Protein AF-A0A7J6U3Q9-F1 (afdb_monomer)

Mean predicted aligned error: 19.03 Å

pLDDT: mean 76.68, std 19.66, range [27.44, 98.38]

InterPro domains:
  IPR006166 ERCC4 domain [PF02732] (175-281)
  IPR006166 ERCC4 domain [SM00891] (149-243)
  IPR011335 Restriction endonuclease type II-like [SSF52980] (148-283)
  IPR018247 EF-Hand 1, calcium-binding site [PS00018] (620-632)
  IPR033309 Crossover junction endonuclease Mus81 [PTHR13451] (147-351)

Nearest PDB structures (foldseek):
  4p0q-assembly1_A  TM=4.878E-01  e=5.529E-08  Homo sapiens
  1j24-assembly1_A  TM=7.950E-01  e=1.060E-05  Pyrococcus furiosus DSM 3638
  9f98-assembly1_A  TM=7.630E-01  e=1.156E-05  Homo sapiens
  4p0p-assembly1_A  TM=4.753E-01  e=5.775E-08  Homo sapiens
  4p0r-assembly2_C  TM=4.859E-01  e=8.912E-07  Homo sapiens

Organism: Perkinsus olseni (NCBI:txid32597)

Sequence (646 aa):
QWTSTQRAWAHFFATKLRYRTFGDANDDQAGLVFTLLKKPNPSMPDLGNDSSFKSPFKTDEEARAVIQDLSEEEAAKAGSLVVSLWHLVVNERPWPPYLRGWGHYIAHQLKTGRMLQPKVLEDHWCPDTADEDDFPESTGLRKPPRGVKVTIDSREGLLLDALGHSGNGAEAAQGYEVSRLDVGDVVIEAVGDSSEKLIIERKTVRDLLSSHRDARLRNQLSALLEAVDYQRHRVVVLLEGSVDSTYNTELVYGYMVRLPIRDRLVLLRTESLHETITVLDKIVQSFKKLCAGPTEFTPARVSSQVFKAPKTADRAMINMLMAVKGVSMRTAYHTAKRFPTMQRLVAALGKPGGLVSLERSMRSRMGRVIAQRVAASVMGEDWRPIPGLGEEFAERLREAGVRGVQLDIVFKRVRSLEGLKAMLQETPDKMKLLTGDWGLEEKAAVSAIRLACGEGSAEYRAYLLAEDLAEKVKGITRETACAVIGKCCTREELKAALPGTPSELDAWYQQLGLRRRAFHRLLRYVLTDDPLHPITARIAVEEQLLDRGDTASSNELAKTGMDTKLAVIVSSFYPSIAELQHALGENKSLPAELKMSPSNQAKLFSLCSAVVGGAGRMLDVDGDGVVTLQEVEESANKAYRRVSAV

Radius of gyration: 51.35 Å; Cα contacts (8 Å, |Δi|>4): 580; chains: 1; bounding box: 142×80×107 Å

Foldseek 3Di:
DADPVRVVVVVVVVVVVVPDDDDDDDPVVVVLVVLVVPDQDPPDDQLLPPPVDDQPDPDLVRLLVLLCPDDCVRQVVLDSLSNVSNVCSVVVHRDDSSCSSVSSVVSRCSVVVPRNPVVVVCVRRPDDPDDPPDDPCVVVDPQQFPAKAKEFAPVPVVLCVVQVCPDDDDDRPPRYHYDHDPAAGMKMARHPDNLDIAGEHEAEPVRVVVCVVVVVVVVNLVVQCVSNVNPQASYEYEYEADLDPVDPNVVVVVCVVCCCPPVVHHYDYYHDSVRVVVVVVVVRVVSRVCSNDDVDPPPPPPPCPVPVPPPDQLNVQLVLLVVQPPQDSVLSNLQCVVQVHLVSLLVLQPDACSLVVSQPSDPHGDDSVSSVSSSCSSVHVPDDRRHHQQSVVLVLLVVLPQDDPSSVLCCVQDRDLVRLLVVCVPDPCQQCCSCPVSVHDSSSSLSSCCSNVNCPDQVNLLLVQLVVLCVQQPQQDSVLSSVLCPSPSDLVSSLVVQDPDPVVNVVVCVVSVGDPSSSLSSCCVSVPPPCPPLSVQLSVQLVVLVVVLVPCPDDDLVVLPCPSVLSVLLSVVASHPVRSLVCVVPDPCVCVVSVDDPSSVVNVVVVNVVVVDDDDDDDDDDDDDDDDPVVVVVVVVVVVVVVVVD

Structure (mmCIF, N/CA/C/O backbone):
data_AF-A0A7J6U3Q9-F1
#
_entry.id   AF-A0A7J6U3Q9-F1
#
loop_
_atom_site.group_PDB
_atom_site.id
_atom_site.type_symbol
_atom_site.label_atom_id
_atom_site.label_alt_id
_atom_site.label_comp_id
_atom_site.label_asym_id
_atom_site.label_entity_id
_atom_site.label_seq_id
_atom_site.pdbx_PDB_ins_code
_atom_site.Cartn_x
_atom_site.Cartn_y
_atom_site.Cartn_z
_atom_site.occupancy
_atom_site.B_iso_or_equiv
_atom_site.auth_seq_id
_atom_site.auth_comp_id
_atom_site.auth_asym_id
_atom_site.auth_atom_id
_atom_site.pdbx_PDB_model_num
ATOM 1 N N . GLN A 1 1 ? -5.059 -27.044 1.987 1.00 47.28 1 GLN A N 1
ATOM 2 C CA . GLN A 1 1 ? -4.776 -28.496 1.990 1.00 47.28 1 GLN A CA 1
ATOM 3 C C . GLN A 1 1 ? -6.008 -29.282 1.527 1.00 47.28 1 GLN A C 1
ATOM 5 O O . GLN A 1 1 ? -6.476 -30.153 2.240 1.00 47.28 1 GLN A O 1
ATOM 10 N N . TRP A 1 2 ? -6.583 -28.954 0.364 1.00 50.47 2 TRP A N 1
ATOM 11 C CA . TRP A 1 2 ? -7.732 -29.703 -0.162 1.00 50.47 2 TRP A CA 1
ATOM 12 C C . TRP A 1 2 ? -7.280 -30.542 -1.351 1.00 50.47 2 TRP A C 1
ATOM 14 O O . TRP A 1 2 ? -6.634 -30.017 -2.273 1.00 50.47 2 TRP A O 1
ATOM 24 N N . THR A 1 3 ? -7.612 -31.830 -1.330 1.00 65.69 3 THR A N 1
ATOM 25 C CA . THR A 1 3 ? -7.372 -32.734 -2.457 1.00 65.69 3 THR A CA 1
ATOM 26 C C . THR A 1 3 ? -8.139 -32.246 -3.692 1.00 65.69 3 THR A C 1
ATOM 28 O O . THR A 1 3 ? -9.061 -31.426 -3.601 1.00 65.69 3 THR A O 1
ATOM 31 N N . SER A 1 4 ? -7.733 -32.693 -4.879 1.00 43.66 4 SER A N 1
ATOM 32 C CA . SER A 1 4 ? -8.422 -32.380 -6.142 1.00 43.66 4 SER A CA 1
ATOM 33 C C . SER A 1 4 ? -9.906 -32.764 -6.080 1.00 43.66 4 SER A C 1
ATOM 35 O O . SER A 1 4 ? -10.765 -31.977 -6.476 1.00 43.66 4 SER A O 1
ATOM 37 N N . THR A 1 5 ? -10.208 -33.908 -5.467 1.00 49.16 5 THR A N 1
ATOM 38 C CA . THR A 1 5 ? -11.566 -34.404 -5.222 1.00 49.16 5 THR A CA 1
ATOM 39 C C . THR A 1 5 ? -12.360 -33.464 -4.310 1.00 49.16 5 THR A C 1
ATOM 41 O O . THR A 1 5 ? -13.476 -33.079 -4.649 1.00 49.16 5 THR A O 1
ATOM 44 N N . GLN A 1 6 ? -11.774 -32.992 -3.203 1.00 52.44 6 GLN A N 1
ATOM 45 C CA . GLN A 1 6 ? -12.431 -32.053 -2.277 1.00 52.44 6 GLN A CA 1
ATOM 46 C C . GLN A 1 6 ? -12.759 -30.703 -2.935 1.00 52.44 6 GLN A C 1
ATOM 48 O O . GLN A 1 6 ? -13.809 -30.115 -2.675 1.00 52.44 6 GLN A O 1
ATOM 53 N N . ARG A 1 7 ? -11.898 -30.225 -3.841 1.00 54.50 7 ARG A N 1
ATOM 54 C CA . ARG A 1 7 ? -12.157 -29.003 -4.619 1.00 54.50 7 ARG A CA 1
ATOM 55 C C . ARG A 1 7 ? -13.280 -29.184 -5.642 1.00 54.50 7 ARG A C 1
ATOM 57 O O . ARG A 1 7 ? -14.087 -28.272 -5.804 1.00 54.50 7 ARG A O 1
ATOM 64 N N . ALA A 1 8 ? -13.368 -30.349 -6.284 1.00 50.09 8 ALA A N 1
ATOM 65 C CA . ALA A 1 8 ? -14.439 -30.657 -7.231 1.00 50.09 8 ALA A CA 1
ATOM 66 C C . ALA A 1 8 ? -15.817 -30.721 -6.546 1.00 50.09 8 ALA A C 1
ATOM 68 O O . ALA A 1 8 ? -16.776 -30.136 -7.049 1.00 50.09 8 ALA A O 1
ATOM 69 N N . TRP A 1 9 ? -15.900 -31.338 -5.362 1.00 50.56 9 TRP A N 1
ATOM 70 C CA . TRP A 1 9 ? -17.126 -31.378 -4.556 1.00 50.56 9 TRP A CA 1
ATOM 71 C C . TRP A 1 9 ? -17.578 -29.987 -4.102 1.00 50.56 9 TRP A C 1
ATOM 73 O O . TRP A 1 9 ? -18.740 -29.623 -4.284 1.00 50.56 9 TRP A O 1
ATOM 83 N N . ALA A 1 10 ? -16.660 -29.165 -3.588 1.00 54.88 10 ALA A N 1
ATOM 84 C CA . ALA A 1 10 ? -16.980 -27.798 -3.184 1.00 54.88 10 ALA A CA 1
ATOM 85 C C . ALA A 1 10 ? -17.465 -26.937 -4.364 1.00 54.88 10 ALA A C 1
ATOM 87 O O . ALA A 1 10 ? -18.410 -26.161 -4.223 1.00 54.88 10 ALA A O 1
ATOM 88 N N . HIS A 1 11 ? -16.866 -27.113 -5.545 1.00 46.75 11 HIS A N 1
ATOM 89 C CA . HIS A 1 11 ? -17.286 -26.418 -6.758 1.00 46.75 11 HIS A CA 1
ATOM 90 C C . HIS A 1 11 ? -18.667 -26.890 -7.242 1.00 46.75 11 HIS A C 1
ATOM 92 O O . HIS A 1 11 ? -19.510 -26.067 -7.601 1.00 46.75 11 HIS A O 1
ATOM 98 N N . PHE A 1 12 ? -18.944 -28.197 -7.207 1.00 50.28 12 PHE A N 1
ATOM 99 C CA . PHE A 1 12 ? -20.249 -28.767 -7.556 1.00 50.28 12 PHE A CA 1
ATOM 100 C C . PHE A 1 12 ? -21.370 -28.237 -6.649 1.00 50.28 12 PHE A C 1
ATOM 102 O O . PHE A 1 12 ? -22.383 -27.741 -7.150 1.00 50.28 12 PHE A O 1
ATOM 109 N N . PHE A 1 13 ? -21.168 -28.247 -5.328 1.00 55.59 13 PHE A N 1
ATOM 110 C CA . PHE A 1 13 ? -22.160 -27.749 -4.372 1.00 55.59 13 PHE A CA 1
ATOM 111 C C . PHE A 1 13 ? -22.369 -26.239 -4.469 1.00 55.59 13 PHE A C 1
ATOM 113 O O . PHE A 1 13 ? -23.515 -25.790 -4.491 1.00 55.59 13 PHE A O 1
ATOM 120 N N . ALA A 1 14 ? -21.297 -25.458 -4.633 1.00 48.62 14 ALA A N 1
ATOM 121 C CA . ALA A 1 14 ? -21.403 -24.018 -4.865 1.00 48.62 14 ALA A CA 1
ATOM 122 C C . ALA A 1 14 ? -22.178 -23.697 -6.155 1.00 48.62 14 ALA A C 1
ATOM 124 O O . ALA A 1 14 ? -22.943 -22.735 -6.194 1.00 48.62 14 ALA A O 1
ATOM 125 N N . THR A 1 15 ? -22.034 -24.524 -7.196 1.00 44.00 15 THR A N 1
ATOM 126 C CA . THR A 1 15 ? -22.749 -24.351 -8.470 1.00 44.00 15 THR A CA 1
ATOM 127 C C . THR A 1 15 ? -24.226 -24.744 -8.346 1.00 44.00 15 THR A C 1
ATOM 129 O O . THR A 1 15 ? -25.088 -24.044 -8.871 1.00 44.00 15 THR A O 1
ATOM 132 N N . LYS A 1 16 ? -24.552 -25.802 -7.591 1.00 46.62 16 LYS A N 1
ATOM 133 C CA . LYS A 1 16 ? -25.940 -26.226 -7.321 1.00 46.62 16 LYS A CA 1
ATOM 134 C C . LYS A 1 16 ? -26.700 -25.261 -6.403 1.00 46.62 16 LYS A C 1
ATOM 136 O O . LYS A 1 16 ? -27.862 -24.980 -6.687 1.00 46.62 16 LYS A O 1
ATOM 141 N N . LEU A 1 17 ? -26.041 -24.699 -5.386 1.00 47.25 17 LEU A N 1
ATOM 142 C CA . LEU A 1 17 ? -26.583 -23.624 -4.537 1.00 47.25 17 LEU A CA 1
ATOM 143 C C . LEU A 1 17 ? -26.892 -22.352 -5.339 1.00 47.25 17 LEU A C 1
ATOM 145 O O . LEU A 1 17 ? -27.826 -21.627 -5.015 1.00 47.25 17 LEU A O 1
ATOM 149 N N . ARG A 1 18 ? -26.145 -22.094 -6.421 1.00 37.84 18 ARG A N 1
ATOM 150 C CA . ARG A 1 18 ? -26.336 -20.916 -7.281 1.00 37.84 18 ARG A CA 1
ATOM 151 C C . ARG A 1 18 ? -27.518 -21.031 -8.250 1.00 37.84 18 ARG A C 1
ATOM 153 O O . ARG A 1 18 ? -27.968 -20.006 -8.746 1.00 37.84 18 ARG A O 1
ATOM 160 N N . TYR A 1 19 ? -28.005 -22.245 -8.525 1.00 40.03 19 TYR A N 1
ATOM 161 C CA . TYR A 1 19 ? -29.052 -22.509 -9.525 1.00 40.03 19 TYR A CA 1
ATOM 162 C C . TYR A 1 19 ? -30.458 -22.747 -8.946 1.00 40.03 19 TYR A C 1
ATOM 164 O O . TYR A 1 19 ? -31.395 -22.938 -9.716 1.00 40.03 19 TYR A O 1
ATOM 172 N N . ARG A 1 20 ? -30.646 -22.708 -7.620 1.00 39.78 20 ARG A N 1
ATOM 173 C CA . ARG A 1 20 ? -31.978 -22.732 -6.990 1.00 39.78 20 ARG A CA 1
ATOM 174 C C . ARG A 1 20 ? -32.230 -21.440 -6.214 1.00 39.78 20 ARG A C 1
ATOM 176 O O . ARG A 1 20 ? -31.966 -21.355 -5.021 1.00 39.78 20 ARG A O 1
ATOM 183 N N . THR A 1 21 ? -32.769 -20.440 -6.903 1.00 40.56 21 THR A N 1
ATOM 184 C CA . THR A 1 21 ? -33.547 -19.362 -6.282 1.00 40.56 21 THR A CA 1
ATOM 185 C C . THR A 1 21 ? -35.034 -19.685 -6.427 1.00 40.56 21 THR A C 1
ATOM 187 O O . THR A 1 21 ? -35.539 -19.680 -7.544 1.00 40.56 21 THR A O 1
ATOM 190 N N . PHE A 1 22 ? -35.675 -19.910 -5.275 1.00 42.44 22 PHE A N 1
ATOM 191 C CA . PHE A 1 22 ? -37.112 -19.997 -4.970 1.00 42.44 22 PHE A CA 1
ATOM 192 C C . PHE A 1 22 ? -37.963 -21.154 -5.519 1.00 42.44 22 PHE A C 1
ATOM 194 O O . PHE A 1 22 ? -37.945 -21.491 -6.698 1.00 42.44 22 PHE A O 1
ATOM 201 N N . GLY A 1 23 ? -38.771 -21.689 -4.601 1.00 32.03 23 GLY A N 1
ATOM 202 C CA . GLY A 1 23 ? -39.843 -22.656 -4.802 1.00 32.03 23 GLY A CA 1
ATOM 203 C C . GLY A 1 23 ? -39.939 -23.551 -3.571 1.00 32.03 23 GLY A C 1
ATOM 204 O O . GLY A 1 23 ? -39.115 -24.449 -3.441 1.00 32.03 23 GLY A O 1
ATOM 205 N N . ASP A 1 24 ? -40.868 -23.222 -2.671 1.00 46.31 24 ASP A N 1
ATOM 206 C CA . ASP A 1 24 ? -41.214 -23.891 -1.407 1.00 46.31 24 ASP A CA 1
ATOM 207 C C . ASP A 1 24 ? -40.770 -25.360 -1.303 1.00 46.31 24 ASP A C 1
ATOM 209 O O . ASP A 1 24 ? -41.213 -26.211 -2.074 1.00 46.31 24 ASP A O 1
ATOM 213 N N . ALA A 1 25 ? -39.912 -25.679 -0.331 1.00 35.53 25 ALA A N 1
ATOM 214 C CA . ALA A 1 25 ? -39.607 -27.063 0.011 1.00 35.53 25 ALA A CA 1
ATOM 215 C C . ALA A 1 25 ? -39.259 -27.183 1.498 1.00 35.53 25 ALA A C 1
ATOM 217 O O . ALA A 1 25 ? -38.410 -26.446 1.997 1.00 35.53 25 ALA A O 1
ATOM 218 N N . ASN A 1 26 ? -39.945 -28.121 2.155 1.00 42.06 26 ASN A N 1
ATOM 219 C CA . ASN A 1 26 ? -39.803 -28.550 3.545 1.00 42.06 26 ASN A CA 1
ATOM 220 C C . ASN A 1 26 ? -38.348 -28.630 4.035 1.00 42.06 26 ASN A C 1
ATOM 222 O O . ASN A 1 26 ? -37.447 -29.050 3.299 1.00 42.06 26 ASN A O 1
ATOM 226 N N . ASP A 1 27 ? -38.170 -28.324 5.324 1.00 43.78 27 ASP A N 1
ATOM 227 C CA . ASP A 1 27 ? -36.906 -28.381 6.074 1.00 43.78 27 ASP A CA 1
ATOM 228 C C . ASP A 1 27 ? -36.172 -29.740 5.974 1.00 43.78 27 ASP A C 1
ATOM 230 O O . ASP A 1 27 ? -34.952 -29.803 6.147 1.00 43.78 27 ASP A O 1
ATOM 234 N N . ASP A 1 28 ? -36.857 -30.811 5.565 1.00 44.22 28 ASP A N 1
ATOM 235 C CA . ASP A 1 28 ? -36.291 -32.156 5.402 1.00 44.22 28 ASP A CA 1
ATOM 236 C C . ASP A 1 28 ? -35.224 -32.266 4.291 1.00 44.22 28 ASP A C 1
ATOM 238 O O . ASP A 1 28 ? -34.355 -33.141 4.336 1.00 44.22 28 ASP A O 1
ATOM 242 N N . GLN A 1 29 ? -35.205 -31.362 3.298 1.00 40.91 29 GLN A N 1
ATOM 243 C CA . GLN A 1 29 ? -34.209 -31.416 2.209 1.00 40.91 29 GLN A CA 1
ATOM 244 C C . GLN A 1 29 ? -32.862 -30.763 2.560 1.00 40.91 29 GLN A C 1
ATOM 246 O O . GLN A 1 29 ? -31.845 -31.070 1.925 1.00 40.91 29 GLN A O 1
ATOM 251 N N . ALA A 1 30 ? -32.813 -29.895 3.576 1.00 39.59 30 ALA A N 1
ATOM 252 C CA . ALA A 1 30 ? -31.568 -29.270 4.029 1.00 39.59 30 ALA A CA 1
ATOM 253 C C . ALA A 1 30 ? -30.638 -30.285 4.722 1.00 39.59 30 ALA A C 1
ATOM 255 O O . ALA A 1 30 ? -29.414 -30.221 4.555 1.00 39.59 30 ALA A O 1
ATOM 256 N N . GLY A 1 31 ? -31.218 -31.275 5.414 1.00 44.31 31 GLY A N 1
ATOM 257 C CA . GLY A 1 31 ? -30.485 -32.376 6.044 1.00 44.31 31 GLY A CA 1
ATOM 258 C C . GLY A 1 31 ? -29.708 -33.227 5.035 1.00 44.31 31 GLY A C 1
ATOM 259 O O . GLY A 1 31 ? -28.540 -33.537 5.260 1.00 44.31 31 GLY A O 1
ATOM 260 N N . LEU A 1 32 ? -30.294 -33.512 3.866 1.00 42.44 32 LEU A N 1
ATOM 261 C CA . LEU A 1 32 ? -29.664 -34.324 2.815 1.00 42.44 32 LEU A CA 1
ATOM 262 C C . LEU A 1 32 ? -28.373 -33.682 2.262 1.00 42.44 32 LEU A C 1
ATOM 264 O O . LEU A 1 32 ? -27.401 -34.370 1.952 1.00 42.44 32 LEU A O 1
ATOM 268 N N . VAL A 1 33 ? -28.345 -32.347 2.169 1.00 41.72 33 VAL A N 1
ATOM 269 C CA . VAL A 1 33 ? -27.186 -31.579 1.680 1.00 41.72 33 VAL A CA 1
ATOM 270 C C . VAL A 1 33 ? -26.080 -31.504 2.736 1.00 41.72 33 VAL A C 1
ATOM 272 O O . VAL A 1 33 ? -24.902 -31.601 2.394 1.00 41.72 33 VAL A O 1
ATOM 275 N N . PHE A 1 34 ? -26.435 -31.382 4.018 1.00 42.25 34 PHE A N 1
ATOM 276 C CA . PHE A 1 34 ? -25.462 -31.338 5.113 1.00 42.25 34 PHE A CA 1
ATOM 277 C C . PHE A 1 34 ? -24.769 -32.686 5.355 1.00 42.25 34 PHE A C 1
ATOM 279 O O . PHE A 1 34 ? -23.566 -32.713 5.625 1.00 42.25 34 PHE A O 1
ATOM 286 N N . THR A 1 35 ? -25.480 -33.804 5.185 1.00 45.12 35 THR A N 1
ATOM 287 C CA . THR A 1 35 ? -24.922 -35.161 5.342 1.00 45.12 35 THR A CA 1
ATOM 288 C C . THR A 1 35 ? -23.832 -35.469 4.310 1.00 45.12 35 THR A C 1
ATOM 290 O O . THR A 1 35 ? -22.855 -36.144 4.631 1.00 45.12 35 THR A O 1
ATOM 293 N N . LEU A 1 36 ? -23.939 -34.903 3.102 1.00 41.47 36 LEU A N 1
ATOM 294 C CA . LEU A 1 36 ? -22.946 -35.040 2.027 1.00 41.47 36 LEU A CA 1
ATOM 295 C C . LEU A 1 36 ? -21.748 -34.074 2.150 1.00 41.47 36 LEU A C 1
ATOM 297 O O . LEU A 1 36 ? -20.749 -34.250 1.454 1.00 41.47 36 LEU A O 1
ATOM 301 N N . LEU A 1 37 ? -21.835 -33.051 3.010 1.00 41.34 37 LEU A N 1
ATOM 302 C CA . LEU A 1 37 ? -20.782 -32.047 3.236 1.00 41.34 37 LEU A CA 1
ATOM 303 C C . LEU A 1 37 ? -19.884 -32.352 4.448 1.00 41.34 37 LEU A C 1
ATOM 305 O O . LEU A 1 37 ? -18.833 -31.720 4.596 1.00 41.34 37 LEU A O 1
ATOM 309 N N . LYS A 1 38 ? -20.255 -33.307 5.314 1.00 44.84 38 LYS A N 1
ATOM 310 C CA . LYS A 1 38 ? -19.376 -33.771 6.400 1.00 44.84 38 LYS A CA 1
ATOM 311 C C . LYS A 1 38 ? -18.152 -34.483 5.807 1.00 44.84 38 LYS A C 1
ATOM 313 O O . LYS A 1 38 ? -18.266 -35.226 4.836 1.00 44.84 38 LYS A O 1
ATOM 318 N N . LYS A 1 39 ? -16.961 -34.226 6.372 1.00 38.69 39 LYS A N 1
ATOM 319 C CA . LYS A 1 39 ? -15.701 -34.871 5.952 1.00 38.69 39 LYS A CA 1
ATOM 320 C C . LYS A 1 39 ? -15.914 -36.395 5.886 1.00 38.69 39 LYS A C 1
ATOM 322 O O . LYS A 1 39 ? -16.313 -36.947 6.910 1.00 38.69 39 LYS A O 1
ATOM 327 N N . PRO A 1 40 ? -15.615 -37.080 4.765 1.00 45.31 40 PRO A N 1
ATOM 328 C CA . PRO A 1 40 ? -15.527 -38.533 4.796 1.00 45.31 40 PRO A CA 1
ATOM 329 C C . PRO A 1 40 ? -14.462 -38.911 5.827 1.00 45.31 40 PRO A C 1
ATOM 331 O O . PRO A 1 40 ? -13.383 -38.306 5.863 1.00 45.31 40 PRO A O 1
ATOM 334 N N . ASN A 1 41 ? -14.800 -39.854 6.702 1.00 46.06 41 ASN A N 1
ATOM 335 C CA . ASN A 1 41 ? -13.863 -40.395 7.675 1.00 46.06 41 ASN A CA 1
ATOM 336 C C . ASN A 1 41 ? -12.618 -40.896 6.909 1.00 46.06 41 ASN A C 1
ATOM 338 O O . ASN A 1 41 ? -12.792 -41.611 5.921 1.00 46.06 41 ASN A O 1
ATOM 342 N N . PRO A 1 42 ? -11.378 -40.530 7.289 1.00 46.25 42 PRO A N 1
ATOM 343 C CA . PRO A 1 42 ? -10.170 -41.044 6.635 1.00 46.25 42 PRO A CA 1
ATOM 344 C C . PRO A 1 42 ? -10.046 -42.579 6.658 1.00 46.25 42 PRO A C 1
ATOM 346 O O . PRO A 1 42 ? -9.197 -43.114 5.954 1.00 46.25 42 PRO A O 1
ATOM 349 N N . SER A 1 43 ? -10.888 -43.285 7.422 1.00 43.78 43 SER A N 1
ATOM 350 C CA . SER A 1 43 ? -11.031 -44.744 7.383 1.00 43.78 43 SER A CA 1
ATOM 351 C C . SER A 1 43 ? -11.933 -45.288 6.261 1.00 43.78 43 SER A C 1
ATOM 353 O O . SER A 1 43 ? -12.046 -46.506 6.136 1.00 43.78 43 SER A O 1
ATOM 355 N N . MET A 1 44 ? -12.588 -44.447 5.448 1.00 50.12 44 MET A N 1
ATOM 356 C CA . MET A 1 44 ? -13.429 -44.938 4.349 1.00 50.12 44 MET A CA 1
ATOM 357 C C . MET A 1 44 ? -12.577 -45.520 3.209 1.00 50.12 44 MET A C 1
ATOM 359 O O . MET A 1 44 ? -11.711 -44.812 2.687 1.00 50.12 44 MET A O 1
ATOM 363 N N . PRO A 1 45 ? -12.846 -46.759 2.758 1.00 54.34 45 PRO A N 1
ATOM 364 C CA . PRO A 1 45 ? -12.163 -47.330 1.607 1.00 54.34 45 PRO A CA 1
ATOM 365 C C . PRO A 1 45 ? -12.553 -46.578 0.327 1.00 54.34 45 PRO A C 1
ATOM 367 O O . PRO A 1 45 ? -13.733 -46.358 0.040 1.00 54.34 45 PRO A O 1
ATOM 370 N N . ASP A 1 46 ? -11.554 -46.182 -0.463 1.00 63.97 46 ASP A N 1
ATOM 371 C CA . ASP A 1 46 ? -11.761 -45.671 -1.819 1.00 63.97 46 ASP A CA 1
ATOM 372 C C . ASP A 1 46 ? -12.137 -46.843 -2.732 1.00 63.97 46 ASP A C 1
ATOM 374 O O . ASP A 1 46 ? -11.292 -47.409 -3.419 1.00 63.97 46 ASP A O 1
ATOM 378 N N . LEU A 1 47 ? -13.416 -47.230 -2.722 1.00 64.44 47 LEU A N 1
ATOM 379 C CA . LEU A 1 47 ? -13.933 -48.377 -3.480 1.00 64.44 47 LEU A CA 1
ATOM 380 C C . LEU A 1 47 ? -13.728 -48.253 -5.002 1.00 64.44 47 LEU A C 1
ATOM 382 O O . LEU A 1 47 ? -13.878 -49.242 -5.712 1.00 64.44 47 LEU A O 1
ATOM 386 N N . GLY A 1 48 ? -13.402 -47.060 -5.517 1.00 57.91 48 GLY A N 1
ATOM 387 C CA . GLY A 1 48 ? -13.011 -46.879 -6.918 1.00 57.91 48 GLY A CA 1
ATOM 388 C C . GLY A 1 48 ? -11.586 -47.360 -7.222 1.00 57.91 48 GLY A C 1
ATOM 389 O O . GLY A 1 48 ? -11.309 -47.732 -8.359 1.00 57.91 48 GLY A O 1
ATOM 390 N N . ASN A 1 49 ? -10.707 -47.378 -6.214 1.00 56.59 49 ASN A N 1
ATOM 391 C CA . ASN A 1 49 ? -9.302 -47.790 -6.308 1.00 56.59 49 ASN A CA 1
ATOM 392 C C . ASN A 1 49 ? -8.967 -49.034 -5.463 1.00 56.59 49 ASN A C 1
ATOM 394 O O . ASN A 1 49 ? -7.856 -49.562 -5.556 1.00 56.59 49 ASN A O 1
ATOM 398 N N . ASP A 1 50 ? -9.898 -49.513 -4.639 1.00 62.25 50 ASP A N 1
ATOM 399 C CA . ASP A 1 50 ? -9.709 -50.695 -3.810 1.00 62.25 50 ASP A CA 1
ATOM 400 C C . ASP A 1 50 ? -9.768 -51.970 -4.663 1.00 62.25 50 ASP A C 1
ATOM 402 O O . ASP A 1 50 ? -10.833 -52.474 -5.023 1.00 62.25 50 ASP A O 1
ATOM 406 N N . SER A 1 51 ? -8.588 -52.515 -4.971 1.00 61.28 51 SER A N 1
ATOM 407 C CA . SER A 1 51 ? -8.427 -53.755 -5.743 1.00 61.28 51 SER A CA 1
ATOM 408 C C . SER A 1 51 ? -9.127 -54.983 -5.134 1.00 61.28 51 SER A C 1
ATOM 410 O O . SER A 1 51 ? -9.280 -55.996 -5.825 1.00 61.28 51 SER A O 1
ATOM 412 N N . SER A 1 52 ? -9.551 -54.914 -3.865 1.00 68.31 52 SER A N 1
ATOM 413 C CA . SER A 1 52 ? -10.237 -56.008 -3.175 1.00 68.31 52 SER A CA 1
ATOM 414 C C . SER A 1 52 ? -11.732 -56.102 -3.507 1.00 68.31 52 SER A C 1
ATOM 416 O O . SER A 1 52 ? -12.293 -57.201 -3.461 1.00 68.31 52 SER A O 1
ATOM 418 N N . PHE A 1 53 ? -12.382 -55.004 -3.919 1.00 77.19 53 PHE A N 1
ATOM 419 C CA . PHE A 1 53 ? -13.796 -55.016 -4.293 1.00 77.19 53 PHE A CA 1
ATOM 420 C C . PHE A 1 53 ? -13.969 -55.225 -5.803 1.00 77.19 53 PHE A C 1
ATOM 422 O O . PHE A 1 53 ? -13.856 -54.304 -6.610 1.00 77.19 53 PHE A O 1
ATOM 429 N N . LYS A 1 54 ? -14.303 -56.456 -6.203 1.00 80.94 54 LYS A N 1
ATOM 430 C CA . LYS A 1 54 ? -14.755 -56.755 -7.569 1.00 80.94 54 LYS A CA 1
ATOM 431 C C . LYS A 1 54 ? -16.275 -56.715 -7.611 1.00 80.94 54 LYS A C 1
ATOM 433 O O . LYS A 1 54 ? -16.932 -57.607 -7.078 1.00 80.94 54 LYS A O 1
ATOM 438 N N . SER A 1 55 ? -16.831 -55.682 -8.240 1.00 83.94 55 SER A N 1
ATOM 439 C CA . SER A 1 55 ? -18.276 -55.603 -8.442 1.00 83.94 55 SER A CA 1
ATOM 440 C C . SER A 1 55 ? -18.772 -56.795 -9.274 1.00 83.94 55 SER A C 1
ATOM 442 O O . SER A 1 55 ? -18.146 -57.126 -10.282 1.00 83.94 55 SER A O 1
ATOM 444 N N . PRO A 1 56 ? -19.894 -57.435 -8.902 1.00 86.06 56 PRO A N 1
ATOM 445 C CA . PRO A 1 56 ? -20.504 -58.484 -9.721 1.00 86.06 56 PRO A CA 1
ATOM 446 C C . PRO A 1 56 ? -21.260 -57.933 -10.941 1.00 86.06 56 PRO A C 1
ATOM 448 O O . PRO A 1 56 ? -21.706 -58.721 -11.773 1.00 86.06 56 PRO A O 1
ATOM 451 N N . PHE A 1 57 ? -21.461 -56.614 -11.025 1.00 91.44 57 PHE A N 1
ATOM 452 C CA . PHE A 1 57 ? -22.124 -55.958 -12.151 1.00 91.44 57 PHE A CA 1
ATOM 453 C C . PHE A 1 57 ? -21.093 -55.606 -13.215 1.00 91.44 57 PHE A C 1
ATOM 455 O O . PHE A 1 57 ? -20.039 -55.049 -12.901 1.00 91.44 57 PHE A O 1
ATOM 462 N N . LYS A 1 58 ? -21.401 -55.917 -14.474 1.00 90.62 58 LYS A N 1
ATOM 463 C CA . LYS A 1 58 ? -20.525 -55.630 -15.615 1.00 90.62 58 LYS A CA 1
ATOM 464 C C . LYS A 1 58 ? -20.588 -54.165 -16.031 1.00 90.62 58 LYS A C 1
ATOM 466 O O . LYS A 1 58 ? -19.615 -53.663 -16.589 1.00 90.62 58 LYS A O 1
ATOM 471 N N . THR A 1 59 ? -21.712 -53.497 -15.777 1.00 95.12 59 THR A N 1
ATOM 472 C CA . THR A 1 59 ? -21.939 -52.101 -16.162 1.00 95.12 59 THR A CA 1
ATOM 473 C C . THR A 1 59 ? -22.630 -51.306 -15.055 1.00 95.12 59 THR A C 1
ATOM 475 O O . THR A 1 59 ? -23.264 -51.882 -14.164 1.00 95.12 59 THR A O 1
ATOM 478 N N . ASP A 1 60 ? -22.521 -49.975 -15.124 1.00 94.56 60 ASP A N 1
ATOM 479 C CA . ASP A 1 60 ? -23.246 -49.060 -14.238 1.00 94.56 60 ASP A CA 1
ATOM 480 C C . ASP A 1 60 ? -24.764 -49.283 -14.381 1.00 94.56 60 ASP A C 1
ATOM 482 O O . ASP A 1 60 ? -25.489 -49.232 -13.393 1.00 94.56 60 ASP A O 1
ATOM 486 N N . GLU A 1 61 ? -25.264 -49.573 -15.587 1.00 96.19 61 GLU A N 1
ATOM 487 C CA . GLU A 1 61 ? -26.688 -49.811 -15.850 1.00 96.19 61 GLU A CA 1
ATOM 488 C C . GLU A 1 61 ? -27.228 -51.034 -15.098 1.00 96.19 61 GLU A C 1
ATOM 490 O O . GLU A 1 61 ? -28.315 -50.960 -14.527 1.00 96.19 61 GLU A O 1
ATOM 495 N N . GLU A 1 62 ? -26.463 -52.129 -15.029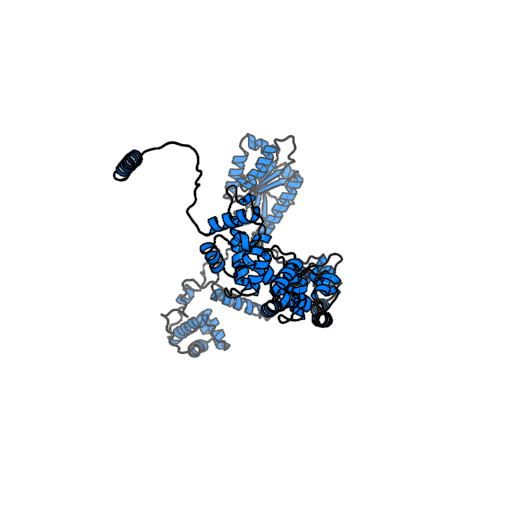 1.00 95.88 62 GLU A N 1
ATOM 496 C CA . GLU A 1 62 ? -26.864 -53.326 -14.277 1.00 95.88 62 GLU A CA 1
ATOM 497 C C . GLU A 1 62 ? -26.964 -53.046 -12.767 1.00 95.88 62 GLU A C 1
ATOM 499 O O . GLU A 1 62 ? -27.880 -53.533 -12.105 1.00 95.88 62 GLU A O 1
ATOM 504 N N . ALA A 1 63 ? -26.043 -52.250 -12.213 1.00 95.06 63 ALA A N 1
ATOM 505 C CA . ALA A 1 63 ? -26.077 -51.855 -10.804 1.00 95.06 63 ALA A CA 1
ATOM 506 C C . ALA A 1 63 ? -27.204 -50.845 -10.520 1.00 95.06 63 ALA A C 1
ATOM 508 O O . ALA A 1 63 ? -27.870 -50.912 -9.485 1.00 95.06 63 ALA A O 1
ATOM 509 N N . ARG A 1 64 ? -27.443 -49.914 -11.450 1.00 96.44 64 ARG A N 1
ATOM 510 C CA . ARG A 1 64 ? -28.525 -48.927 -11.362 1.00 96.44 64 ARG A CA 1
ATOM 511 C C . ARG A 1 64 ? -29.893 -49.589 -11.403 1.00 96.44 64 ARG A C 1
ATOM 513 O O . ARG A 1 64 ? -30.733 -49.168 -10.625 1.00 96.44 64 ARG A O 1
ATOM 520 N N . ALA A 1 65 ? -30.093 -50.619 -12.226 1.00 96.31 65 ALA A N 1
ATOM 521 C CA . ALA A 1 65 ? -31.352 -51.362 -12.281 1.00 96.31 65 ALA A CA 1
ATOM 522 C C . ALA A 1 65 ? -31.738 -51.933 -10.904 1.00 96.31 65 ALA A C 1
ATOM 524 O O . ALA A 1 65 ? -32.860 -51.744 -10.456 1.00 96.31 65 ALA A O 1
ATOM 525 N N . VAL A 1 66 ? -30.777 -52.507 -10.167 1.00 95.50 66 VAL A N 1
ATOM 526 C CA . VAL A 1 66 ? -31.032 -53.027 -8.808 1.00 95.50 66 VAL A CA 1
ATOM 527 C C . VAL A 1 66 ? -31.453 -51.929 -7.830 1.00 95.50 66 VAL A C 1
ATOM 529 O O . VAL A 1 66 ? -32.293 -52.160 -6.969 1.00 95.50 66 VAL A O 1
ATOM 532 N N . ILE A 1 67 ? -30.865 -50.734 -7.937 1.00 94.94 67 ILE A N 1
ATOM 533 C CA . ILE A 1 67 ? -31.257 -49.597 -7.094 1.00 94.94 67 ILE A CA 1
ATOM 534 C C . ILE A 1 67 ? -32.593 -49.009 -7.567 1.00 94.94 67 ILE A C 1
ATOM 536 O O . ILE A 1 67 ? -33.369 -48.564 -6.733 1.00 94.94 67 ILE A O 1
ATOM 540 N N . GLN A 1 68 ? -32.880 -49.017 -8.871 1.00 96.12 68 GLN A N 1
ATOM 541 C CA . GLN A 1 68 ? -34.125 -48.511 -9.457 1.00 96.12 68 GLN A CA 1
ATOM 542 C C . GLN A 1 68 ? -35.357 -49.277 -8.972 1.00 96.12 68 GLN A C 1
ATOM 544 O O . GLN A 1 68 ? -36.408 -48.666 -8.799 1.00 96.12 68 GLN A O 1
ATOM 549 N N . ASP A 1 69 ? -35.206 -50.582 -8.742 1.00 95.81 69 ASP A N 1
ATOM 550 C CA . ASP A 1 69 ? -36.285 -51.468 -8.298 1.00 95.81 69 ASP A CA 1
ATOM 551 C C . ASP A 1 69 ? -36.708 -51.231 -6.836 1.00 95.81 69 ASP A C 1
ATOM 553 O O . ASP A 1 69 ? -37.732 -51.759 -6.406 1.00 95.81 69 ASP A O 1
ATOM 557 N N . LEU A 1 70 ? -35.960 -50.427 -6.068 1.00 93.12 70 LEU A N 1
ATOM 558 C CA . LEU A 1 70 ? -36.363 -50.036 -4.718 1.00 93.12 70 LEU A CA 1
ATOM 559 C C . LEU A 1 70 ? -37.551 -49.072 -4.762 1.00 93.12 70 LEU A C 1
ATOM 561 O O . LEU A 1 70 ? -37.538 -48.069 -5.480 1.00 93.12 70 LEU A O 1
ATOM 565 N N . SER A 1 71 ? -38.541 -49.310 -3.908 1.00 94.88 71 SER A N 1
ATOM 566 C CA . SER A 1 71 ? -39.511 -48.281 -3.536 1.00 94.88 71 SER A CA 1
ATOM 567 C C . SER A 1 71 ? -38.841 -47.165 -2.724 1.00 94.88 71 SER A C 1
ATOM 569 O O . SER A 1 71 ? -37.800 -47.361 -2.092 1.00 94.88 71 SER A O 1
ATOM 571 N N . GLU A 1 72 ? -39.452 -45.979 -2.701 1.00 90.81 72 GLU A N 1
ATOM 572 C CA . GLU A 1 72 ? -38.955 -44.847 -1.905 1.00 90.81 72 GLU A CA 1
ATOM 573 C C . GLU A 1 72 ? -38.851 -45.204 -0.409 1.00 90.81 72 GLU A C 1
ATOM 575 O O . GLU A 1 72 ? -37.886 -44.829 0.258 1.00 90.81 72 GLU A O 1
ATOM 580 N N . GLU A 1 73 ? -39.789 -46.008 0.102 1.00 90.25 73 GLU A N 1
ATOM 581 C CA . GLU A 1 73 ? -39.789 -46.484 1.489 1.00 90.25 73 GLU A CA 1
ATOM 582 C C . GLU A 1 73 ? -38.641 -47.472 1.769 1.00 90.25 73 GLU A C 1
ATOM 584 O O . GLU A 1 73 ? -38.005 -47.406 2.823 1.00 90.25 73 GLU A O 1
ATOM 589 N N . GLU A 1 74 ? -38.323 -48.365 0.826 1.00 89.69 74 GLU A N 1
ATOM 590 C CA . GLU A 1 74 ? -37.175 -49.276 0.938 1.00 89.69 74 GLU A CA 1
ATOM 591 C C . GLU A 1 74 ? -35.845 -48.526 0.858 1.00 89.69 74 GLU A C 1
ATOM 593 O O . GLU A 1 74 ? -34.936 -48.804 1.643 1.00 89.69 74 GLU A O 1
ATOM 598 N N . ALA A 1 75 ? -35.737 -47.536 -0.034 1.00 88.69 75 ALA A N 1
ATOM 599 C CA . ALA A 1 75 ? -34.561 -46.678 -0.124 1.00 88.69 75 ALA A CA 1
ATOM 600 C C . ALA A 1 75 ? -34.356 -45.879 1.174 1.00 88.69 75 ALA A C 1
ATOM 602 O O . ALA A 1 75 ? -33.231 -45.798 1.668 1.00 88.69 75 ALA A O 1
ATOM 603 N N . ALA A 1 76 ? -35.436 -45.348 1.760 1.00 84.31 76 ALA A N 1
ATOM 604 C CA . ALA A 1 76 ? -35.398 -44.646 3.040 1.00 84.31 76 ALA A CA 1
ATOM 605 C C . ALA A 1 76 ? -34.956 -45.565 4.190 1.00 84.31 76 ALA A C 1
ATOM 607 O O . ALA A 1 76 ? -34.064 -45.195 4.955 1.00 84.31 76 ALA A O 1
ATOM 608 N N . LYS A 1 77 ? -35.501 -46.790 4.270 1.00 85.50 77 LYS A N 1
ATOM 609 C CA . LYS A 1 77 ? -35.091 -47.805 5.262 1.00 85.50 77 LYS A CA 1
ATOM 610 C C . LYS A 1 77 ? -33.631 -48.239 5.103 1.00 85.50 77 LYS A C 1
ATOM 612 O O . LYS A 1 77 ? -32.999 -48.612 6.086 1.00 85.50 77 LYS A O 1
ATOM 617 N N . ALA A 1 78 ? -33.091 -48.185 3.886 1.00 82.88 78 ALA A N 1
ATOM 618 C CA . ALA A 1 78 ? -31.710 -48.550 3.579 1.00 82.88 78 ALA A CA 1
ATOM 619 C C . ALA A 1 78 ? -30.679 -47.432 3.863 1.00 82.88 78 ALA A C 1
ATOM 621 O O . ALA A 1 78 ? -29.474 -47.694 3.836 1.00 82.88 78 ALA A O 1
ATOM 622 N N . GLY A 1 79 ? -31.128 -46.203 4.147 1.00 85.56 79 GLY A N 1
ATOM 623 C CA . GLY A 1 79 ? -30.291 -45.077 4.572 1.00 85.56 79 GLY A CA 1
ATOM 624 C C . GLY A 1 79 ? -30.097 -43.965 3.528 1.00 85.56 79 GLY A C 1
ATOM 625 O O . GLY A 1 79 ? -30.314 -44.127 2.327 1.00 85.56 79 GLY A O 1
ATOM 626 N N . SER A 1 80 ? -29.639 -42.796 3.989 1.00 81.44 80 SER A N 1
ATOM 627 C CA . SER A 1 80 ? -29.599 -41.535 3.215 1.00 81.44 80 SER A CA 1
ATOM 628 C C . SER A 1 80 ? -28.740 -41.573 1.939 1.00 81.44 80 SER A C 1
ATOM 630 O O . SER A 1 80 ? -29.056 -40.905 0.945 1.00 81.44 80 SER A O 1
ATOM 632 N N . LEU A 1 81 ? -27.670 -42.376 1.924 1.00 84.69 81 LEU A N 1
ATOM 633 C CA . LEU A 1 81 ? -26.843 -42.586 0.732 1.00 84.69 81 LEU A CA 1
ATOM 634 C C . LEU A 1 81 ? -27.600 -43.377 -0.347 1.00 84.69 81 LEU A C 1
ATOM 636 O O . LEU A 1 81 ? -27.493 -43.043 -1.529 1.00 84.69 81 LEU A O 1
ATOM 640 N N . VAL A 1 82 ? -28.396 -44.377 0.051 1.00 90.56 82 VAL A N 1
ATOM 641 C CA . VAL A 1 82 ? -29.228 -45.172 -0.867 1.00 90.56 82 VAL A CA 1
ATOM 642 C C . VAL A 1 82 ? -30.321 -44.296 -1.467 1.00 90.56 82 VAL A C 1
ATOM 644 O O . VAL A 1 82 ? -30.471 -44.297 -2.683 1.00 90.56 82 VAL A O 1
ATOM 647 N N . VAL A 1 83 ? -30.976 -43.451 -0.663 1.00 89.06 83 VAL A N 1
ATOM 648 C CA . VAL A 1 83 ? -31.940 -42.439 -1.145 1.00 89.06 83 VAL A CA 1
ATOM 649 C C . VAL A 1 83 ? -31.308 -41.501 -2.179 1.00 89.06 83 VAL A C 1
ATOM 651 O O . VAL A 1 83 ? -31.889 -41.225 -3.228 1.00 89.06 83 VAL A O 1
ATOM 654 N N . SER A 1 84 ? -30.080 -41.038 -1.932 1.00 87.19 84 SER A N 1
ATOM 655 C CA . SER A 1 84 ? -29.371 -40.144 -2.856 1.00 87.19 84 SER A CA 1
ATOM 656 C C . SER A 1 84 ? -29.041 -40.825 -4.191 1.00 87.19 84 SER A C 1
ATOM 658 O O . SER A 1 84 ? -29.216 -40.227 -5.255 1.00 87.19 84 SER A O 1
ATOM 660 N N . LEU A 1 85 ? -28.578 -42.079 -4.153 1.00 90.69 85 LEU A N 1
ATOM 661 C CA . LEU A 1 85 ? -28.307 -42.869 -5.357 1.00 90.69 85 LEU A CA 1
ATOM 662 C C . LEU A 1 85 ? -29.596 -43.228 -6.099 1.00 90.69 85 LEU A C 1
ATOM 664 O O . LEU A 1 85 ? -29.629 -43.109 -7.322 1.00 90.69 85 LEU A O 1
ATOM 668 N N . TRP A 1 86 ? -30.650 -43.588 -5.370 1.00 94.94 86 TRP A N 1
ATOM 669 C CA . TRP A 1 86 ? -31.981 -43.862 -5.898 1.00 94.94 86 TRP A CA 1
ATOM 670 C C . TRP A 1 86 ? -32.546 -42.653 -6.642 1.00 94.94 86 TRP A C 1
ATOM 672 O O . TRP A 1 86 ? -32.902 -42.768 -7.811 1.00 94.94 86 TRP A O 1
ATOM 682 N N . HIS A 1 87 ? -32.492 -41.452 -6.055 1.00 90.25 87 HIS A N 1
ATOM 683 C CA . HIS A 1 87 ? -32.911 -40.233 -6.748 1.00 90.25 87 HIS A CA 1
ATOM 684 C C . HIS A 1 87 ? -32.101 -39.960 -8.019 1.00 90.25 87 HIS A C 1
ATOM 686 O O . HIS A 1 87 ? -32.664 -39.483 -9.004 1.00 90.25 87 HIS A O 1
ATOM 692 N N . LEU A 1 88 ? -30.793 -40.240 -8.043 1.00 89.69 88 LEU A N 1
ATOM 693 C CA . LEU A 1 88 ? -30.012 -40.118 -9.279 1.00 89.69 88 LEU A CA 1
ATOM 694 C C . LEU A 1 88 ? -30.481 -41.119 -10.341 1.00 89.69 88 LEU A C 1
ATOM 696 O O . LEU A 1 88 ? -30.534 -40.767 -11.518 1.00 89.69 88 LEU A O 1
ATOM 700 N N . VAL A 1 89 ? -30.832 -42.339 -9.935 1.00 93.06 89 VAL A N 1
ATOM 701 C CA . VAL A 1 89 ? -31.312 -43.394 -10.832 1.00 93.06 89 VAL A CA 1
ATOM 702 C C . VAL A 1 89 ? -32.700 -43.075 -11.390 1.00 93.06 89 VAL A C 1
ATOM 704 O O . VAL A 1 89 ? -32.842 -43.036 -12.609 1.00 93.06 89 VAL A O 1
ATOM 707 N N . VAL A 1 90 ? -33.673 -42.747 -10.535 1.00 91.31 90 VAL A N 1
ATOM 708 C CA . VAL A 1 90 ? -35.060 -42.416 -10.922 1.00 91.31 90 VAL A CA 1
ATOM 709 C C . VAL A 1 90 ? -35.135 -41.182 -11.822 1.00 91.31 90 VAL A C 1
ATOM 711 O O . VAL A 1 90 ? -35.969 -41.116 -12.715 1.00 91.31 90 VAL A O 1
ATOM 714 N N . ASN A 1 91 ? -34.236 -40.211 -11.636 1.00 88.81 91 ASN A N 1
ATOM 715 C CA . ASN A 1 91 ? -34.159 -39.021 -12.491 1.00 88.81 91 ASN A CA 1
ATOM 716 C C . ASN A 1 91 ? -33.259 -39.210 -13.732 1.00 88.81 91 ASN A C 1
ATOM 718 O O . ASN A 1 91 ? -32.810 -38.213 -14.301 1.00 88.81 91 ASN A O 1
ATOM 722 N N . GLU A 1 92 ? -32.917 -40.452 -14.097 1.00 91.56 92 GLU A N 1
ATOM 723 C CA . GLU A 1 92 ? -32.075 -40.805 -15.254 1.00 91.56 92 GLU A CA 1
ATOM 724 C C . GLU A 1 92 ? -30.701 -40.097 -15.283 1.00 91.56 92 GLU A C 1
ATOM 726 O O . GLU A 1 92 ? -30.087 -39.896 -16.331 1.00 91.56 92 GLU A O 1
ATOM 731 N N . ARG A 1 93 ? -30.161 -39.710 -14.118 1.00 86.62 93 ARG A N 1
ATOM 732 C CA . ARG A 1 93 ? -28.860 -39.029 -14.018 1.00 86.62 93 ARG A CA 1
ATOM 733 C C . ARG A 1 93 ? -27.736 -40.040 -13.830 1.00 86.62 93 ARG A C 1
ATOM 735 O O . ARG A 1 93 ? -27.822 -40.825 -12.883 1.00 86.62 93 ARG A O 1
ATOM 742 N N . PRO A 1 94 ? -26.657 -40.020 -14.634 1.00 88.31 94 PRO A N 1
ATOM 743 C CA . PRO A 1 94 ? -25.529 -40.932 -14.450 1.00 88.31 94 PRO A CA 1
ATOM 744 C C . PRO A 1 94 ? -24.894 -40.742 -13.067 1.00 88.31 94 PRO A C 1
ATOM 746 O O . PRO A 1 94 ? -24.893 -39.635 -12.520 1.00 88.31 94 PRO A O 1
ATOM 749 N N . TRP A 1 95 ? -24.338 -41.814 -12.495 1.00 89.69 95 TRP A N 1
ATOM 750 C CA . TRP A 1 95 ? -23.567 -41.681 -11.263 1.00 89.69 95 TRP A CA 1
ATOM 751 C C . TRP A 1 95 ? -22.283 -40.899 -11.550 1.00 89.69 95 TRP A C 1
ATOM 753 O O . TRP A 1 95 ? -21.543 -41.250 -12.479 1.00 89.69 95 TRP A O 1
ATOM 763 N N . PRO A 1 96 ? -21.983 -39.851 -10.764 1.00 80.50 96 PRO A N 1
ATOM 764 C CA . PRO A 1 96 ? -20.680 -39.212 -10.807 1.00 80.50 96 PRO A CA 1
ATOM 765 C C . PRO A 1 96 ? -19.570 -40.255 -10.595 1.00 80.50 96 PRO A C 1
ATOM 767 O O . PRO A 1 96 ? -19.774 -41.178 -9.803 1.00 80.50 96 PRO A O 1
ATOM 770 N N . PRO A 1 97 ? -18.387 -40.108 -11.220 1.00 79.50 97 PRO A N 1
ATOM 771 C CA . PRO A 1 97 ? -17.309 -41.098 -11.131 1.00 79.50 97 PRO A CA 1
ATOM 772 C C . PRO A 1 97 ? -16.963 -41.534 -9.698 1.00 79.50 97 PRO A C 1
ATOM 774 O O . PRO A 1 97 ? -16.699 -42.705 -9.456 1.00 79.50 97 PRO A O 1
ATOM 777 N N . TYR A 1 98 ? -17.048 -40.615 -8.733 1.00 78.00 98 TYR A N 1
ATOM 778 C CA . TYR A 1 98 ? -16.755 -40.869 -7.319 1.00 78.00 98 TYR A CA 1
ATOM 779 C C . TYR A 1 98 ? -17.859 -41.634 -6.557 1.00 78.00 98 TYR A C 1
ATOM 781 O O . TYR A 1 98 ? -17.600 -42.136 -5.469 1.00 78.00 98 TYR A O 1
ATOM 789 N N . LEU A 1 99 ? -19.086 -41.721 -7.089 1.00 85.50 99 LEU A N 1
ATOM 790 C CA . LEU A 1 99 ? -20.176 -42.527 -6.516 1.00 85.50 99 LEU A CA 1
ATOM 791 C C . LEU A 1 99 ? -20.307 -43.898 -7.177 1.00 85.50 99 LEU A C 1
ATOM 793 O O . LEU A 1 99 ? -21.042 -44.730 -6.658 1.00 85.50 99 LEU A O 1
ATOM 797 N N . ARG A 1 100 ? -19.608 -44.162 -8.289 1.00 88.88 100 ARG A N 1
ATOM 798 C CA . ARG A 1 100 ? -19.742 -45.431 -9.023 1.00 88.88 100 ARG A CA 1
ATOM 799 C C . ARG A 1 100 ? -19.395 -46.641 -8.161 1.00 88.88 100 ARG A C 1
ATOM 801 O O . ARG A 1 100 ? -20.208 -47.551 -8.061 1.00 88.88 100 ARG A O 1
ATOM 808 N N . GLY A 1 101 ? -18.256 -46.617 -7.465 1.00 88.31 101 GLY A N 1
ATOM 809 C CA . GLY A 1 101 ? -17.864 -47.710 -6.564 1.00 88.31 101 GLY A CA 1
ATOM 810 C C . GLY A 1 101 ? -18.916 -47.992 -5.482 1.00 88.31 101 GLY A C 1
ATOM 811 O O . GLY A 1 101 ? -19.283 -49.142 -5.254 1.00 88.31 101 GLY A O 1
ATOM 812 N N . TRP A 1 102 ? -19.483 -46.935 -4.892 1.00 88.31 102 TRP A N 1
ATOM 813 C CA . TRP A 1 102 ? -20.547 -47.035 -3.888 1.00 88.31 102 TRP A CA 1
ATOM 814 C C . TRP A 1 102 ? -21.874 -47.532 -4.459 1.00 88.31 102 TRP A C 1
ATOM 816 O O . TRP A 1 102 ? -22.514 -48.381 -3.846 1.00 88.31 102 TRP A O 1
ATOM 826 N N . GLY A 1 103 ? -22.268 -47.057 -5.641 1.00 94.00 103 GLY A N 1
ATOM 827 C CA . GLY A 1 103 ? -23.457 -47.540 -6.337 1.00 94.00 103 GLY A CA 1
ATOM 828 C C . GLY A 1 103 ? -23.365 -49.032 -6.651 1.00 94.00 103 GLY A C 1
ATOM 829 O O . GLY A 1 103 ? -24.292 -49.782 -6.358 1.00 94.00 103 GLY A O 1
ATOM 830 N N . HIS A 1 104 ? -22.207 -49.490 -7.136 1.00 93.81 104 HIS A N 1
ATOM 831 C CA . HIS A 1 104 ? -21.929 -50.908 -7.376 1.00 93.81 104 HIS A CA 1
ATOM 832 C C . HIS A 1 104 ? -21.913 -51.746 -6.091 1.00 93.81 104 HIS A C 1
ATOM 834 O O . HIS A 1 104 ? -22.400 -52.879 -6.090 1.00 93.81 104 HIS A O 1
ATOM 840 N N . TYR A 1 105 ? -21.357 -51.216 -5.000 1.00 92.00 105 TYR A N 1
ATOM 841 C CA . TYR A 1 105 ? -21.344 -51.887 -3.701 1.00 92.00 105 TYR A CA 1
ATOM 842 C C . TYR A 1 105 ? -22.752 -52.041 -3.122 1.00 92.00 105 TYR A C 1
ATOM 844 O O . TYR A 1 105 ? -23.150 -53.147 -2.761 1.00 92.00 105 TYR A O 1
ATOM 852 N N . ILE A 1 106 ? -23.531 -50.959 -3.092 1.00 92.06 106 ILE A N 1
ATOM 853 C CA . ILE A 1 106 ? -24.900 -50.956 -2.564 1.00 92.06 106 ILE A CA 1
ATOM 854 C C . ILE A 1 106 ? -25.791 -51.876 -3.395 1.00 92.06 106 ILE A C 1
ATOM 856 O O . ILE A 1 106 ? -26.459 -52.739 -2.830 1.00 92.06 106 ILE A O 1
ATOM 860 N N . ALA A 1 107 ? -25.729 -51.780 -4.726 1.00 93.88 107 ALA A N 1
ATOM 861 C CA . ALA A 1 107 ? -26.451 -52.687 -5.610 1.00 93.88 107 ALA A CA 1
ATOM 862 C C . ALA A 1 107 ? -26.105 -54.161 -5.328 1.00 93.88 107 ALA A C 1
ATOM 864 O O . ALA A 1 107 ? -26.971 -55.029 -5.389 1.00 93.88 107 ALA A O 1
ATOM 865 N N . HIS A 1 108 ? -24.854 -54.471 -4.969 1.00 93.25 108 HIS A N 1
ATOM 866 C CA . HIS A 1 108 ? -24.437 -55.847 -4.697 1.00 93.25 108 HIS A CA 1
ATOM 867 C C . HIS A 1 108 ? -25.011 -56.355 -3.372 1.00 93.25 108 HIS A C 1
ATOM 869 O O . HIS A 1 108 ? -25.489 -57.489 -3.310 1.00 93.25 108 HIS A O 1
ATOM 875 N N . GLN A 1 109 ? -25.007 -55.519 -2.331 1.00 91.62 109 GLN A N 1
ATOM 876 C CA . GLN A 1 109 ? -25.624 -55.869 -1.048 1.00 91.62 109 GLN A CA 1
ATOM 877 C C . GLN A 1 109 ? -27.128 -56.116 -1.216 1.00 91.62 109 GLN A C 1
ATOM 879 O O . GLN A 1 109 ? -27.624 -57.163 -0.804 1.00 91.62 109 GLN A O 1
ATOM 884 N N . LEU A 1 110 ? -27.820 -55.227 -1.939 1.00 89.56 110 LEU A N 1
ATOM 885 C CA . LEU A 1 110 ? -29.243 -55.372 -2.254 1.00 89.56 110 LEU A CA 1
ATOM 886 C C . LEU A 1 110 ? -29.525 -56.665 -3.036 1.00 89.56 110 LEU A C 1
ATOM 888 O O . LEU A 1 110 ? -30.376 -57.458 -2.639 1.00 89.56 110 LEU A O 1
ATOM 892 N N . LYS A 1 111 ? -28.752 -56.941 -4.097 1.00 92.00 111 LYS A N 1
ATOM 893 C CA . LYS A 1 111 ? -28.921 -58.143 -4.934 1.00 92.00 111 LYS A CA 1
ATOM 894 C C . LYS A 1 111 ? -28.643 -59.449 -4.189 1.00 92.00 111 LYS A C 1
ATOM 896 O O . LYS A 1 111 ? -29.229 -60.476 -4.518 1.00 92.00 111 LYS A O 1
ATOM 901 N N . THR A 1 112 ? -27.741 -59.440 -3.209 1.00 88.69 112 THR A N 1
ATOM 902 C CA . THR A 1 112 ? -27.403 -60.640 -2.422 1.00 88.69 112 THR A CA 1
ATOM 903 C C . THR A 1 112 ? -28.379 -60.906 -1.279 1.00 88.69 112 THR A C 1
ATOM 905 O O . THR A 1 112 ? -28.180 -61.864 -0.532 1.00 88.69 112 THR A O 1
ATOM 908 N N . GLY A 1 113 ? -29.423 -60.082 -1.118 1.00 84.69 113 GLY A N 1
ATOM 909 C CA . GLY A 1 113 ? -30.382 -60.205 -0.019 1.00 84.69 113 GLY A CA 1
ATOM 910 C C . GLY A 1 113 ? -29.749 -59.977 1.355 1.00 84.69 113 GLY A C 1
ATOM 911 O O . GLY A 1 113 ? -30.378 -60.233 2.382 1.00 84.69 113 GLY A O 1
ATOM 912 N N . ARG A 1 114 ? -28.500 -59.493 1.398 1.00 77.62 114 ARG A N 1
ATOM 913 C CA . ARG A 1 114 ? -27.898 -59.001 2.627 1.00 77.62 114 ARG A CA 1
ATOM 914 C C . ARG A 1 114 ? -28.600 -57.689 2.909 1.00 77.62 114 ARG A C 1
ATOM 916 O O . ARG A 1 114 ? -28.275 -56.677 2.290 1.00 77.62 114 ARG A O 1
ATOM 923 N N . MET A 1 115 ? -29.584 -57.717 3.816 1.00 57.75 115 MET A N 1
ATOM 924 C CA . MET A 1 115 ? -30.088 -56.479 4.406 1.00 57.75 115 MET A CA 1
ATOM 925 C C . MET A 1 115 ? -28.859 -55.660 4.773 1.00 57.75 115 MET A C 1
ATOM 927 O O . MET A 1 115 ? -27.972 -56.171 5.464 1.00 57.75 115 MET A O 1
ATOM 931 N N . LEU A 1 116 ? -28.790 -54.433 4.255 1.00 57.59 116 LEU A N 1
ATOM 932 C CA . LEU A 1 116 ? -27.858 -53.431 4.741 1.00 57.59 116 LEU A CA 1
ATOM 933 C C . LEU A 1 116 ? -28.149 -53.340 6.234 1.00 57.59 116 LEU A C 1
ATOM 935 O O . LEU A 1 116 ? -29.131 -52.714 6.621 1.00 57.59 116 LEU A O 1
ATOM 939 N N . GLN A 1 117 ? -27.407 -54.084 7.062 1.00 51.00 117 GLN A N 1
ATOM 940 C CA . GLN A 1 117 ? -27.589 -53.991 8.497 1.00 51.00 117 GLN A CA 1
ATOM 941 C C . GLN A 1 117 ? -27.313 -52.528 8.813 1.00 51.00 117 GLN A C 1
ATOM 943 O O . GLN A 1 117 ? -26.198 -52.086 8.507 1.00 51.00 117 GLN A O 1
ATOM 948 N N . PRO A 1 118 ? -28.295 -51.790 9.366 1.00 47.97 118 PRO A N 1
ATOM 949 C CA . PRO A 1 118 ? -28.154 -50.363 9.617 1.00 47.97 118 PRO A CA 1
ATOM 950 C C . PRO A 1 118 ? -26.822 -50.071 10.308 1.00 47.97 118 PRO A C 1
ATOM 952 O O . PRO A 1 118 ? -26.083 -49.222 9.832 1.00 47.97 118 PRO A O 1
ATOM 955 N N . LYS A 1 119 ? -26.405 -50.939 11.243 1.00 43.22 119 LYS A N 1
ATOM 956 C CA . LYS A 1 119 ? -25.108 -50.917 11.936 1.00 43.22 119 LYS A CA 1
ATOM 957 C C . LYS A 1 119 ? -23.862 -50.675 11.077 1.00 43.22 119 LYS A C 1
ATOM 959 O O . LYS A 1 119 ? -23.030 -49.879 11.478 1.00 43.22 119 LYS A O 1
ATOM 964 N N . VAL A 1 120 ? -23.703 -51.289 9.899 1.00 45.19 120 VAL A N 1
ATOM 965 C CA . VAL A 1 120 ? -22.453 -51.118 9.112 1.00 45.19 120 VAL A CA 1
ATOM 966 C C . VAL A 1 120 ? -22.376 -49.731 8.450 1.00 45.19 120 VAL A C 1
ATOM 968 O O . VAL A 1 120 ? -21.287 -49.233 8.169 1.00 45.19 120 VAL A O 1
ATOM 971 N N . LEU A 1 121 ? -23.523 -49.089 8.216 1.00 45.88 121 LEU A N 1
ATOM 972 C CA . LEU A 1 121 ? -23.612 -47.711 7.721 1.00 45.88 121 LEU A CA 1
ATOM 973 C C . LEU A 1 121 ? -23.805 -46.695 8.861 1.00 45.88 121 LEU A C 1
ATOM 975 O O . LEU A 1 121 ? -23.332 -45.571 8.739 1.00 45.88 121 LEU A O 1
ATOM 979 N N . GLU A 1 122 ? -24.428 -47.083 9.974 1.00 42.84 122 GLU A N 1
ATOM 980 C CA . GLU A 1 122 ? -24.633 -46.271 11.178 1.00 42.84 122 GLU A CA 1
ATOM 981 C C . GLU A 1 122 ? -23.328 -46.066 11.954 1.00 42.84 122 GLU A C 1
ATOM 983 O O . GLU A 1 122 ? -23.024 -44.919 12.273 1.00 42.84 122 GLU A O 1
ATOM 988 N N . ASP A 1 123 ? -22.490 -47.099 12.125 1.00 44.31 123 ASP A N 1
ATOM 989 C CA . ASP A 1 123 ? -21.163 -46.996 12.772 1.00 44.31 123 ASP A CA 1
ATOM 990 C C . ASP A 1 123 ? -20.192 -46.083 11.989 1.00 44.31 123 ASP A C 1
ATOM 992 O O . ASP A 1 123 ? -19.135 -45.673 12.477 1.00 44.31 123 ASP A O 1
ATOM 996 N N . HIS A 1 124 ? -20.539 -45.750 10.743 1.00 44.88 124 HIS A N 1
ATOM 997 C CA . HIS A 1 124 ? -19.775 -44.848 9.887 1.00 44.88 124 HIS A CA 1
ATOM 998 C C . HIS A 1 124 ? -20.491 -43.527 9.575 1.00 44.88 124 HIS A C 1
ATOM 1000 O O . HIS A 1 124 ? -19.848 -42.638 9.007 1.00 44.88 124 HIS A O 1
ATOM 1006 N N . TRP A 1 125 ? -21.771 -43.361 9.942 1.00 46.72 125 TRP A N 1
ATOM 1007 C CA . TRP A 1 125 ? -22.552 -42.198 9.502 1.00 46.72 125 TRP A CA 1
ATOM 1008 C C . TRP A 1 125 ? -23.701 -41.704 10.403 1.00 46.72 125 TRP A C 1
ATOM 1010 O O . TRP A 1 125 ? -24.274 -40.670 10.048 1.00 46.72 125 TRP A O 1
ATOM 1020 N N . CYS A 1 126 ? -24.035 -42.318 11.546 1.00 38.53 126 CYS A N 1
ATOM 1021 C CA . CYS A 1 126 ? -25.103 -41.795 12.419 1.00 38.53 126 CYS A CA 1
ATOM 1022 C C . CYS A 1 126 ? -24.574 -41.056 13.669 1.00 38.53 126 CYS A C 1
ATOM 1024 O O . CYS A 1 126 ? -23.513 -41.411 14.180 1.00 38.53 126 CYS A O 1
ATOM 1026 N N . PRO A 1 127 ? -25.270 -39.997 14.136 1.00 37.94 127 PRO A N 1
ATOM 1027 C CA . PRO A 1 127 ? -24.890 -39.205 15.303 1.00 37.94 127 PRO A CA 1
ATOM 1028 C C . PRO A 1 127 ? -25.288 -39.902 16.608 1.00 37.94 127 PRO A C 1
ATOM 1030 O O . PRO A 1 127 ? -26.347 -40.522 16.669 1.00 37.94 127 PRO A O 1
ATOM 1033 N N . ASP A 1 128 ? -24.473 -39.737 17.651 1.00 33.75 128 ASP A N 1
ATOM 1034 C CA . ASP A 1 128 ? -24.816 -40.140 19.016 1.00 33.75 128 ASP A CA 1
ATOM 1035 C C . ASP A 1 128 ? -26.181 -39.561 19.418 1.00 33.75 128 ASP A C 1
ATOM 1037 O O . ASP A 1 128 ? -26.355 -38.347 19.532 1.00 33.75 128 ASP A O 1
ATOM 1041 N N . THR A 1 129 ? -27.159 -40.439 19.630 1.00 39.69 129 THR A N 1
ATOM 1042 C CA . THR A 1 129 ? -28.388 -40.126 20.358 1.00 39.69 129 THR A CA 1
ATOM 1043 C C . THR A 1 129 ? -28.091 -40.264 21.848 1.00 39.69 129 THR A C 1
ATOM 1045 O O . THR A 1 129 ? -28.280 -41.336 22.424 1.00 39.69 129 THR A O 1
ATOM 1048 N N . ALA A 1 130 ? -27.585 -39.193 22.452 1.00 35.19 130 ALA A N 1
ATOM 1049 C CA . ALA A 1 130 ? -27.593 -38.995 23.893 1.00 35.19 130 ALA A CA 1
ATOM 1050 C C . ALA A 1 130 ? -28.381 -37.709 24.184 1.00 35.19 130 ALA A C 1
ATOM 1052 O O . ALA A 1 130 ? -28.211 -36.716 23.483 1.00 35.19 130 ALA A O 1
ATOM 1053 N N . ASP A 1 131 ? -29.298 -37.834 25.140 1.00 34.28 131 ASP A N 1
ATOM 1054 C CA . ASP A 1 131 ? -30.188 -36.868 25.794 1.00 34.28 131 ASP A CA 1
ATOM 1055 C C . ASP A 1 131 ? -30.105 -35.380 25.381 1.00 34.28 131 ASP A C 1
ATOM 1057 O O . ASP A 1 131 ? -29.045 -34.758 25.374 1.00 34.28 131 ASP A O 1
ATOM 1061 N N . GLU A 1 132 ? -31.278 -34.783 25.121 1.00 41.81 132 GLU A N 1
ATOM 1062 C CA . GLU A 1 132 ? -31.500 -33.407 24.628 1.00 41.81 132 GLU A CA 1
ATOM 1063 C C . GLU A 1 132 ? -30.913 -32.257 25.484 1.00 41.81 132 GLU A C 1
ATOM 1065 O O . GLU A 1 132 ? -31.042 -31.096 25.091 1.00 41.81 132 GLU A O 1
ATOM 1070 N N . ASP A 1 133 ? -30.212 -32.540 26.584 1.00 44.59 133 ASP A N 1
ATOM 1071 C CA . ASP A 1 133 ? -29.575 -31.533 27.443 1.00 44.59 133 ASP A CA 1
ATOM 1072 C C . ASP A 1 133 ? -28.032 -31.510 27.382 1.00 44.59 133 ASP A C 1
ATOM 1074 O O . ASP A 1 133 ? -27.435 -30.539 27.846 1.00 44.59 133 ASP A O 1
ATOM 1078 N N . ASP A 1 134 ? -27.376 -32.473 26.718 1.00 40.50 134 ASP A N 1
ATOM 1079 C CA . ASP A 1 134 ? -25.910 -32.517 26.577 1.00 40.50 134 ASP A CA 1
ATOM 1080 C C . ASP A 1 134 ? -25.477 -32.480 25.099 1.00 40.50 134 ASP A C 1
ATOM 1082 O O . ASP A 1 134 ? -25.059 -33.467 24.495 1.00 40.50 134 ASP A O 1
ATOM 1086 N N . PHE A 1 135 ? -25.540 -31.297 24.481 1.00 38.56 135 PHE A N 1
ATOM 1087 C CA . PHE A 1 135 ? -24.921 -31.065 23.169 1.00 38.56 135 PHE A CA 1
ATOM 1088 C C . PHE A 1 135 ? -23.383 -31.177 23.265 1.00 38.56 135 PHE A C 1
ATOM 1090 O O . PHE A 1 135 ? -22.766 -30.344 23.936 1.00 38.56 135 PHE A O 1
ATOM 1097 N N . PRO A 1 136 ? -22.712 -32.087 22.529 1.00 38.03 136 PRO A N 1
ATOM 1098 C CA . PRO A 1 136 ? -21.258 -32.087 22.457 1.00 38.03 136 PRO A CA 1
ATOM 1099 C C . PRO A 1 136 ? -20.775 -30.935 21.564 1.00 38.03 136 PRO A C 1
ATOM 1101 O O . PRO A 1 136 ? -21.299 -30.702 20.470 1.00 38.03 136 PRO A O 1
ATOM 1104 N N . GLU A 1 137 ? -19.733 -30.245 22.031 1.00 44.69 137 GLU A N 1
ATOM 1105 C CA . GLU A 1 137 ? -19.057 -29.036 21.518 1.00 44.69 137 GLU A CA 1
ATOM 1106 C C . GLU A 1 137 ? -18.482 -29.115 20.076 1.00 44.69 137 GLU A C 1
ATOM 1108 O O . GLU A 1 137 ? -17.500 -28.455 19.734 1.00 44.69 137 GLU A O 1
ATOM 1113 N N . SER A 1 138 ? -19.052 -29.909 19.173 1.00 40.59 138 SER A N 1
ATOM 1114 C CA . SER A 1 138 ? -18.409 -30.274 17.903 1.00 40.59 138 SER A CA 1
ATOM 1115 C C . SER A 1 138 ? -18.488 -29.226 16.781 1.00 40.59 138 SER A C 1
ATOM 1117 O O . SER A 1 138 ? -17.828 -29.396 15.754 1.00 40.59 138 SER A O 1
ATOM 1119 N N . THR A 1 139 ? -19.215 -28.110 16.948 1.00 44.19 139 THR A N 1
ATOM 1120 C CA . THR A 1 139 ? -19.121 -26.964 16.015 1.00 44.19 139 THR A CA 1
ATOM 1121 C C . THR A 1 139 ? -18.118 -25.900 16.454 1.00 44.19 139 THR A C 1
ATOM 1123 O O . THR A 1 139 ? -17.820 -25.011 15.657 1.00 44.19 139 THR A O 1
ATOM 1126 N N . GLY A 1 140 ? -17.599 -25.953 17.690 1.00 49.59 140 GLY A N 1
ATOM 1127 C CA . GLY A 1 140 ? -16.671 -24.955 18.249 1.00 49.59 140 GLY A CA 1
ATOM 1128 C C . GLY A 1 140 ? -17.199 -23.509 18.291 1.00 49.59 140 GLY A C 1
ATOM 1129 O O . GLY A 1 140 ? -16.493 -22.605 18.731 1.00 49.59 140 GLY A O 1
ATOM 1130 N N . LEU A 1 141 ? -18.430 -23.261 17.836 1.00 47.75 141 LEU A N 1
ATOM 1131 C CA . LEU A 1 141 ? -19.046 -21.942 17.793 1.00 47.75 141 LEU A CA 1
ATOM 1132 C C . LEU A 1 141 ? -19.887 -21.771 19.056 1.00 47.75 141 LEU A C 1
ATOM 1134 O O . LEU A 1 141 ? -21.057 -22.156 19.096 1.00 47.75 141 LEU A O 1
ATOM 1138 N N . ARG A 1 142 ? -19.267 -21.205 20.099 1.00 57.28 142 ARG A N 1
ATOM 1139 C CA . ARG A 1 142 ? -19.964 -20.786 21.323 1.00 57.28 142 ARG A CA 1
ATOM 1140 C C . ARG A 1 142 ? -21.132 -19.866 20.949 1.00 57.28 142 ARG A C 1
ATOM 1142 O O . ARG A 1 142 ? -20.970 -18.955 20.133 1.00 57.28 142 ARG A O 1
ATOM 1149 N N . LYS A 1 143 ? -22.314 -20.096 21.535 1.00 58.59 143 LYS A N 1
ATOM 1150 C CA . LYS A 1 143 ? -23.423 -19.131 21.440 1.00 58.59 143 LYS A CA 1
ATOM 1151 C C . LYS A 1 143 ? -22.926 -17.798 22.021 1.00 58.59 143 LYS A C 1
ATOM 1153 O O . LYS A 1 143 ? -22.342 -17.825 23.103 1.00 58.59 143 LYS A O 1
ATOM 1158 N N . PRO A 1 144 ? -23.136 -16.661 21.337 1.00 59.16 144 PRO A N 1
ATOM 1159 C CA . PRO A 1 144 ? -22.666 -15.375 21.831 1.00 59.16 144 PRO A CA 1
ATOM 1160 C C . PRO A 1 144 ? -23.281 -15.083 23.210 1.00 59.16 144 PRO A C 1
ATOM 1162 O O . PRO A 1 144 ? -24.497 -15.267 23.370 1.00 59.16 144 PRO A O 1
ATOM 1165 N N . PRO A 1 145 ? -22.486 -14.656 24.209 1.00 65.56 145 PRO A N 1
ATOM 1166 C CA . PRO A 1 145 ? -23.005 -14.273 25.512 1.00 65.56 145 PRO A CA 1
ATOM 1167 C C . PRO A 1 145 ? -24.141 -13.249 25.400 1.00 65.56 145 PRO A C 1
ATOM 1169 O O . PRO A 1 145 ? -24.093 -12.316 24.596 1.00 65.56 145 PRO A O 1
ATOM 1172 N N . ARG A 1 146 ? -25.179 -13.406 26.232 1.00 72.50 146 ARG A N 1
ATOM 1173 C CA . ARG A 1 146 ? -26.416 -12.595 26.171 1.00 72.50 146 ARG A CA 1
ATOM 1174 C C . ARG A 1 146 ? -26.255 -11.160 26.690 1.00 72.50 146 ARG A C 1
ATOM 1176 O O . ARG A 1 146 ? -27.225 -10.407 26.722 1.00 72.50 146 ARG A O 1
ATOM 1183 N N . GLY A 1 147 ? -25.056 -10.770 27.105 1.00 88.25 147 GLY A N 1
ATOM 1184 C CA . GLY A 1 147 ? -24.782 -9.456 27.663 1.00 88.25 147 GLY A CA 1
ATOM 1185 C C . GLY A 1 147 ? -23.387 -9.376 28.262 1.00 88.25 147 GLY A C 1
ATOM 1186 O O . GLY A 1 147 ? -22.610 -10.326 28.202 1.00 88.25 147 GLY A O 1
ATOM 1187 N N . VAL A 1 148 ? -23.089 -8.223 28.852 1.00 93.50 148 VAL A N 1
ATOM 1188 C CA . VAL A 1 148 ? -21.827 -7.962 29.545 1.00 93.50 148 VAL A CA 1
ATOM 1189 C C . VAL A 1 148 ? -22.149 -7.355 30.898 1.00 93.50 148 VAL A C 1
ATOM 1191 O O . VAL A 1 148 ? -22.924 -6.398 30.964 1.00 93.50 148 VAL A O 1
ATOM 1194 N N . LYS A 1 149 ? -21.545 -7.914 31.941 1.00 94.88 149 LYS A N 1
ATOM 1195 C CA . LYS A 1 149 ? -21.575 -7.418 33.311 1.00 94.88 149 LYS A CA 1
ATOM 1196 C C . LYS A 1 149 ? -20.306 -6.609 33.554 1.00 94.88 149 LYS A C 1
ATOM 1198 O O . LYS A 1 149 ? -19.218 -7.060 33.210 1.00 94.88 149 LYS A O 1
ATOM 1203 N N . VAL A 1 150 ? -20.446 -5.407 34.101 1.00 96.06 150 VAL A N 1
ATOM 1204 C CA . VAL A 1 150 ? -19.303 -4.559 34.454 1.00 96.06 150 VAL A CA 1
ATOM 1205 C C . VAL A 1 150 ? -19.327 -4.327 35.950 1.00 96.06 150 VAL A C 1
ATOM 1207 O O . VAL A 1 150 ? -20.323 -3.831 36.473 1.00 96.06 150 VAL A O 1
ATOM 1210 N N . THR A 1 151 ? -18.233 -4.662 36.617 1.00 96.56 151 THR A N 1
ATOM 1211 C CA . THR A 1 151 ? -18.077 -4.531 38.060 1.00 96.56 151 THR A CA 1
ATOM 1212 C C . THR A 1 151 ? -16.915 -3.592 38.369 1.00 96.56 151 THR A C 1
ATOM 1214 O O . THR A 1 151 ? -15.813 -3.794 37.864 1.00 96.56 151 THR A O 1
ATOM 1217 N N . ILE A 1 152 ? -17.154 -2.557 39.173 1.00 97.12 152 ILE A N 1
ATOM 1218 C CA . ILE A 1 152 ? -16.158 -1.554 39.579 1.00 97.12 152 ILE A CA 1
ATOM 1219 C C . ILE A 1 152 ? -15.797 -1.776 41.048 1.00 97.12 152 ILE A C 1
ATOM 1221 O O . ILE A 1 152 ? -16.686 -1.999 41.877 1.00 97.12 152 ILE A O 1
ATOM 1225 N N . ASP A 1 153 ? -14.504 -1.695 41.374 1.00 97.56 153 ASP A N 1
ATOM 1226 C CA . ASP A 1 153 ? -14.038 -1.829 42.750 1.00 97.56 153 ASP A CA 1
ATOM 1227 C C . ASP A 1 153 ? -14.576 -0.688 43.627 1.00 97.56 153 ASP A C 1
ATOM 1229 O O . ASP A 1 153 ? -14.405 0.495 43.335 1.00 97.56 153 ASP A O 1
ATOM 1233 N N . SER A 1 154 ? -15.184 -1.044 44.758 1.00 95.88 154 SER A N 1
ATOM 1234 C CA . SER A 1 154 ? -15.699 -0.100 45.765 1.00 95.88 154 SER A CA 1
ATOM 1235 C C . SER A 1 154 ? -14.678 0.927 46.298 1.00 95.88 154 SER A C 1
ATOM 1237 O O . SER A 1 154 ? -15.077 1.917 46.909 1.00 95.88 154 SER A O 1
ATOM 1239 N N . ARG A 1 155 ? -13.370 0.703 46.108 1.00 96.06 155 ARG A N 1
ATOM 1240 C CA . ARG A 1 155 ? -12.283 1.614 46.504 1.00 96.06 155 ARG A CA 1
ATOM 1241 C C . ARG A 1 155 ? -12.044 2.733 45.487 1.00 96.06 155 ARG A C 1
ATOM 1243 O O . ARG A 1 155 ? -11.428 3.733 45.853 1.00 96.06 155 ARG A O 1
ATOM 1250 N N . GLU A 1 156 ? -12.554 2.623 44.261 1.00 96.50 156 GLU A N 1
ATOM 1251 C CA . GLU A 1 156 ? -12.405 3.635 43.206 1.00 96.50 156 GLU A CA 1
ATOM 1252 C C . GLU A 1 156 ? -13.398 4.802 43.367 1.00 96.50 156 GLU A C 1
ATOM 1254 O O . GLU A 1 156 ? -14.154 5.142 42.457 1.00 96.50 156 GLU A O 1
ATOM 1259 N N . GLY A 1 157 ? -13.391 5.453 44.536 1.00 94.69 157 GLY A N 1
ATOM 1260 C CA . GLY A 1 157 ? -14.368 6.489 44.899 1.00 94.69 157 GLY A CA 1
ATOM 1261 C C . GLY A 1 157 ? -14.475 7.628 43.880 1.00 94.69 157 GLY A C 1
ATOM 1262 O O . GLY A 1 157 ? -15.575 7.978 43.475 1.00 94.69 157 GLY A O 1
ATOM 1263 N N . LEU A 1 158 ? -13.344 8.135 43.372 1.00 95.38 158 LEU A N 1
ATOM 1264 C CA . LEU A 1 158 ? -13.343 9.210 42.367 1.00 95.38 158 LEU A CA 1
ATOM 1265 C C . LEU A 1 158 ? -14.021 8.792 41.055 1.00 95.38 158 LEU A C 1
ATOM 1267 O O . LEU A 1 158 ? -14.742 9.588 40.458 1.00 95.38 158 LEU A O 1
ATOM 1271 N N . LEU A 1 159 ? -13.787 7.557 40.603 1.00 95.56 159 LEU A N 1
ATOM 1272 C CA . LEU A 1 159 ? -14.407 7.028 39.390 1.00 95.56 159 LEU A CA 1
ATOM 1273 C C . LEU A 1 159 ? -15.912 6.834 39.594 1.00 95.56 159 LEU A C 1
ATOM 1275 O O . LEU A 1 159 ? -16.695 7.221 38.731 1.00 95.56 159 LEU A O 1
ATOM 1279 N N . LEU A 1 160 ? -16.309 6.285 40.744 1.00 94.62 160 LEU A N 1
ATOM 1280 C CA . LEU A 1 160 ? -17.711 6.084 41.111 1.00 94.62 160 LEU A CA 1
ATOM 1281 C C . LEU A 1 160 ? -18.467 7.417 41.221 1.00 94.62 160 LEU A C 1
ATOM 1283 O O . LEU A 1 160 ? -19.543 7.557 40.638 1.00 94.62 160 LEU A O 1
ATOM 1287 N N . ASP A 1 161 ? -17.880 8.418 41.878 1.00 93.12 161 ASP A N 1
ATOM 1288 C CA . ASP A 1 161 ? -18.448 9.764 41.991 1.00 93.12 161 ASP A CA 1
ATOM 1289 C C . ASP A 1 161 ? -18.636 10.405 40.610 1.00 93.12 161 ASP A C 1
ATOM 1291 O O . ASP A 1 161 ? -19.693 10.961 40.308 1.00 93.12 161 ASP A O 1
ATOM 1295 N N . ALA A 1 162 ? -17.638 10.279 39.731 1.00 92.19 162 ALA A N 1
ATOM 1296 C CA . ALA A 1 162 ? -17.699 10.819 38.376 1.00 92.19 162 ALA A CA 1
ATOM 1297 C C . ALA A 1 162 ? -18.690 10.071 37.460 1.00 92.19 162 ALA A C 1
ATOM 1299 O O . ALA A 1 162 ? -19.230 10.671 36.531 1.00 92.19 162 ALA A O 1
ATOM 1300 N N . LEU A 1 163 ? -18.978 8.797 37.743 1.00 90.81 163 LEU A N 1
ATOM 1301 C CA . LEU A 1 163 ? -20.063 8.022 37.126 1.00 90.81 163 LEU A CA 1
ATOM 1302 C C . LEU A 1 163 ? -21.439 8.305 37.765 1.00 90.81 163 LEU A C 1
ATOM 1304 O O . LEU A 1 163 ? -22.412 7.619 37.455 1.00 90.81 163 LEU A O 1
ATOM 1308 N N . GLY A 1 164 ? -21.543 9.279 38.676 1.00 86.38 164 GLY A N 1
ATOM 1309 C CA . GLY A 1 164 ? -22.798 9.670 39.324 1.00 86.38 164 GLY A CA 1
ATOM 1310 C C . GLY A 1 164 ? -23.296 8.694 40.395 1.00 86.38 164 GLY A C 1
ATOM 1311 O O . GLY A 1 164 ? -24.466 8.754 40.767 1.00 86.38 164 GLY A O 1
ATOM 1312 N N . HIS A 1 165 ? -22.438 7.804 40.904 1.00 73.62 165 HIS A N 1
ATOM 1313 C CA . HIS A 1 165 ? -22.768 6.832 41.954 1.00 73.62 165 HIS A CA 1
ATOM 1314 C C . HIS A 1 165 ? -22.487 7.392 43.357 1.00 73.62 165 HIS A C 1
ATOM 1316 O O . HIS A 1 165 ? -21.827 6.758 44.179 1.00 73.62 165 HIS A O 1
ATOM 1322 N N . SER A 1 166 ? -22.993 8.589 43.657 1.00 56.50 166 SER A N 1
ATOM 1323 C CA . SER A 1 166 ? -22.910 9.141 45.012 1.00 56.50 166 SER A CA 1
ATOM 1324 C C . SER A 1 166 ? -23.914 8.409 45.911 1.00 56.50 166 SER A C 1
ATOM 1326 O O . SER A 1 166 ? -25.127 8.546 45.761 1.00 56.50 166 SER A O 1
ATOM 1328 N N . GLY A 1 167 ? -23.390 7.553 46.790 1.00 57.75 167 GLY A N 1
ATOM 1329 C CA . GLY A 1 167 ? -24.125 6.519 47.516 1.00 57.75 167 GLY A CA 1
ATOM 1330 C C . GLY A 1 167 ? -25.402 6.974 48.230 1.00 57.75 167 GLY A C 1
ATOM 1331 O O . GLY A 1 167 ? -25.370 7.851 49.087 1.00 57.75 167 GLY A O 1
ATOM 1332 N N . ASN A 1 168 ? -26.514 6.318 47.883 1.00 50.19 168 ASN A N 1
ATOM 1333 C CA . ASN A 1 168 ? -27.534 5.774 48.792 1.00 50.19 168 ASN A CA 1
ATOM 1334 C C . ASN A 1 168 ? -28.672 5.148 47.960 1.00 50.19 168 ASN A C 1
ATOM 1336 O O . ASN A 1 168 ? -29.648 5.805 47.618 1.00 50.19 168 ASN A O 1
ATOM 1340 N N . GLY A 1 169 ? -28.540 3.861 47.625 1.00 52.88 169 GLY A N 1
ATOM 1341 C CA . GLY A 1 169 ? -29.677 2.987 47.294 1.00 52.88 169 GLY A CA 1
ATOM 1342 C C . GLY A 1 169 ? -30.421 3.189 45.966 1.00 52.88 169 GLY A C 1
ATOM 1343 O O . GLY A 1 169 ? -31.430 2.519 45.769 1.00 52.88 169 GLY A O 1
ATOM 1344 N N . ALA A 1 170 ? -29.969 4.051 45.053 1.00 46.34 170 ALA A N 1
ATOM 1345 C CA . ALA A 1 170 ? -30.562 4.151 43.717 1.00 46.34 170 ALA A CA 1
ATOM 1346 C C . ALA A 1 170 ? -29.945 3.105 42.774 1.00 46.34 170 ALA A C 1
ATOM 1348 O O . ALA A 1 170 ? -28.723 3.035 42.644 1.00 46.34 170 ALA A O 1
ATOM 1349 N N . GLU A 1 171 ? -30.794 2.305 42.118 1.00 50.16 171 GLU A N 1
ATOM 1350 C CA . GLU A 1 171 ? -30.403 1.442 41.000 1.00 50.16 171 GLU A CA 1
ATOM 1351 C C . GLU A 1 171 ? -29.532 2.238 40.021 1.00 50.16 171 GLU A C 1
ATOM 1353 O O . GLU A 1 171 ? -29.938 3.283 39.505 1.00 50.16 171 GLU A O 1
ATOM 1358 N N . ALA A 1 172 ? -28.309 1.754 39.807 1.00 51.19 172 ALA A N 1
ATOM 1359 C CA . ALA A 1 172 ? -27.328 2.348 38.918 1.00 51.19 172 ALA A CA 1
ATOM 1360 C C . ALA A 1 172 ? -27.946 2.579 37.534 1.00 51.19 172 ALA A C 1
ATOM 1362 O O . ALA A 1 172 ? -28.164 1.633 36.774 1.00 51.19 172 ALA A O 1
ATOM 1363 N N . ALA A 1 173 ? -28.166 3.842 37.166 1.00 52.84 173 ALA A N 1
ATOM 1364 C CA . ALA A 1 173 ? -28.746 4.238 35.880 1.00 52.84 173 ALA A CA 1
ATOM 1365 C C . ALA A 1 173 ? -27.911 3.802 34.650 1.00 52.84 173 ALA A C 1
ATOM 1367 O O . ALA A 1 173 ? -28.283 4.087 33.513 1.00 52.84 173 ALA A O 1
ATOM 1368 N N . GLN A 1 174 ? -26.778 3.121 34.855 1.00 61.44 174 GLN A N 1
ATOM 1369 C CA . GLN A 1 174 ? -25.770 2.864 33.833 1.00 61.44 174 GLN A CA 1
ATOM 1370 C C . GLN A 1 174 ? -25.203 1.434 33.812 1.00 61.44 174 GLN A C 1
ATOM 1372 O O . GLN A 1 174 ? -24.186 1.195 33.168 1.00 61.44 174 GLN A O 1
ATOM 1377 N N . GLY A 1 175 ? -25.875 0.460 34.437 1.00 83.12 175 GLY A N 1
ATOM 1378 C CA . GLY A 1 175 ? -25.530 -0.961 34.266 1.00 83.12 175 GLY A CA 1
ATOM 1379 C C . GLY A 1 175 ? -24.141 -1.359 34.788 1.00 83.12 175 GLY A C 1
ATOM 1380 O O . GLY A 1 175 ? -23.561 -2.322 34.284 1.00 83.12 175 GLY A O 1
ATOM 1381 N N . TYR A 1 176 ? -23.621 -0.613 35.766 1.00 91.69 176 TYR A N 1
ATOM 1382 C CA . TYR A 1 176 ? -22.416 -0.940 36.525 1.00 91.69 176 TYR A CA 1
ATOM 1383 C C . TYR A 1 176 ? -22.812 -1.552 37.872 1.00 91.69 176 TYR A C 1
ATOM 1385 O O . TYR A 1 176 ? -23.701 -1.042 38.551 1.00 91.69 176 TYR A O 1
ATOM 1393 N N . GLU A 1 177 ? -22.143 -2.629 38.269 1.00 94.06 177 GLU A N 1
ATOM 1394 C CA . GLU A 1 177 ? -22.207 -3.162 39.628 1.00 94.06 177 GLU A CA 1
ATOM 1395 C C . GLU A 1 177 ? -21.008 -2.659 40.436 1.00 94.06 177 GLU A C 1
ATOM 1397 O O . GLU A 1 177 ? -19.883 -2.631 39.942 1.00 94.06 177 GLU A O 1
ATOM 1402 N N . VAL A 1 178 ? -21.228 -2.280 41.692 1.00 94.69 178 VAL A N 1
ATOM 1403 C CA . VAL A 1 178 ? -20.145 -1.892 42.603 1.00 94.69 178 VAL A CA 1
ATOM 1404 C C . VAL A 1 178 ? -19.935 -3.021 43.599 1.00 94.69 178 VAL A C 1
ATOM 1406 O O . VAL A 1 178 ? -20.849 -3.374 44.343 1.00 94.69 178 VAL A O 1
ATOM 1409 N N . SER A 1 179 ? -18.733 -3.590 43.635 1.00 96.06 179 SER A N 1
ATOM 1410 C CA . SER A 1 179 ? -18.364 -4.601 44.627 1.00 96.06 179 SER A CA 1
ATOM 1411 C C . SER A 1 179 ? -16.902 -4.455 45.020 1.00 96.06 179 SER A C 1
ATOM 1413 O O . SER A 1 179 ? -16.127 -3.759 44.374 1.00 96.06 179 SER A O 1
ATOM 1415 N N . ARG A 1 180 ? -16.491 -5.107 46.105 1.00 97.38 180 ARG A N 1
ATOM 1416 C CA . ARG A 1 180 ? -15.068 -5.208 46.434 1.00 97.38 180 ARG A CA 1
ATOM 1417 C C . ARG A 1 180 ? -14.441 -6.268 45.531 1.00 97.38 180 ARG A C 1
ATOM 1419 O O . ARG A 1 180 ? -14.908 -7.404 45.555 1.00 97.38 180 ARG A O 1
ATOM 1426 N N . LEU A 1 181 ? -13.438 -5.900 44.737 1.00 96.56 181 LEU A N 1
ATOM 1427 C CA . LEU A 1 181 ? -12.725 -6.823 43.858 1.00 96.56 181 LEU A CA 1
ATOM 1428 C C . LEU A 1 181 ? -11.438 -7.300 44.538 1.00 96.56 181 LEU A C 1
ATOM 1430 O O . LEU A 1 181 ? -10.736 -6.536 45.208 1.00 96.56 181 LEU A O 1
ATOM 1434 N N . ASP A 1 182 ? -11.110 -8.577 44.354 1.00 96.31 182 ASP A N 1
ATOM 1435 C CA . ASP A 1 182 ? -9.837 -9.126 44.831 1.00 96.31 182 ASP A CA 1
ATOM 1436 C C . ASP A 1 182 ? -8.664 -8.605 43.989 1.00 96.31 182 ASP A C 1
ATOM 1438 O O . ASP A 1 182 ? -7.576 -8.347 44.512 1.00 96.31 182 ASP A O 1
ATOM 1442 N N . VAL A 1 183 ? -8.897 -8.420 42.684 1.00 96.00 183 VAL A N 1
ATOM 1443 C CA . VAL A 1 183 ? -7.891 -8.038 41.690 1.00 96.00 183 VAL A CA 1
ATOM 1444 C C . VAL A 1 183 ? -8.495 -7.087 40.651 1.00 96.00 183 VAL A C 1
ATOM 1446 O O . VAL A 1 183 ? -9.560 -7.366 40.101 1.00 96.00 183 VAL A O 1
ATOM 1449 N N . GLY A 1 184 ? -7.762 -6.016 40.337 1.00 97.12 184 GLY A N 1
ATOM 1450 C CA . GLY A 1 184 ? -8.157 -4.985 39.377 1.00 97.12 184 GLY A CA 1
ATOM 1451 C C . GLY A 1 184 ? -9.132 -3.956 39.944 1.00 97.12 184 GLY A C 1
ATOM 1452 O O . GLY A 1 184 ? -9.696 -4.133 41.023 1.00 97.12 184 GLY A O 1
ATOM 1453 N N . ASP A 1 185 ? -9.325 -2.886 39.179 1.00 97.94 185 ASP A N 1
ATOM 1454 C CA . ASP A 1 185 ? -10.177 -1.753 39.547 1.00 97.94 185 ASP A CA 1
ATOM 1455 C C . ASP A 1 185 ? -11.517 -1.791 38.797 1.00 97.94 185 ASP A C 1
ATOM 1457 O O . ASP A 1 185 ? -12.540 -1.336 39.309 1.00 97.94 185 ASP A O 1
ATOM 1461 N N . VAL A 1 186 ? -11.536 -2.379 37.594 1.00 98.00 186 VAL A N 1
ATOM 1462 C CA . VAL A 1 186 ? -12.762 -2.690 36.845 1.00 98.00 186 VAL A CA 1
ATOM 1463 C C . VAL A 1 186 ? -12.650 -4.075 36.213 1.00 98.00 186 VAL A C 1
ATOM 1465 O O . VAL A 1 186 ? -11.644 -4.402 35.588 1.00 98.00 186 VAL A O 1
ATOM 1468 N N . VAL A 1 187 ? -13.701 -4.882 36.326 1.00 97.50 187 VAL A N 1
ATOM 1469 C CA . VAL A 1 187 ? -13.816 -6.198 35.690 1.00 97.50 187 VAL A CA 1
ATOM 1470 C C . VAL A 1 187 ? -15.029 -6.195 34.763 1.00 97.50 187 VAL A C 1
ATOM 1472 O O . VAL A 1 187 ? -16.125 -5.797 35.147 1.00 97.50 187 VAL A O 1
ATOM 1475 N N . ILE A 1 188 ? -14.825 -6.610 33.516 1.00 96.31 188 ILE A N 1
ATOM 1476 C CA . ILE A 1 188 ? -15.864 -6.715 32.490 1.00 96.31 188 ILE A CA 1
ATOM 1477 C C . ILE A 1 188 ? -15.988 -8.191 32.118 1.00 96.31 188 ILE A C 1
ATOM 1479 O O . ILE A 1 188 ? -15.031 -8.765 31.607 1.00 96.31 188 ILE A O 1
ATOM 1483 N N . GLU A 1 189 ? -17.149 -8.796 32.347 1.00 94.69 189 GLU A N 1
ATOM 1484 C CA . GLU A 1 189 ? -17.380 -10.231 32.143 1.00 94.69 189 GLU A CA 1
ATOM 1485 C C . GLU A 1 189 ? -18.535 -10.473 31.177 1.00 94.69 189 GLU A C 1
ATOM 1487 O O . GLU A 1 189 ? -19.544 -9.758 31.172 1.00 94.69 189 GLU A O 1
ATOM 1492 N N . ALA A 1 190 ? -18.407 -11.510 30.359 1.00 92.69 190 ALA A N 1
ATOM 1493 C CA . ALA A 1 190 ? -19.502 -12.007 29.550 1.00 92.69 190 ALA A CA 1
ATOM 1494 C C . ALA A 1 190 ? -20.571 -12.669 30.438 1.00 92.69 190 ALA A C 1
ATOM 1496 O O . ALA A 1 190 ? -20.285 -13.542 31.258 1.00 92.69 190 ALA A O 1
ATOM 1497 N N . VAL A 1 191 ? -21.840 -12.283 30.270 1.00 90.94 191 VAL A N 1
ATOM 1498 C CA . VAL A 1 191 ? -22.935 -12.888 31.046 1.00 90.94 191 VAL A CA 1
ATOM 1499 C C . VAL A 1 191 ? -23.107 -14.348 30.626 1.00 90.94 191 VAL A C 1
ATOM 1501 O O . VAL A 1 191 ? -23.471 -14.627 29.482 1.00 90.94 191 VAL A O 1
ATOM 1504 N N . GLY A 1 192 ? -22.888 -15.261 31.574 1.00 86.81 192 GLY A N 1
ATOM 1505 C CA . GLY A 1 192 ? -22.970 -16.709 31.363 1.00 86.81 192 GLY A CA 1
ATOM 1506 C C . GLY A 1 192 ? -21.641 -17.383 31.007 1.00 86.81 192 GLY A C 1
ATOM 1507 O O . GLY A 1 192 ? -21.633 -18.599 30.855 1.00 86.81 192 GLY A O 1
ATOM 1508 N N . ASP A 1 193 ? -20.533 -16.637 30.907 1.00 84.31 193 ASP A N 1
ATOM 1509 C CA . ASP A 1 193 ? -19.199 -17.197 30.664 1.00 84.31 193 ASP A CA 1
ATOM 1510 C C . ASP A 1 193 ? -18.141 -16.472 31.513 1.00 84.31 193 ASP A C 1
ATOM 1512 O O . ASP A 1 193 ? -17.577 -15.453 31.117 1.00 84.31 193 ASP A O 1
ATOM 1516 N N . SER A 1 194 ? -17.842 -17.024 32.692 1.00 80.44 194 SER A N 1
ATOM 1517 C CA . SER A 1 194 ? -16.810 -16.488 33.592 1.00 80.44 194 SER A CA 1
ATOM 1518 C C . SER A 1 194 ? -15.389 -16.617 33.034 1.00 80.44 194 SER A C 1
ATOM 1520 O O . SER A 1 194 ? -14.466 -15.970 33.535 1.00 80.44 194 SER A O 1
ATOM 1522 N N . SER A 1 195 ? -15.190 -17.438 31.993 1.00 83.44 195 SER A N 1
ATOM 1523 C CA . SER A 1 195 ? -13.896 -17.561 31.328 1.00 83.44 195 SER A CA 1
ATOM 1524 C C . SER A 1 195 ? -13.613 -16.369 30.419 1.00 83.44 195 SER A C 1
ATOM 1526 O O . SER A 1 195 ? -12.447 -16.081 30.167 1.00 83.44 195 SER A O 1
ATOM 1528 N N . GLU A 1 196 ? -14.629 -15.635 29.958 1.00 86.50 196 GLU A N 1
ATOM 1529 C CA . GLU A 1 196 ? -14.478 -14.425 29.148 1.00 86.50 196 GLU A CA 1
ATOM 1530 C C . GLU A 1 196 ? -14.584 -13.165 30.011 1.00 86.50 196 GLU A C 1
ATOM 1532 O O . GLU A 1 196 ? -15.629 -12.517 30.096 1.00 86.50 196 GLU A O 1
ATOM 1537 N N . LYS A 1 197 ? -13.458 -12.787 30.623 1.00 93.44 197 LYS A N 1
ATOM 1538 C CA . LYS A 1 197 ? -13.336 -11.541 31.385 1.00 93.44 197 LYS A CA 1
ATOM 1539 C C . LYS A 1 197 ? -12.171 -10.671 30.928 1.00 93.44 197 LYS A C 1
ATOM 1541 O O . LYS A 1 197 ? -11.124 -11.174 30.519 1.00 93.44 197 LYS A O 1
ATOM 1546 N N . LEU A 1 198 ? -12.359 -9.362 31.029 1.00 96.19 198 LEU A N 1
ATOM 1547 C CA . LEU A 1 198 ? -11.358 -8.321 30.831 1.00 96.19 198 LEU A CA 1
ATOM 1548 C C . LEU A 1 198 ? -11.159 -7.599 32.164 1.00 96.19 198 LEU A C 1
ATOM 1550 O O . LEU A 1 198 ? -12.122 -7.086 32.732 1.00 96.19 198 LEU A O 1
ATOM 1554 N N . ILE A 1 199 ? -9.923 -7.551 32.653 1.00 97.56 199 ILE A N 1
ATOM 1555 C CA . ILE A 1 199 ? -9.572 -6.849 33.890 1.00 97.56 199 ILE A CA 1
ATOM 1556 C C . ILE A 1 199 ? -8.853 -5.555 33.534 1.00 97.56 199 ILE A C 1
ATOM 1558 O O . ILE A 1 199 ? -7.945 -5.535 32.700 1.00 97.56 199 ILE A O 1
ATOM 1562 N N . ILE A 1 200 ? -9.257 -4.471 34.178 1.00 98.31 200 ILE A N 1
ATOM 1563 C CA . ILE A 1 200 ? -8.693 -3.144 34.001 1.00 98.31 200 ILE A CA 1
ATOM 1564 C C . ILE A 1 200 ? -8.102 -2.687 35.335 1.00 98.31 200 ILE A C 1
ATOM 1566 O O . ILE A 1 200 ? -8.795 -2.651 36.348 1.00 98.31 200 ILE A O 1
ATOM 1570 N N . GLU A 1 201 ? -6.823 -2.322 35.318 1.00 98.19 201 GLU A N 1
ATOM 1571 C CA . GLU A 1 201 ? -6.125 -1.664 36.427 1.00 98.19 201 GLU A CA 1
ATOM 1572 C C . GLU A 1 201 ? -5.956 -0.185 36.064 1.00 98.19 201 GLU A C 1
ATOM 1574 O O . GLU A 1 201 ? -5.233 0.159 35.121 1.00 98.19 201 GLU A O 1
ATOM 1579 N N . ARG A 1 202 ? -6.620 0.699 36.804 1.00 98.12 202 ARG A N 1
ATOM 1580 C CA . ARG A 1 202 ? -6.474 2.146 36.696 1.00 98.12 202 ARG A CA 1
ATOM 1581 C C . ARG A 1 202 ? -5.318 2.589 37.588 1.00 98.12 202 ARG A C 1
ATOM 1583 O O . ARG A 1 202 ? -5.271 2.344 38.786 1.00 98.12 202 ARG A O 1
ATOM 1590 N N . LYS A 1 203 ? -4.354 3.297 37.008 1.00 97.56 203 LYS A N 1
ATOM 1591 C CA . LYS A 1 203 ? -3.189 3.806 37.735 1.00 97.56 203 LYS A CA 1
ATOM 1592 C C . LYS A 1 203 ? -2.984 5.267 37.415 1.00 97.56 203 LYS A C 1
ATOM 1594 O O . LYS A 1 203 ? -2.771 5.602 36.256 1.00 97.56 203 LYS A O 1
ATOM 1599 N N . THR A 1 204 ? -2.975 6.144 38.415 1.00 97.69 204 THR A N 1
ATOM 1600 C CA . THR A 1 204 ? -2.514 7.515 38.164 1.00 97.69 204 THR A CA 1
ATOM 1601 C C . THR A 1 204 ? -0.992 7.535 37.987 1.00 97.69 204 THR A C 1
ATOM 1603 O O . THR A 1 204 ? -0.285 6.671 38.514 1.00 97.69 204 THR A O 1
ATOM 1606 N N . VAL A 1 205 ? -0.442 8.538 37.294 1.00 97.38 205 VAL A N 1
ATOM 1607 C CA . VAL A 1 205 ? 1.023 8.725 37.193 1.00 97.38 205 VAL A CA 1
ATOM 1608 C C . VAL A 1 205 ? 1.673 8.774 38.584 1.00 97.38 205 VAL A C 1
ATOM 1610 O O . VAL A 1 205 ? 2.734 8.186 38.802 1.00 97.38 205 VAL A O 1
ATOM 1613 N N . ARG A 1 206 ? 1.014 9.414 39.557 1.00 96.19 206 ARG A N 1
ATOM 1614 C CA . ARG A 1 206 ? 1.488 9.487 40.945 1.00 96.19 206 ARG A CA 1
ATOM 1615 C C . ARG A 1 206 ? 1.503 8.111 41.616 1.00 96.19 206 ARG A C 1
ATOM 1617 O O . ARG A 1 206 ? 2.504 7.759 42.244 1.00 96.19 206 ARG A O 1
ATOM 1624 N N . ASP A 1 207 ? 0.444 7.324 41.444 1.00 96.50 207 ASP A N 1
ATOM 1625 C CA . ASP A 1 207 ? 0.352 5.975 42.013 1.00 96.50 207 ASP A CA 1
ATOM 1626 C C . ASP A 1 207 ? 1.332 5.008 41.356 1.00 96.50 207 ASP A C 1
ATOM 1628 O O . ASP A 1 207 ? 1.889 4.153 42.043 1.00 96.50 207 ASP A O 1
ATOM 1632 N N . LEU A 1 208 ? 1.602 5.157 40.055 1.00 96.56 208 LEU A N 1
ATOM 1633 C CA . LEU A 1 208 ? 2.623 4.386 39.346 1.00 96.56 208 LEU A CA 1
ATOM 1634 C C . LEU A 1 208 ? 4.009 4.627 39.957 1.00 96.56 208 LEU A C 1
ATOM 1636 O O . LEU A 1 208 ? 4.730 3.673 40.253 1.00 96.56 208 LEU A O 1
ATOM 1640 N N . LEU A 1 209 ? 4.373 5.893 40.185 1.00 95.94 209 LEU A N 1
ATOM 1641 C CA . LEU A 1 209 ? 5.651 6.257 40.801 1.00 95.94 209 LEU A CA 1
ATOM 1642 C C . LEU A 1 209 ? 5.758 5.752 42.242 1.00 95.94 209 LEU A C 1
ATOM 1644 O O . LEU A 1 209 ? 6.809 5.241 42.631 1.00 95.94 209 LEU A O 1
ATOM 1648 N N . SER A 1 210 ? 4.677 5.861 43.018 1.00 96.06 210 SER A N 1
ATOM 1649 C CA . SER A 1 210 ? 4.602 5.312 44.375 1.00 96.06 210 SER A CA 1
ATOM 1650 C C . SER A 1 210 ? 4.780 3.792 44.372 1.00 96.06 210 SER A C 1
ATOM 1652 O O . SER A 1 210 ? 5.680 3.279 45.030 1.00 96.06 210 SER A O 1
ATOM 1654 N N . SER A 1 211 ? 3.987 3.092 43.554 1.00 95.75 211 SER A N 1
ATOM 1655 C CA . SER A 1 211 ? 3.962 1.623 43.455 1.00 95.75 211 SER A CA 1
ATOM 1656 C C . SER A 1 211 ? 5.254 1.040 42.878 1.00 95.75 211 SER A C 1
ATOM 1658 O O . SER A 1 211 ? 5.536 -0.155 42.986 1.00 95.75 211 SER A O 1
ATOM 1660 N N . HIS A 1 212 ? 6.034 1.861 42.175 1.00 93.44 212 HIS A N 1
ATOM 1661 C CA . HIS A 1 212 ? 7.355 1.469 41.721 1.00 93.44 212 HIS A CA 1
ATOM 1662 C C . HIS A 1 212 ? 8.371 1.469 42.867 1.00 93.44 212 HIS A C 1
ATOM 1664 O O . HIS A 1 212 ? 9.185 0.546 42.942 1.00 93.44 212 HIS A O 1
ATOM 1670 N N . ARG A 1 213 ? 8.323 2.479 43.747 1.00 94.69 213 ARG A N 1
ATOM 1671 C CA . ARG A 1 213 ? 9.284 2.650 44.849 1.00 94.69 213 ARG A CA 1
ATOM 1672 C C . ARG A 1 213 ? 9.185 1.536 45.888 1.00 94.69 213 ARG A C 1
ATOM 1674 O O . ARG A 1 213 ? 10.210 1.111 46.404 1.00 94.69 213 ARG A O 1
ATOM 1681 N N . ASP A 1 214 ? 7.978 1.052 46.161 1.00 93.94 214 ASP A N 1
ATOM 1682 C CA . ASP A 1 214 ? 7.699 -0.004 47.145 1.00 93.94 214 ASP A CA 1
ATOM 1683 C C . ASP A 1 214 ? 7.576 -1.413 46.524 1.00 93.94 214 ASP A C 1
ATOM 1685 O O . ASP A 1 214 ? 7.200 -2.366 47.201 1.00 93.94 214 ASP A O 1
ATOM 1689 N N . ALA A 1 215 ? 7.884 -1.553 45.228 1.00 92.56 215 ALA A N 1
ATOM 1690 C CA . ALA A 1 215 ? 7.731 -2.776 44.436 1.00 92.56 215 ALA A CA 1
ATOM 1691 C C . ALA A 1 215 ? 6.293 -3.339 44.323 1.00 92.56 215 ALA A C 1
ATOM 1693 O O . ALA A 1 215 ? 6.112 -4.396 43.705 1.00 92.56 215 ALA A O 1
ATOM 1694 N N . ARG A 1 216 ? 5.261 -2.627 44.803 1.00 94.69 216 ARG A N 1
ATOM 1695 C CA . ARG A 1 216 ? 3.851 -3.054 44.758 1.00 94.69 216 ARG A CA 1
ATOM 1696 C C . ARG A 1 216 ? 3.354 -3.292 43.337 1.00 94.69 216 ARG A C 1
ATOM 1698 O O . ARG A 1 216 ? 2.590 -4.228 43.107 1.00 94.69 216 ARG A O 1
ATOM 1705 N N . LEU A 1 217 ? 3.847 -2.512 42.373 1.00 94.00 217 LEU A N 1
ATOM 1706 C CA . LEU A 1 217 ? 3.467 -2.637 40.966 1.00 94.00 217 LEU A CA 1
ATOM 1707 C C . LEU A 1 217 ? 3.723 -4.052 40.423 1.00 94.00 217 LEU A C 1
ATOM 1709 O O . LEU A 1 217 ? 2.902 -4.581 39.684 1.00 94.00 217 LEU A O 1
ATOM 1713 N N . ARG A 1 218 ? 4.843 -4.690 40.791 1.00 94.06 218 ARG A N 1
ATOM 1714 C CA . ARG A 1 218 ? 5.167 -6.038 40.286 1.00 94.06 218 ARG A CA 1
ATOM 1715 C C . ARG A 1 218 ? 4.200 -7.087 40.826 1.00 94.06 218 ARG A C 1
ATOM 1717 O O . ARG A 1 218 ? 3.752 -7.934 40.061 1.00 94.06 218 ARG A O 1
ATOM 1724 N N . ASN A 1 219 ? 3.868 -6.996 42.110 1.00 95.56 219 ASN A N 1
ATOM 1725 C CA . ASN A 1 219 ? 2.962 -7.936 42.767 1.00 95.56 219 ASN A CA 1
ATOM 1726 C C . ASN A 1 219 ? 1.535 -7.791 42.226 1.00 95.56 219 ASN A C 1
ATOM 1728 O O . ASN A 1 219 ? 0.888 -8.791 41.936 1.00 95.56 219 ASN A O 1
ATOM 1732 N N . GLN A 1 220 ? 1.082 -6.552 42.010 1.00 95.25 220 GLN A N 1
ATOM 1733 C CA . GLN A 1 220 ? -0.220 -6.276 41.399 1.00 95.25 220 GLN A CA 1
ATOM 1734 C C . GLN A 1 220 ? -0.314 -6.844 39.982 1.00 95.25 220 GLN A C 1
ATOM 1736 O O . GLN A 1 220 ? -1.273 -7.539 39.668 1.00 95.25 220 GLN A O 1
ATOM 1741 N N . LEU A 1 221 ? 0.706 -6.623 39.146 1.00 94.75 221 LEU A N 1
ATOM 1742 C CA . LEU A 1 221 ? 0.732 -7.180 37.791 1.00 94.75 221 LEU A CA 1
ATOM 1743 C C . LEU A 1 221 ? 0.776 -8.718 37.783 1.00 94.75 221 LEU A C 1
ATOM 1745 O O . LEU A 1 221 ? 0.155 -9.318 36.911 1.00 94.75 221 LEU A O 1
ATOM 1749 N N . SER A 1 222 ? 1.464 -9.362 38.736 1.00 94.88 222 SER A N 1
ATOM 1750 C CA . SER A 1 222 ? 1.441 -10.832 38.866 1.00 94.88 222 SER A CA 1
ATOM 1751 C C . SER A 1 222 ? 0.039 -11.336 39.196 1.00 94.88 222 SER A C 1
ATOM 1753 O O . SER A 1 222 ? -0.475 -12.194 38.485 1.00 94.88 222 SER A O 1
ATOM 1755 N N . ALA A 1 223 ? -0.612 -10.734 40.197 1.00 95.62 223 ALA A N 1
ATOM 1756 C CA . ALA A 1 223 ? -1.967 -11.101 40.602 1.00 95.62 223 ALA A CA 1
ATOM 1757 C C . ALA A 1 223 ? -2.990 -10.889 39.471 1.00 95.62 223 ALA A C 1
ATOM 1759 O O . ALA A 1 223 ? -3.848 -11.738 39.242 1.00 95.62 223 ALA A O 1
ATOM 1760 N N . LEU A 1 224 ? -2.864 -9.792 38.711 1.00 94.69 224 LEU A N 1
ATOM 1761 C CA . LEU A 1 224 ? -3.683 -9.520 37.521 1.00 94.69 224 LEU A CA 1
ATOM 1762 C C . LEU A 1 224 ? -3.531 -10.607 36.455 1.00 94.69 224 LEU A C 1
ATOM 1764 O O . LEU A 1 224 ? -4.522 -11.045 35.876 1.00 94.69 224 LEU A O 1
ATOM 1768 N N . LEU A 1 225 ? -2.297 -11.043 36.191 1.00 92.31 225 LEU A N 1
ATOM 1769 C CA . LEU A 1 225 ? -2.019 -12.081 35.201 1.00 92.31 225 LEU A CA 1
ATOM 1770 C C . LEU A 1 225 ? -2.516 -13.455 35.648 1.00 92.31 225 LEU A C 1
ATOM 1772 O O . LEU A 1 225 ? -3.103 -14.166 34.837 1.00 92.31 225 LEU A O 1
ATOM 1776 N N . GLU A 1 226 ? -2.325 -13.808 36.916 1.00 93.12 226 GLU A N 1
ATOM 1777 C CA . GLU A 1 226 ? -2.858 -15.041 37.506 1.00 93.12 226 GLU A CA 1
ATOM 1778 C C . GLU A 1 226 ? -4.389 -15.080 37.414 1.00 93.12 226 GLU A C 1
ATOM 1780 O O . GLU A 1 226 ? -4.962 -16.095 37.021 1.00 93.12 226 GLU A O 1
ATOM 1785 N N . ALA A 1 227 ? -5.057 -13.948 37.662 1.00 90.69 227 ALA A N 1
ATOM 1786 C CA . ALA A 1 227 ? -6.513 -13.853 37.605 1.00 90.69 227 ALA A CA 1
ATOM 1787 C C . ALA A 1 227 ? -7.108 -14.112 36.208 1.00 90.69 227 ALA A C 1
ATOM 1789 O O . ALA A 1 227 ? -8.285 -14.468 36.124 1.00 90.69 227 ALA A O 1
ATOM 1790 N N . VAL A 1 228 ? -6.339 -13.946 35.124 1.00 88.38 228 VAL A N 1
ATOM 1791 C CA . VAL A 1 228 ? -6.777 -14.207 33.735 1.00 88.38 228 VAL A CA 1
ATOM 1792 C C . VAL A 1 228 ? -6.069 -15.402 33.091 1.00 88.38 228 VAL A C 1
ATOM 1794 O O . VAL A 1 228 ? -5.970 -15.460 31.865 1.00 88.38 228 VAL A O 1
ATOM 1797 N N . ASP A 1 229 ? -5.538 -16.326 33.896 1.00 90.00 229 ASP A N 1
ATOM 1798 C CA . ASP A 1 229 ? -4.795 -17.503 33.420 1.00 90.00 229 ASP A CA 1
ATOM 1799 C C . ASP A 1 229 ? -3.676 -17.127 32.426 1.00 90.00 229 ASP A C 1
ATOM 1801 O O . ASP A 1 229 ? -3.522 -17.669 31.331 1.00 90.00 229 ASP A O 1
ATOM 1805 N N . TYR A 1 230 ? -2.937 -16.068 32.770 1.00 88.19 230 TYR A N 1
ATOM 1806 C CA . TYR A 1 230 ? -1.841 -15.496 31.987 1.00 88.19 230 TYR A CA 1
ATOM 1807 C C . TYR A 1 230 ? -2.206 -15.067 30.554 1.00 88.19 230 TYR A C 1
ATOM 1809 O O . TYR A 1 230 ? -1.316 -14.803 29.733 1.00 88.19 230 TYR A O 1
ATOM 1817 N N . GLN A 1 231 ? -3.493 -14.898 30.241 1.00 87.50 231 GLN A N 1
ATOM 1818 C CA . GLN A 1 231 ? -3.956 -14.334 28.976 1.00 87.50 231 GLN A CA 1
ATOM 1819 C C . GLN A 1 231 ? -3.784 -12.811 28.966 1.00 87.50 231 GLN A C 1
ATOM 1821 O O . GLN A 1 231 ? -4.720 -12.037 29.120 1.00 87.50 231 GLN A O 1
ATOM 1826 N N . ARG A 1 232 ? -2.542 -12.369 28.757 1.00 87.81 232 ARG A N 1
ATOM 1827 C CA . ARG A 1 232 ? -2.084 -10.976 28.933 1.00 87.81 232 ARG A CA 1
ATOM 1828 C C . ARG A 1 232 ? -2.904 -9.903 28.204 1.00 87.81 232 ARG A C 1
ATOM 1830 O O . ARG A 1 232 ? -3.012 -8.787 28.694 1.00 87.81 232 ARG A O 1
ATOM 1837 N N . HIS A 1 233 ? -3.501 -10.235 27.057 1.00 86.50 233 HIS A N 1
ATOM 1838 C CA . HIS A 1 233 ? -4.354 -9.315 26.291 1.00 86.50 233 HIS A CA 1
ATOM 1839 C C . HIS A 1 233 ? -5.698 -9.014 26.978 1.00 86.50 233 HIS A C 1
ATOM 1841 O O . HIS A 1 233 ? -6.410 -8.110 26.550 1.00 86.50 233 HIS A O 1
ATOM 1847 N N . ARG A 1 234 ? -6.034 -9.758 28.040 1.00 91.19 234 ARG A N 1
ATOM 1848 C CA . ARG A 1 234 ? -7.214 -9.554 28.884 1.00 91.19 234 ARG A CA 1
ATOM 1849 C C . ARG A 1 234 ? -6.951 -8.659 30.097 1.00 91.19 234 ARG A C 1
ATOM 1851 O O . ARG A 1 234 ? -7.853 -8.457 30.902 1.00 91.19 234 ARG A O 1
ATOM 1858 N N . VAL A 1 235 ? -5.737 -8.126 30.229 1.00 96.75 235 VAL A N 1
ATOM 1859 C CA . VAL A 1 235 ? -5.388 -7.139 31.254 1.00 96.75 235 VAL A CA 1
ATOM 1860 C C . VAL A 1 235 ? -5.061 -5.818 30.570 1.00 96.75 235 VAL A C 1
ATOM 1862 O O . VAL A 1 235 ? -4.142 -5.737 29.748 1.00 96.75 235 VAL A O 1
ATOM 1865 N N . VAL A 1 236 ? -5.816 -4.782 30.923 1.00 97.94 236 VAL A N 1
ATOM 1866 C CA . VAL A 1 236 ? -5.625 -3.414 30.438 1.00 97.94 236 VAL A CA 1
ATOM 1867 C C . VAL A 1 236 ? -5.150 -2.546 31.593 1.00 97.94 236 VAL A C 1
ATOM 1869 O O . VAL A 1 236 ? -5.816 -2.440 32.615 1.00 97.94 236 VAL A O 1
ATOM 1872 N N . VAL A 1 237 ? -4.011 -1.887 31.425 1.00 98.06 237 VAL A N 1
ATOM 1873 C CA . VAL A 1 237 ? -3.546 -0.851 32.349 1.00 98.06 237 VAL A CA 1
ATOM 1874 C C . VAL A 1 237 ? -3.982 0.505 31.794 1.00 98.06 237 VAL A C 1
ATOM 1876 O O . VAL A 1 237 ? -3.551 0.895 30.707 1.00 98.06 237 VAL A O 1
ATOM 1879 N N . LEU A 1 238 ? -4.839 1.219 32.523 1.00 98.12 238 LEU A N 1
ATOM 1880 C CA . LEU A 1 238 ? -5.230 2.598 32.221 1.00 98.12 238 LEU A CA 1
ATOM 1881 C C . LEU A 1 238 ? -4.343 3.552 33.022 1.00 98.12 238 LEU A C 1
ATOM 1883 O O . LEU A 1 238 ? -4.537 3.723 34.224 1.00 98.12 238 LEU A O 1
ATOM 1887 N N . LEU A 1 239 ? -3.357 4.158 32.361 1.00 98.19 239 LEU A N 1
ATOM 1888 C CA . LEU A 1 239 ? -2.465 5.136 32.978 1.00 98.19 239 LEU A CA 1
ATOM 1889 C C . LEU A 1 239 ? -3.066 6.542 32.865 1.00 98.19 239 LEU A C 1
ATOM 1891 O O . LEU A 1 239 ? -3.042 7.140 31.789 1.00 98.19 239 LEU A O 1
ATOM 1895 N N . GLU A 1 240 ? -3.569 7.060 33.981 1.00 98.38 240 GLU A N 1
ATOM 1896 C CA . GLU A 1 240 ? -4.246 8.353 34.065 1.00 98.38 240 GLU A CA 1
ATOM 1897 C C . GLU A 1 240 ? -3.305 9.479 34.526 1.00 98.38 240 GLU A C 1
ATOM 1899 O O . GLU A 1 240 ? -2.570 9.356 35.512 1.00 98.38 240 GLU A O 1
ATOM 1904 N N . GLY A 1 241 ? -3.386 10.621 33.848 1.00 96.88 241 GLY A N 1
ATOM 1905 C CA . GLY A 1 241 ? -2.744 11.875 34.221 1.00 96.88 241 GLY A CA 1
ATOM 1906 C C . GLY A 1 241 ? -1.718 12.371 33.203 1.00 96.88 241 GLY A C 1
ATOM 1907 O O . GLY A 1 241 ? -1.166 11.625 32.389 1.00 96.88 241 GLY A O 1
ATOM 1908 N N . SER A 1 242 ? -1.434 13.673 33.269 1.00 94.62 242 SER A N 1
ATOM 1909 C CA . SER A 1 242 ? -0.382 14.286 32.459 1.00 94.62 242 SER A CA 1
ATOM 1910 C C . SER A 1 242 ? 1.009 13.895 32.967 1.00 94.62 242 SER A C 1
ATOM 1912 O O . SER A 1 242 ? 1.307 13.982 34.160 1.00 94.62 242 SER A O 1
ATOM 1914 N N . VAL A 1 243 ? 1.879 13.485 32.041 1.00 92.94 243 VAL A N 1
ATOM 1915 C CA . VAL A 1 243 ? 3.307 13.268 32.304 1.00 92.94 243 VAL A CA 1
ATOM 1916 C C . VAL A 1 243 ? 4.011 14.616 32.193 1.00 92.94 243 VAL A C 1
ATOM 1918 O O . VAL A 1 243 ? 4.537 14.971 31.141 1.00 92.94 243 VAL A O 1
ATOM 1921 N N . ASP A 1 244 ? 3.958 15.386 33.273 1.00 89.00 244 ASP A N 1
ATOM 1922 C CA . ASP A 1 244 ? 4.636 16.676 33.377 1.00 89.00 244 ASP A CA 1
ATOM 1923 C C . ASP A 1 244 ? 6.091 16.519 33.869 1.00 89.00 244 ASP A C 1
ATOM 1925 O O . ASP A 1 244 ? 6.468 15.520 34.484 1.00 89.00 244 ASP A O 1
ATOM 1929 N N . SER A 1 245 ? 6.902 17.543 33.611 1.00 77.94 245 SER A N 1
ATOM 1930 C CA . SER A 1 245 ? 8.297 17.727 34.028 1.00 77.94 245 SER A CA 1
ATOM 1931 C C . SER A 1 245 ? 8.537 17.620 35.539 1.00 77.94 245 SER A C 1
ATOM 1933 O O . SER A 1 245 ? 9.663 17.383 35.968 1.00 77.94 245 SER A O 1
ATOM 1935 N N . THR A 1 246 ? 7.487 17.761 36.349 1.00 86.12 246 THR A N 1
ATOM 1936 C CA . THR A 1 246 ? 7.532 17.591 37.809 1.00 86.12 246 THR A CA 1
ATOM 1937 C C . THR A 1 246 ? 7.738 16.136 38.238 1.00 86.12 246 THR A C 1
ATOM 1939 O O . THR A 1 246 ? 8.155 15.872 39.368 1.00 86.12 246 THR A O 1
ATOM 1942 N N . TYR A 1 247 ? 7.482 15.182 37.343 1.00 88.06 247 TYR A N 1
ATOM 1943 C CA . TYR A 1 247 ? 7.684 13.760 37.575 1.00 88.06 247 TYR A CA 1
ATOM 1944 C C . TYR A 1 247 ? 9.012 13.271 36.992 1.00 88.06 247 TYR A C 1
ATOM 1946 O O . TYR A 1 247 ? 9.591 13.878 36.095 1.00 88.06 247 TYR A O 1
ATOM 1954 N N . ASN A 1 248 ? 9.478 12.108 37.457 1.00 91.69 248 ASN A N 1
ATOM 1955 C CA . ASN A 1 248 ? 10.552 11.390 36.774 1.00 91.69 248 ASN A CA 1
ATOM 1956 C C . ASN A 1 248 ? 10.006 10.824 35.448 1.00 91.69 248 ASN A C 1
ATOM 1958 O O . ASN A 1 248 ? 9.509 9.697 35.393 1.00 91.69 248 ASN A O 1
ATOM 1962 N N . THR A 1 249 ? 10.042 11.649 34.403 1.00 94.06 249 THR A N 1
ATOM 1963 C CA . THR A 1 249 ? 9.467 11.357 33.086 1.00 94.06 249 THR A CA 1
ATOM 1964 C C . THR A 1 249 ? 10.124 10.148 32.431 1.00 94.06 249 THR A C 1
ATOM 1966 O O . THR A 1 249 ? 9.421 9.323 31.854 1.00 94.06 249 THR A O 1
ATOM 1969 N N . GLU A 1 250 ? 11.440 9.984 32.584 1.00 95.69 250 GLU A N 1
ATOM 1970 C CA . GLU A 1 250 ? 12.192 8.832 32.074 1.00 95.69 250 GLU A CA 1
ATOM 1971 C C . GLU A 1 250 ? 11.632 7.515 32.620 1.00 95.69 250 GLU A C 1
ATOM 1973 O O . GLU A 1 250 ? 11.409 6.562 31.876 1.00 95.69 250 GLU A O 1
ATOM 1978 N N . LEU A 1 251 ? 11.319 7.485 33.913 1.00 95.56 251 LEU A N 1
ATOM 1979 C CA . LEU A 1 251 ? 10.767 6.312 34.574 1.00 95.56 251 LEU A CA 1
ATOM 1980 C C . LEU A 1 251 ? 9.345 6.006 34.088 1.00 95.56 251 LEU A C 1
ATOM 1982 O O . LEU A 1 251 ? 9.036 4.853 33.775 1.00 95.56 251 LEU A O 1
ATOM 1986 N N . VAL A 1 252 ? 8.489 7.027 33.972 1.00 97.00 252 VAL A N 1
ATOM 1987 C CA . VAL A 1 252 ? 7.118 6.865 33.459 1.00 97.00 252 VAL A CA 1
ATOM 1988 C C . VAL A 1 252 ? 7.139 6.359 32.015 1.00 97.00 252 VAL A C 1
ATOM 1990 O O . VAL A 1 252 ? 6.501 5.348 31.717 1.00 97.00 252 VAL A O 1
ATOM 1993 N N . TYR A 1 253 ? 7.924 6.986 31.133 1.00 97.50 253 TYR A N 1
ATOM 1994 C CA . TYR A 1 253 ? 8.084 6.534 29.748 1.00 97.50 253 TYR A CA 1
ATOM 1995 C C . TYR A 1 253 ? 8.709 5.139 29.666 1.00 97.50 253 TYR A C 1
ATOM 1997 O O . TYR A 1 253 ? 8.284 4.320 28.850 1.00 97.50 253 TYR A O 1
ATOM 2005 N N . GLY A 1 254 ? 9.642 4.820 30.566 1.00 97.31 254 GLY A N 1
ATOM 2006 C CA . GLY A 1 254 ? 10.198 3.482 30.721 1.00 97.31 254 GLY A CA 1
ATOM 2007 C C . GLY A 1 254 ? 9.114 2.429 30.957 1.00 97.31 254 GLY A C 1
ATOM 2008 O O . GLY A 1 254 ? 9.135 1.385 30.308 1.00 97.31 254 GLY A O 1
ATOM 2009 N N . TYR A 1 255 ? 8.119 2.705 31.807 1.00 96.75 255 TYR A N 1
ATOM 2010 C CA . TYR A 1 255 ? 6.965 1.813 31.982 1.00 96.75 255 TYR A CA 1
ATOM 2011 C C . TYR A 1 255 ? 6.016 1.809 30.791 1.00 96.75 255 TYR A C 1
ATOM 2013 O O . TYR A 1 255 ? 5.542 0.734 30.419 1.00 96.75 255 TYR A O 1
ATOM 2021 N N . MET A 1 256 ? 5.783 2.964 30.162 1.00 97.12 256 MET A N 1
ATOM 2022 C CA . MET A 1 256 ? 4.934 3.042 28.971 1.00 97.12 256 MET A CA 1
ATOM 2023 C C . MET A 1 256 ? 5.442 2.148 27.835 1.00 97.12 256 MET A C 1
ATOM 2025 O O . MET A 1 256 ? 4.649 1.580 27.092 1.00 97.12 256 MET A O 1
ATOM 2029 N N . VAL A 1 257 ? 6.762 1.984 27.732 1.00 97.62 257 VAL A N 1
ATOM 2030 C CA . VAL A 1 257 ? 7.408 1.096 26.757 1.00 97.62 257 VAL A CA 1
ATOM 2031 C C . VAL A 1 257 ? 7.512 -0.340 27.281 1.00 97.62 257 VAL A C 1
ATOM 2033 O O . VAL A 1 257 ? 7.256 -1.301 26.553 1.00 97.62 257 VAL A O 1
ATOM 2036 N N . ARG A 1 258 ? 7.878 -0.518 28.554 1.00 96.44 258 ARG A N 1
ATOM 2037 C CA . ARG A 1 258 ? 8.127 -1.837 29.150 1.00 96.44 258 ARG A CA 1
ATOM 2038 C C . ARG A 1 258 ? 6.863 -2.683 29.273 1.00 96.44 258 ARG A C 1
ATOM 2040 O O . ARG A 1 258 ? 6.942 -3.872 28.968 1.00 96.44 258 ARG A O 1
ATOM 2047 N N . LEU A 1 259 ? 5.731 -2.117 29.699 1.00 95.81 259 LEU A N 1
ATOM 2048 C CA . LEU A 1 259 ? 4.507 -2.901 29.918 1.00 95.81 259 LEU A CA 1
ATOM 2049 C C . LEU A 1 259 ? 4.004 -3.555 28.612 1.00 95.81 259 LEU A C 1
ATOM 2051 O O . LEU A 1 259 ? 3.790 -4.770 28.620 1.00 95.81 259 LEU A O 1
ATOM 2055 N N . PRO A 1 260 ? 3.916 -2.847 27.464 1.00 96.75 260 PRO A N 1
ATOM 2056 C CA . PRO A 1 260 ? 3.505 -3.479 26.210 1.00 96.75 260 PRO A CA 1
ATOM 2057 C C . PRO A 1 260 ? 4.564 -4.400 25.597 1.00 96.75 260 PRO A C 1
ATOM 2059 O O . PRO A 1 260 ? 4.219 -5.444 25.054 1.00 96.75 260 PRO A O 1
ATOM 2062 N N . ILE A 1 261 ? 5.855 -4.053 25.668 1.00 96.56 261 ILE A N 1
ATOM 2063 C CA . ILE A 1 261 ? 6.903 -4.836 24.986 1.00 96.56 261 ILE A CA 1
ATOM 2064 C C . ILE A 1 261 ? 7.298 -6.069 25.798 1.00 96.56 261 ILE A C 1
ATOM 2066 O O . ILE A 1 261 ? 7.289 -7.193 25.294 1.00 96.56 261 ILE A O 1
ATOM 2070 N N . ARG A 1 262 ? 7.683 -5.860 27.058 1.00 94.44 262 ARG A N 1
ATOM 2071 C CA . ARG A 1 262 ? 8.228 -6.916 27.911 1.00 94.44 262 ARG A CA 1
ATOM 2072 C C . ARG A 1 262 ? 7.112 -7.759 28.510 1.00 94.44 262 ARG A C 1
ATOM 2074 O O . ARG A 1 262 ? 7.178 -8.983 28.452 1.00 94.44 262 ARG A O 1
ATOM 2081 N N . ASP A 1 263 ? 6.107 -7.095 29.078 1.00 91.94 263 ASP A N 1
ATOM 2082 C CA . ASP A 1 263 ? 5.034 -7.766 29.815 1.00 91.94 263 ASP A CA 1
ATOM 2083 C C . ASP A 1 263 ? 3.839 -8.120 28.924 1.00 91.94 263 ASP A C 1
ATOM 2085 O O . ASP A 1 263 ? 2.968 -8.852 29.376 1.00 91.94 263 ASP A O 1
ATOM 2089 N N . ARG A 1 264 ? 3.824 -7.667 27.657 1.00 94.50 264 ARG A N 1
ATOM 2090 C CA . ARG A 1 264 ? 2.760 -7.883 26.654 1.00 94.50 264 ARG A CA 1
ATOM 2091 C C . ARG A 1 264 ? 1.358 -7.537 27.163 1.00 94.50 264 ARG A C 1
ATOM 2093 O O . ARG A 1 264 ? 0.389 -8.207 26.807 1.00 94.50 264 ARG A O 1
ATOM 2100 N N . LEU A 1 265 ? 1.275 -6.510 28.004 1.00 95.38 265 LEU A N 1
ATOM 2101 C CA . LEU A 1 265 ? 0.026 -5.958 28.523 1.00 95.38 265 LEU A CA 1
ATOM 2102 C C . LEU A 1 265 ? -0.501 -4.864 27.596 1.00 95.38 265 LEU A C 1
ATOM 2104 O O . LEU A 1 265 ? 0.273 -4.164 26.939 1.00 95.38 265 LEU A O 1
ATOM 2108 N N . VAL A 1 266 ? -1.819 -4.676 27.575 1.00 97.38 266 VAL A N 1
ATOM 2109 C CA . VAL A 1 266 ? -2.421 -3.528 26.894 1.00 97.38 266 VAL A CA 1
ATOM 2110 C C . VAL A 1 266 ? -2.290 -2.315 27.811 1.00 97.38 266 VAL A C 1
ATOM 2112 O O . VAL A 1 266 ? -2.737 -2.353 28.952 1.00 97.38 266 VAL A O 1
ATOM 2115 N N . LEU A 1 267 ? -1.676 -1.240 27.322 1.00 97.69 267 LEU A N 1
ATOM 2116 C CA . LEU A 1 267 ? -1.564 0.028 28.040 1.00 97.69 267 LEU A CA 1
ATOM 2117 C C . LEU A 1 267 ? -2.303 1.107 27.256 1.00 97.69 267 LEU A C 1
ATOM 2119 O O . LEU A 1 267 ? -1.982 1.343 26.090 1.00 97.69 267 LEU A O 1
ATOM 2123 N N . LEU A 1 268 ? -3.244 1.787 27.903 1.00 98.12 268 LEU A N 1
ATOM 2124 C CA . LEU A 1 268 ? -3.878 2.987 27.364 1.00 98.12 268 LEU A CA 1
ATOM 2125 C C . LEU A 1 268 ? -3.580 4.154 28.301 1.00 98.12 268 LEU A C 1
ATOM 2127 O O . LEU A 1 268 ? -3.577 3.994 29.520 1.00 98.12 268 LEU A O 1
ATOM 2131 N N . ARG A 1 269 ? -3.305 5.322 27.726 1.00 97.75 269 ARG A N 1
ATOM 2132 C CA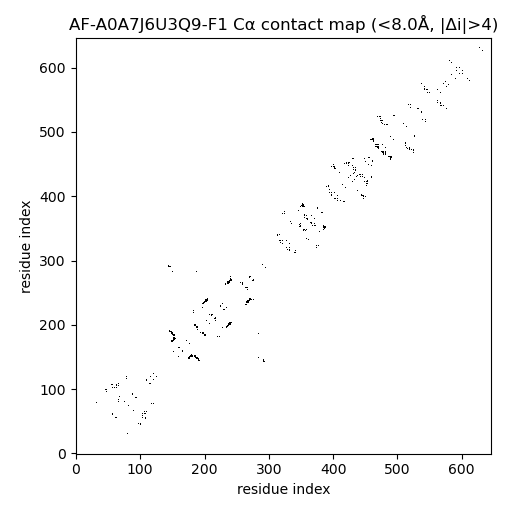 . ARG A 1 269 ? -3.064 6.553 28.477 1.00 97.75 269 ARG A CA 1
ATOM 2133 C C . ARG A 1 269 ? -4.295 7.442 28.391 1.00 97.75 269 ARG A C 1
ATOM 2135 O O . ARG A 1 269 ? -4.851 7.584 27.307 1.00 97.75 269 ARG A O 1
ATOM 2142 N N . THR A 1 270 ? -4.648 8.059 29.508 1.00 98.12 270 THR A N 1
ATOM 2143 C CA . THR A 1 270 ? -5.676 9.097 29.600 1.00 98.12 270 THR A CA 1
ATOM 2144 C C . THR A 1 270 ? -5.111 10.297 30.354 1.00 98.12 270 THR A C 1
ATOM 2146 O O . THR A 1 270 ? -4.275 10.154 31.242 1.00 98.12 270 THR A O 1
ATOM 2149 N N . GLU A 1 271 ? -5.498 11.510 29.982 1.00 97.12 271 GLU A N 1
ATOM 2150 C CA . GLU A 1 271 ? -5.030 12.745 30.617 1.00 97.12 271 GLU A CA 1
ATOM 2151 C C . GLU A 1 271 ? -5.848 13.101 31.857 1.00 97.12 271 GLU A C 1
ATOM 2153 O O . GLU A 1 271 ? -5.327 13.714 32.790 1.00 97.12 271 GLU A O 1
ATOM 2158 N N . SER A 1 272 ? -7.124 12.712 31.877 1.00 97.06 272 SER A N 1
ATOM 2159 C CA . SER A 1 272 ? -8.078 13.064 32.926 1.00 97.06 272 SER A CA 1
ATOM 2160 C C . SER A 1 272 ? -9.061 11.934 33.214 1.00 97.06 272 SER A C 1
ATOM 2162 O O . SER A 1 272 ? -9.301 11.069 32.373 1.00 97.06 272 SER A O 1
ATOM 2164 N N . LEU A 1 273 ? -9.708 12.003 34.378 1.00 97.00 273 LEU A N 1
ATOM 2165 C CA . LEU A 1 273 ? -10.765 11.073 34.775 1.00 97.00 273 LEU A CA 1
ATOM 2166 C C . LEU A 1 273 ? -11.937 11.031 33.776 1.00 97.00 273 LEU A C 1
ATOM 2168 O O . LEU A 1 273 ? -12.497 9.970 33.516 1.00 97.00 273 LEU A O 1
ATOM 2172 N N . HIS A 1 274 ? -12.287 12.169 33.170 1.00 96.38 274 HIS A N 1
ATOM 2173 C CA . HIS A 1 274 ? -13.341 12.222 32.153 1.00 96.38 274 HIS A CA 1
ATOM 2174 C C . HIS A 1 274 ? -12.969 11.424 30.893 1.00 96.38 274 HIS A C 1
ATOM 2176 O O . HIS A 1 274 ? -13.795 10.698 30.331 1.00 96.38 274 HIS A O 1
ATOM 2182 N N . GLU A 1 275 ? -11.707 11.516 30.466 1.00 97.38 275 GLU A N 1
ATOM 2183 C CA . GLU A 1 275 ? -11.192 10.699 29.368 1.00 97.38 275 GLU A CA 1
ATOM 2184 C C . GLU A 1 275 ? -11.142 9.217 29.760 1.00 97.38 275 GLU A C 1
ATOM 2186 O O . GLU A 1 275 ? -11.552 8.375 28.963 1.00 97.38 275 GLU A O 1
ATOM 2191 N N . THR A 1 276 ? -10.743 8.894 30.997 1.00 97.75 276 THR A N 1
ATOM 2192 C CA . THR A 1 276 ? -10.796 7.528 31.551 1.00 97.75 276 THR A CA 1
ATOM 2193 C C . THR A 1 276 ? -12.193 6.919 31.431 1.00 97.75 276 THR A C 1
ATOM 2195 O O . THR A 1 276 ? -12.322 5.814 30.909 1.00 97.75 276 THR A O 1
ATOM 2198 N N . ILE A 1 277 ? -13.243 7.647 31.822 1.00 96.31 277 ILE A N 1
ATOM 2199 C CA . ILE A 1 277 ? -14.640 7.195 31.691 1.00 96.31 277 ILE A CA 1
ATOM 2200 C C . ILE A 1 277 ? -15.019 6.993 30.221 1.00 96.31 277 ILE A C 1
ATOM 2202 O O . ILE A 1 277 ? -15.577 5.960 29.856 1.00 96.31 277 ILE A O 1
ATOM 2206 N N . THR A 1 278 ? -14.661 7.943 29.354 1.00 95.44 278 THR A N 1
ATOM 2207 C CA . THR A 1 278 ? -14.958 7.855 27.916 1.00 95.44 278 THR A CA 1
ATOM 2208 C C . THR A 1 278 ? -14.294 6.631 27.276 1.00 95.44 278 THR A C 1
ATOM 2210 O O . THR A 1 278 ? -14.913 5.927 26.474 1.00 95.44 278 THR A O 1
ATOM 2213 N N . VAL A 1 279 ? -13.036 6.353 27.628 1.00 96.88 279 VAL A N 1
ATOM 2214 C CA . VAL A 1 279 ? -12.300 5.170 27.165 1.00 96.88 279 VAL A CA 1
ATOM 2215 C C . VAL A 1 279 ? -12.932 3.896 27.721 1.00 96.88 279 VAL A C 1
ATOM 2217 O O . VAL A 1 279 ? -13.148 2.956 26.954 1.00 96.88 279 VAL A O 1
ATOM 2220 N N . LEU A 1 280 ? -13.294 3.873 29.006 1.00 96.25 280 LEU A N 1
ATOM 2221 C CA . LEU A 1 280 ? -13.965 2.739 29.640 1.00 96.25 280 LEU A CA 1
ATOM 2222 C C . LEU A 1 280 ? -15.291 2.401 28.938 1.00 96.25 280 LEU A C 1
ATOM 2224 O O . LEU A 1 280 ? -15.496 1.251 28.552 1.00 96.25 280 LEU A O 1
ATOM 2228 N N . ASP A 1 281 ? -16.131 3.398 28.649 1.00 94.19 281 ASP A N 1
ATOM 2229 C CA . ASP A 1 281 ? -17.382 3.221 27.898 1.00 94.19 281 ASP A CA 1
ATOM 2230 C C . ASP A 1 281 ? -17.140 2.595 26.514 1.00 94.19 281 ASP A C 1
ATOM 2232 O O . ASP A 1 281 ? -17.888 1.718 26.063 1.00 94.19 281 ASP A O 1
ATOM 2236 N N . LYS A 1 282 ? -16.079 3.019 25.811 1.00 95.50 282 LYS A N 1
ATOM 2237 C CA . LYS A 1 282 ? -15.713 2.458 24.498 1.00 95.50 282 LYS A CA 1
ATOM 2238 C C . LYS A 1 282 ? -15.174 1.038 24.598 1.00 95.50 282 LYS A C 1
ATOM 2240 O O . LYS A 1 282 ? -15.481 0.233 23.712 1.00 95.50 282 LYS A O 1
ATOM 2245 N N . ILE A 1 283 ? -14.431 0.715 25.655 1.00 95.44 283 ILE A N 1
ATOM 2246 C CA . ILE A 1 283 ? -13.989 -0.652 25.945 1.00 95.44 283 ILE A CA 1
ATOM 2247 C C . ILE A 1 283 ? -15.212 -1.539 26.188 1.00 95.44 283 ILE A C 1
ATOM 2249 O O . ILE A 1 283 ? -15.357 -2.548 25.503 1.00 95.44 283 ILE A O 1
ATOM 2253 N N . VAL A 1 284 ? -16.147 -1.127 27.051 1.00 94.06 284 VAL A N 1
ATOM 2254 C CA . VAL A 1 284 ? -17.385 -1.874 27.341 1.00 94.06 284 VAL A CA 1
ATOM 2255 C C . VAL A 1 284 ? -18.222 -2.084 26.073 1.00 94.06 284 VAL A C 1
ATOM 2257 O O . VAL A 1 284 ? -18.663 -3.200 25.800 1.00 94.06 284 VAL A O 1
ATOM 2260 N N . GLN A 1 285 ? -18.423 -1.045 25.253 1.00 90.88 285 GLN A N 1
ATOM 2261 C CA . GLN A 1 285 ? -19.162 -1.157 23.984 1.00 90.88 285 GLN A CA 1
ATOM 2262 C C . GLN A 1 285 ? -18.485 -2.108 22.991 1.00 90.88 285 GLN A C 1
ATOM 2264 O O . GLN A 1 285 ? -19.168 -2.840 22.273 1.00 90.88 285 GLN A O 1
ATOM 2269 N N . SER A 1 286 ? -17.155 -2.087 22.924 1.00 90.88 286 SER A N 1
ATOM 2270 C CA . SER A 1 286 ? -16.389 -2.959 22.030 1.00 90.88 286 SER A CA 1
ATOM 2271 C C . SER A 1 286 ? -16.408 -4.401 22.525 1.00 90.88 286 SER A C 1
ATOM 2273 O O . SER A 1 286 ? -16.651 -5.301 21.728 1.00 90.88 286 SER A O 1
ATOM 2275 N N . PHE A 1 287 ? -16.264 -4.617 23.834 1.00 91.06 287 PHE A N 1
ATOM 2276 C CA . PHE A 1 287 ? -16.365 -5.932 24.460 1.00 91.06 287 PHE A CA 1
ATOM 2277 C C . PHE A 1 287 ? -17.757 -6.542 24.246 1.00 91.06 287 PHE A C 1
ATOM 2279 O O . PHE A 1 287 ? -17.861 -7.665 23.769 1.00 91.06 287 PHE A O 1
ATOM 2286 N N . LYS A 1 288 ? -18.834 -5.759 24.427 1.00 89.69 288 LYS A N 1
ATOM 2287 C CA . LYS A 1 288 ? -20.213 -6.168 24.085 1.00 89.69 288 LYS A CA 1
ATOM 2288 C C . LYS A 1 288 ? -20.350 -6.644 22.635 1.00 89.69 288 LYS A C 1
ATOM 2290 O O . LYS A 1 288 ? -21.008 -7.648 22.384 1.00 89.69 288 LYS A O 1
ATOM 2295 N N . LYS A 1 289 ? -19.731 -5.943 21.676 1.00 86.56 289 LYS A N 1
ATOM 2296 C CA . LYS A 1 289 ? -19.745 -6.343 20.255 1.00 86.56 289 LYS A CA 1
ATOM 2297 C C . LYS A 1 289 ? -18.939 -7.615 19.999 1.00 86.56 289 LYS A C 1
ATOM 2299 O O . LYS A 1 289 ? -19.369 -8.426 19.190 1.00 86.56 289 LYS A O 1
ATOM 2304 N N . LEU A 1 290 ? -17.802 -7.783 20.673 1.00 84.31 290 LEU A N 1
ATOM 2305 C CA . LEU A 1 290 ? -16.972 -8.984 20.557 1.00 84.31 290 LEU A CA 1
ATOM 2306 C C . LEU A 1 290 ? -17.705 -10.215 21.098 1.00 84.31 290 LEU A C 1
ATOM 2308 O O . LEU A 1 290 ? -17.757 -11.229 20.409 1.00 84.31 290 LEU A O 1
ATOM 2312 N N . CYS A 1 291 ? -18.360 -10.089 22.255 1.00 84.69 291 CYS A N 1
ATOM 2313 C CA . CYS A 1 291 ? -19.220 -11.131 22.814 1.00 84.69 291 CYS A CA 1
ATOM 2314 C C . CYS A 1 291 ? -20.413 -11.462 21.896 1.00 84.69 291 CYS A C 1
ATOM 2316 O O . CYS A 1 291 ? -20.811 -12.614 21.802 1.00 84.69 291 CYS A O 1
ATOM 2318 N N . ALA A 1 292 ? -20.974 -10.489 21.169 1.00 80.94 292 ALA A N 1
ATOM 2319 C CA . ALA A 1 292 ? -22.087 -10.732 20.242 1.00 80.94 292 ALA A CA 1
ATOM 2320 C C . ALA A 1 292 ? -21.686 -11.453 18.927 1.00 80.94 292 ALA A C 1
ATOM 2322 O O . ALA A 1 292 ? -22.562 -11.950 18.217 1.00 80.94 292 ALA A O 1
ATOM 2323 N N . GLY A 1 293 ? -20.385 -11.533 18.612 1.00 72.94 293 GLY A N 1
ATOM 2324 C CA . GLY A 1 293 ? -19.815 -12.192 17.428 1.00 72.94 293 GLY A CA 1
ATOM 2325 C C . GLY A 1 293 ? -19.767 -11.338 16.142 1.00 72.94 293 GLY A C 1
ATOM 2326 O O . GLY A 1 293 ? -20.347 -10.249 16.090 1.00 72.94 293 GLY A O 1
ATOM 2327 N N . PRO A 1 294 ? -19.109 -11.825 15.060 1.00 55.84 294 PRO A N 1
ATOM 2328 C CA . PRO A 1 294 ? -18.193 -12.970 14.999 1.00 55.84 294 PRO A CA 1
ATOM 2329 C C . PRO A 1 294 ? -16.823 -12.649 15.624 1.00 55.84 294 PRO A C 1
ATOM 2331 O O . PRO A 1 294 ? -16.321 -11.533 15.522 1.00 55.84 294 PRO A O 1
ATOM 2334 N N . THR A 1 295 ? -16.225 -13.659 16.256 1.00 57.16 295 THR A N 1
ATOM 2335 C CA . THR A 1 295 ? -14.946 -13.622 16.995 1.00 57.16 295 THR A CA 1
ATOM 2336 C C . THR A 1 295 ? -13.724 -13.304 16.130 1.00 57.16 295 THR A C 1
ATOM 2338 O O . THR A 1 295 ? -12.664 -12.956 16.649 1.00 57.16 295 THR A O 1
ATOM 2341 N N . GLU A 1 296 ? -13.860 -13.388 14.809 1.00 59.38 296 GLU A N 1
ATOM 2342 C CA . GLU A 1 296 ? -12.803 -13.072 13.861 1.00 59.38 296 GLU A CA 1
ATOM 2343 C C . GLU A 1 296 ? -13.046 -11.710 13.214 1.00 59.38 296 GLU A C 1
ATOM 2345 O O . GLU A 1 296 ? -14.175 -11.354 12.866 1.00 59.38 296 GLU A O 1
ATOM 2350 N N . PHE A 1 297 ? -11.960 -10.968 12.973 1.00 56.94 297 PHE A N 1
ATOM 2351 C CA . PHE A 1 297 ? -11.966 -9.854 12.032 1.00 56.94 297 PHE A CA 1
ATOM 2352 C C . PHE A 1 297 ? -12.292 -10.410 10.642 1.00 56.94 297 PHE A C 1
ATOM 2354 O O . PHE A 1 297 ? -11.409 -10.668 9.826 1.00 56.94 297 PHE A O 1
ATOM 2361 N N . THR A 1 298 ? -13.573 -10.617 10.343 1.00 57.50 298 THR A N 1
ATOM 2362 C CA . THR A 1 298 ? -13.999 -10.744 8.960 1.00 57.50 298 THR A CA 1
ATOM 2363 C C . THR A 1 298 ? -13.737 -9.375 8.356 1.00 57.50 298 THR A C 1
ATOM 2365 O O . THR A 1 298 ? -14.358 -8.413 8.827 1.00 57.50 298 THR A O 1
ATOM 2368 N N . PRO A 1 299 ? -12.816 -9.234 7.378 1.00 58.06 299 PRO A N 1
ATOM 2369 C CA . PRO A 1 299 ? -12.629 -7.960 6.709 1.00 58.06 299 PRO A CA 1
ATOM 2370 C C . PRO A 1 299 ? -14.014 -7.534 6.277 1.00 58.06 299 PRO A C 1
ATOM 2372 O O . PRO A 1 299 ? -14.688 -8.319 5.602 1.00 58.06 299 PRO A O 1
ATOM 2375 N N . ALA A 1 300 ? -14.463 -6.376 6.775 1.00 56.84 300 ALA A N 1
ATOM 2376 C CA . ALA A 1 300 ? -15.800 -5.889 6.506 1.00 56.84 300 ALA A CA 1
ATOM 2377 C C . ALA A 1 300 ? -16.018 -6.073 5.011 1.00 56.84 300 ALA A C 1
ATOM 2379 O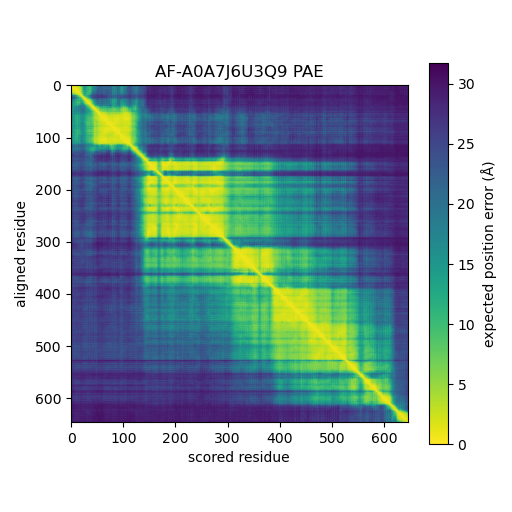 O . ALA A 1 300 ? -15.344 -5.424 4.205 1.00 56.84 300 ALA A O 1
ATOM 2380 N N . ARG A 1 301 ? -16.884 -7.026 4.625 1.00 54.25 301 ARG A N 1
ATOM 2381 C CA . ARG A 1 301 ? -17.355 -7.081 3.246 1.00 54.25 301 ARG A CA 1
ATOM 2382 C C . ARG A 1 301 ? -17.834 -5.666 3.038 1.00 54.25 301 ARG A C 1
ATOM 2384 O O . ARG A 1 301 ? -18.677 -5.237 3.826 1.00 54.25 301 ARG A O 1
ATOM 2391 N N . VAL A 1 302 ? -17.216 -4.927 2.111 1.00 54.69 302 VAL A N 1
ATOM 2392 C CA . VAL A 1 302 ? -17.643 -3.570 1.774 1.00 54.69 302 VAL A CA 1
ATOM 2393 C C . VAL A 1 302 ? -19.074 -3.758 1.339 1.00 54.69 302 VAL A C 1
ATOM 2395 O O . VAL A 1 302 ? -19.349 -4.171 0.214 1.00 54.69 302 VAL A O 1
ATOM 2398 N N . SER A 1 303 ? -19.976 -3.636 2.306 1.00 48.72 303 SER A N 1
ATOM 2399 C CA . SER A 1 303 ? -21.349 -3.973 2.092 1.00 48.72 303 SER A CA 1
ATOM 2400 C C . SER A 1 303 ? -21.754 -2.813 1.226 1.00 48.72 303 SER A C 1
ATOM 2402 O O . SER A 1 303 ? -21.829 -1.661 1.658 1.00 48.72 303 SER A O 1
ATOM 2404 N N . SER A 1 304 ? -21.976 -3.109 -0.041 1.00 51.59 304 SER A N 1
ATOM 2405 C CA . SER A 1 304 ? -22.882 -2.324 -0.834 1.00 51.59 304 SER A CA 1
ATOM 2406 C C . SER A 1 304 ? -24.278 -2.521 -0.234 1.00 51.59 304 SER A C 1
ATOM 2408 O O . SER A 1 304 ? -25.196 -2.930 -0.941 1.00 51.59 304 SER A O 1
ATOM 2410 N N . GLN A 1 305 ? -24.474 -2.242 1.064 1.00 49.94 305 GLN A N 1
ATOM 2411 C CA . GLN A 1 305 ? -25.705 -1.648 1.535 1.00 49.94 305 GLN A CA 1
ATOM 2412 C C . GLN A 1 305 ? -25.780 -0.333 0.778 1.00 49.94 305 GLN A C 1
ATOM 2414 O O . GLN A 1 305 ? -25.301 0.727 1.172 1.00 49.94 305 GLN A O 1
ATOM 2419 N N . VAL A 1 306 ? -26.276 -0.501 -0.443 1.00 51.81 306 VAL A N 1
ATOM 2420 C CA . VAL A 1 306 ? -26.793 0.504 -1.325 1.00 51.81 306 VAL A CA 1
ATOM 2421 C C . VAL A 1 306 ? -27.815 1.206 -0.457 1.00 51.81 306 VAL A C 1
ATOM 2423 O O . VAL A 1 306 ? -28.961 0.772 -0.359 1.00 51.81 306 VAL A O 1
ATOM 2426 N N . PHE A 1 307 ? -27.397 2.276 0.220 1.00 49.66 307 PHE A N 1
ATOM 2427 C CA . PHE A 1 307 ? -28.340 3.302 0.608 1.00 49.66 307 PHE A CA 1
ATOM 2428 C C . PHE A 1 307 ? -29.170 3.542 -0.647 1.00 49.66 307 PHE A C 1
ATOM 2430 O O . PHE A 1 307 ? -28.602 3.776 -1.720 1.00 49.66 307 PHE A O 1
ATOM 2437 N N . LYS A 1 308 ? -30.496 3.428 -0.533 1.00 57.81 308 LYS A N 1
ATOM 2438 C CA . LYS A 1 308 ? -31.465 3.724 -1.599 1.00 57.81 308 LYS A CA 1
ATOM 2439 C C . LYS A 1 308 ? -31.418 5.208 -2.014 1.00 57.81 308 LYS A C 1
ATOM 2441 O O . LYS A 1 308 ? -32.417 5.763 -2.448 1.00 57.81 308 LYS A O 1
ATOM 2446 N N . ALA A 1 309 ? -30.276 5.880 -1.865 1.00 59.44 309 ALA A N 1
ATOM 2447 C CA . ALA A 1 309 ? -29.997 7.097 -2.584 1.00 59.44 309 ALA A CA 1
ATOM 2448 C C . ALA A 1 309 ? -30.165 6.778 -4.078 1.00 59.44 309 ALA A C 1
ATOM 2450 O O . ALA A 1 309 ? -29.610 5.773 -4.544 1.00 59.44 309 ALA A O 1
ATOM 2451 N N . PRO A 1 310 ? -30.944 7.578 -4.823 1.00 64.94 310 PRO A N 1
ATOM 2452 C CA . PRO A 1 310 ? -31.130 7.364 -6.246 1.00 64.94 310 PRO A CA 1
ATOM 2453 C C . PRO A 1 310 ? -29.747 7.316 -6.891 1.00 64.94 310 PRO A C 1
ATOM 2455 O O . PRO A 1 310 ? -28.976 8.278 -6.834 1.00 64.94 310 PRO A O 1
ATOM 2458 N N . LYS A 1 311 ? -29.386 6.149 -7.432 1.00 63.84 311 LYS A N 1
ATOM 2459 C CA . LYS A 1 311 ? -28.127 5.975 -8.147 1.00 63.84 311 LYS A CA 1
ATOM 2460 C C . LYS A 1 311 ? -28.240 6.808 -9.415 1.00 63.84 311 LYS A C 1
ATOM 2462 O O . LYS A 1 311 ? -28.795 6.346 -10.406 1.00 63.84 311 LYS A O 1
ATOM 2467 N N . THR A 1 312 ? -27.726 8.033 -9.393 1.00 80.50 312 THR A N 1
ATOM 2468 C CA . THR A 1 312 ? -27.433 8.721 -10.647 1.00 80.50 312 THR A CA 1
ATOM 2469 C C . THR A 1 312 ? -26.455 7.839 -11.423 1.00 80.50 312 THR A C 1
ATOM 2471 O O . THR A 1 312 ? -25.558 7.228 -10.826 1.00 80.50 312 THR A O 1
ATOM 2474 N N . ALA A 1 313 ? -26.649 7.716 -12.738 1.00 77.25 313 ALA A N 1
ATOM 2475 C CA . ALA A 1 313 ? -25.785 6.899 -13.594 1.00 77.25 313 ALA A CA 1
ATOM 2476 C C . ALA A 1 313 ? -24.295 7.248 -13.384 1.00 77.25 313 ALA A C 1
ATOM 2478 O O . ALA A 1 313 ? -23.444 6.359 -13.319 1.00 77.25 313 ALA A O 1
ATOM 2479 N N . ASP A 1 314 ? -24.017 8.527 -13.120 1.00 85.31 314 ASP A N 1
ATOM 2480 C CA . ASP A 1 314 ? -22.701 9.059 -12.775 1.00 85.31 314 ASP A CA 1
ATOM 2481 C C . ASP A 1 314 ? -22.091 8.388 -11.537 1.00 85.31 314 ASP A C 1
ATOM 2483 O O . ASP A 1 314 ? -20.939 7.954 -11.565 1.00 85.31 314 ASP A O 1
ATOM 2487 N N . ARG A 1 315 ? -22.848 8.250 -10.440 1.00 88.62 315 ARG A N 1
ATOM 2488 C CA . ARG A 1 315 ? -22.325 7.683 -9.186 1.00 88.62 315 ARG A CA 1
ATOM 2489 C C . ARG A 1 315 ? -22.061 6.186 -9.307 1.00 88.62 315 ARG A C 1
ATOM 2491 O O . ARG A 1 315 ? -21.095 5.688 -8.731 1.00 88.62 315 ARG A O 1
ATOM 2498 N N . ALA A 1 316 ? -22.878 5.479 -10.088 1.00 90.06 316 ALA A N 1
ATOM 2499 C CA . ALA A 1 316 ? -22.631 4.077 -10.410 1.00 90.06 316 ALA A CA 1
ATOM 2500 C C . ALA A 1 316 ? -21.329 3.918 -11.210 1.00 90.06 316 ALA A C 1
ATOM 2502 O O . ALA A 1 316 ? -20.490 3.095 -10.847 1.00 90.06 316 ALA A O 1
ATOM 2503 N N . MET A 1 317 ? -21.121 4.742 -12.242 1.00 93.44 317 MET A N 1
ATOM 2504 C CA . MET A 1 317 ? -19.896 4.710 -13.043 1.00 93.44 317 MET A CA 1
ATOM 2505 C C . MET A 1 317 ? -18.647 5.047 -12.226 1.00 93.44 317 MET A C 1
ATOM 2507 O O . MET A 1 317 ? -17.637 4.358 -12.347 1.00 93.44 317 MET A O 1
ATOM 2511 N N . ILE A 1 318 ? -18.724 6.048 -11.348 1.00 93.25 318 ILE A N 1
ATOM 2512 C CA . ILE A 1 318 ? -17.621 6.416 -10.452 1.00 93.25 318 ILE A CA 1
ATOM 2513 C C . ILE A 1 318 ? -17.238 5.247 -9.537 1.00 93.25 318 ILE A C 1
ATOM 2515 O O . ILE A 1 318 ? -16.059 4.906 -9.445 1.00 93.25 318 ILE A O 1
ATOM 2519 N N . ASN A 1 319 ? -18.221 4.596 -8.908 1.00 92.62 319 ASN A N 1
ATOM 2520 C CA . ASN A 1 319 ? -17.969 3.458 -8.022 1.00 92.62 319 ASN A CA 1
ATOM 2521 C C . ASN A 1 319 ? -17.382 2.254 -8.777 1.00 92.62 319 ASN A C 1
ATOM 2523 O O . ASN A 1 319 ? -16.478 1.602 -8.261 1.00 92.62 319 ASN A O 1
ATOM 2527 N N . MET A 1 320 ? -17.853 1.982 -10.001 1.00 94.19 320 MET A N 1
ATOM 2528 C CA . MET A 1 320 ? -17.278 0.934 -10.856 1.00 94.19 320 MET A CA 1
ATOM 2529 C C . MET A 1 320 ? -15.813 1.229 -11.196 1.00 94.19 320 MET A C 1
ATOM 2531 O O . MET A 1 320 ? -14.967 0.348 -11.091 1.00 94.19 320 MET A O 1
ATOM 2535 N N . LEU A 1 321 ? -15.489 2.476 -11.545 1.00 94.56 321 LEU A N 1
ATOM 2536 C CA . LEU A 1 321 ? -14.115 2.876 -11.855 1.00 94.56 321 LEU A CA 1
ATOM 2537 C C . LEU A 1 321 ? -13.197 2.828 -10.625 1.00 94.56 321 LEU A C 1
ATOM 2539 O O . LEU A 1 321 ? -12.044 2.434 -10.757 1.00 94.56 321 LEU A O 1
ATOM 2543 N N . MET A 1 322 ? -13.691 3.176 -9.432 1.00 95.19 322 MET A N 1
ATOM 2544 C CA . MET A 1 322 ? -12.924 3.080 -8.179 1.00 95.19 322 MET A CA 1
ATOM 2545 C C . MET A 1 322 ? -12.578 1.643 -7.770 1.00 95.19 322 MET A C 1
ATOM 2547 O O . MET A 1 322 ? -11.652 1.447 -6.984 1.00 95.19 322 MET A O 1
ATOM 2551 N N . ALA A 1 323 ? -13.284 0.640 -8.297 1.00 94.88 323 ALA A N 1
ATOM 2552 C CA . ALA A 1 323 ? -12.918 -0.758 -8.088 1.00 94.88 323 ALA A CA 1
ATOM 2553 C C . ALA A 1 323 ? -11.599 -1.128 -8.799 1.00 94.88 323 ALA A C 1
ATOM 2555 O O . ALA A 1 323 ? -10.960 -2.119 -8.446 1.00 94.88 323 ALA A O 1
ATOM 2556 N N . VAL A 1 324 ? -11.152 -0.321 -9.770 1.00 94.25 324 VAL A N 1
ATOM 2557 C CA . VAL A 1 324 ? -9.880 -0.521 -10.470 1.00 94.25 324 VAL A CA 1
ATOM 2558 C C . VAL A 1 324 ? -8.719 -0.026 -9.603 1.00 94.25 324 VAL A C 1
ATOM 2560 O O . VAL A 1 324 ? -8.639 1.143 -9.218 1.00 94.25 324 VAL A O 1
ATOM 2563 N N . LYS A 1 325 ? -7.752 -0.910 -9.328 1.00 93.19 325 LYS A N 1
ATOM 2564 C CA . LYS A 1 325 ? -6.594 -0.615 -8.469 1.00 93.19 325 LYS A CA 1
ATOM 2565 C C . LYS A 1 325 ? -5.801 0.609 -8.952 1.00 93.19 325 LYS A C 1
ATOM 2567 O O . LYS A 1 325 ? -5.142 0.580 -9.996 1.00 93.19 325 LYS A O 1
ATOM 2572 N N . GLY A 1 326 ? -5.764 1.642 -8.110 1.00 91.69 326 GLY A N 1
ATOM 2573 C CA . GLY A 1 326 ? -5.056 2.902 -8.365 1.00 91.69 326 GLY A CA 1
ATOM 2574 C C . GLY A 1 326 ? -5.943 4.019 -8.922 1.00 91.69 326 GLY A C 1
ATOM 2575 O O . GLY A 1 326 ? -5.454 5.128 -9.135 1.00 91.69 326 GLY A O 1
ATOM 2576 N N . VAL A 1 327 ? -7.239 3.768 -9.130 1.00 93.31 327 VAL A N 1
ATOM 2577 C CA . VAL A 1 327 ? -8.204 4.802 -9.508 1.00 93.31 327 VAL A CA 1
ATOM 2578 C C . VAL A 1 327 ? -8.784 5.441 -8.248 1.00 93.31 327 VAL A C 1
ATOM 2580 O O . VAL A 1 327 ? -9.586 4.849 -7.533 1.00 93.31 327 VAL A O 1
ATOM 2583 N N . SER A 1 328 ? -8.378 6.680 -7.971 1.00 92.50 328 SER A N 1
ATOM 2584 C CA . SER A 1 328 ? -8.970 7.479 -6.894 1.00 92.50 328 SER A CA 1
ATOM 2585 C C . SER A 1 328 ? -10.372 7.977 -7.267 1.00 92.50 328 SER A C 1
ATOM 2587 O O . SER A 1 328 ? -10.725 8.051 -8.447 1.00 92.50 328 SER A O 1
ATOM 2589 N N . MET A 1 329 ? -11.140 8.429 -6.269 1.00 92.62 329 MET A N 1
ATOM 2590 C CA . MET A 1 329 ? -12.434 9.096 -6.475 1.00 92.62 329 MET A CA 1
ATOM 2591 C C . MET A 1 329 ? -12.343 10.252 -7.485 1.00 92.62 329 MET A C 1
ATOM 2593 O O . MET A 1 329 ? -13.201 10.400 -8.352 1.00 92.62 329 MET A O 1
ATOM 2597 N N . ARG A 1 330 ? -11.269 11.053 -7.423 1.00 91.00 330 ARG A N 1
ATOM 2598 C CA . ARG A 1 330 ? -11.042 12.184 -8.337 1.00 91.00 330 ARG A CA 1
ATOM 2599 C C . ARG A 1 330 ? -10.832 11.714 -9.779 1.00 91.00 330 ARG A C 1
ATOM 2601 O O . ARG A 1 330 ? -11.424 12.276 -10.698 1.00 91.00 330 ARG A O 1
ATOM 2608 N N . THR A 1 331 ? -10.021 10.674 -9.970 1.00 91.56 331 THR A N 1
ATOM 2609 C CA . THR A 1 331 ? -9.769 10.061 -11.284 1.00 91.56 331 THR A CA 1
ATOM 2610 C C . THR A 1 331 ? -11.053 9.468 -11.869 1.00 91.56 331 THR A C 1
ATOM 2612 O O . THR A 1 331 ? -11.375 9.727 -13.030 1.00 91.56 331 THR A O 1
ATOM 2615 N N . ALA A 1 332 ? -11.816 8.726 -11.062 1.00 93.12 332 ALA A N 1
ATOM 2616 C CA . ALA A 1 332 ? -13.097 8.147 -11.457 1.00 93.12 332 ALA A CA 1
ATOM 2617 C C . ALA A 1 332 ? -14.120 9.229 -11.842 1.00 93.12 332 ALA A C 1
ATOM 2619 O O . ALA A 1 332 ? -14.729 9.139 -12.905 1.00 93.12 332 ALA A O 1
ATOM 2620 N N . TYR A 1 333 ? -14.242 10.292 -11.040 1.00 92.44 333 TYR A N 1
ATOM 2621 C CA . TYR A 1 333 ? -15.128 11.426 -11.317 1.00 92.44 333 TYR A CA 1
ATOM 2622 C C . TYR A 1 333 ? -14.796 12.123 -12.640 1.00 92.44 333 TYR A C 1
ATOM 2624 O O . TYR A 1 333 ? -15.683 12.332 -13.462 1.00 92.44 333 TYR A O 1
ATOM 2632 N N . HIS A 1 334 ? -13.527 12.462 -12.891 1.00 91.44 334 HIS A N 1
ATOM 2633 C CA . HIS A 1 334 ? -13.143 13.111 -14.150 1.00 91.44 334 HIS A CA 1
ATOM 2634 C C . HIS A 1 334 ? -13.343 12.202 -15.366 1.00 91.44 334 HIS A C 1
ATOM 2636 O O . HIS A 1 334 ? -13.753 12.677 -16.427 1.00 91.44 334 HIS A O 1
ATOM 2642 N N . THR A 1 335 ? -13.106 10.900 -15.202 1.00 92.25 335 THR A N 1
ATOM 2643 C CA . THR A 1 335 ? -13.351 9.905 -16.251 1.00 92.25 335 THR A CA 1
ATOM 2644 C C . THR A 1 335 ? -14.841 9.806 -16.568 1.00 92.25 335 THR A C 1
ATOM 2646 O O . THR A 1 335 ? -15.209 9.938 -17.731 1.00 92.25 335 THR A O 1
ATOM 2649 N N . ALA A 1 336 ? -15.699 9.667 -15.551 1.00 93.69 336 ALA A N 1
ATOM 2650 C CA . ALA A 1 336 ? -17.153 9.643 -15.710 1.00 93.69 336 ALA A CA 1
ATOM 2651 C C . ALA A 1 336 ? -17.690 10.967 -16.279 1.00 93.69 336 ALA A C 1
ATOM 2653 O O . ALA A 1 336 ? -18.542 10.968 -17.154 1.00 93.69 336 ALA A O 1
ATOM 2654 N N . LYS A 1 337 ? -17.130 12.115 -15.882 1.00 92.44 337 LYS A N 1
ATOM 2655 C CA . LYS A 1 337 ? -17.505 13.419 -16.451 1.00 92.44 337 LYS A CA 1
ATOM 2656 C C . LYS A 1 337 ? -17.196 13.514 -17.949 1.00 92.44 337 LYS A C 1
ATOM 2658 O O . LYS A 1 337 ? -17.972 14.097 -18.700 1.00 92.44 337 LYS A O 1
ATOM 2663 N N . ARG A 1 338 ? -16.055 12.972 -18.391 1.00 91.56 338 ARG A N 1
ATOM 2664 C CA . ARG A 1 338 ? -15.656 12.960 -19.810 1.00 91.56 338 ARG A CA 1
ATOM 2665 C C . ARG A 1 338 ? -16.419 11.912 -20.618 1.00 91.56 338 ARG A C 1
ATOM 2667 O O . ARG A 1 338 ? -16.758 12.159 -21.773 1.00 91.56 338 ARG A O 1
ATOM 2674 N N . PHE A 1 339 ? -16.682 10.761 -20.015 1.00 93.38 339 PHE A N 1
ATOM 2675 C CA . PHE A 1 339 ? -17.421 9.655 -20.604 1.00 93.38 339 PHE A CA 1
ATOM 2676 C C . PHE A 1 339 ? -18.643 9.373 -19.722 1.00 93.38 339 PHE A C 1
ATOM 2678 O O . PHE A 1 339 ? -18.563 8.491 -18.879 1.00 93.38 339 PHE A O 1
ATOM 2685 N N . PRO A 1 340 ? -19.766 10.101 -19.898 1.00 93.44 340 PRO A N 1
ATOM 2686 C CA . PRO A 1 340 ? -20.924 10.021 -18.991 1.00 93.44 340 PRO A CA 1
ATOM 2687 C C . PRO A 1 340 ? -21.550 8.632 -18.849 1.00 93.44 340 PRO A C 1
ATOM 2689 O O . PRO A 1 340 ? -22.318 8.383 -17.927 1.00 93.44 340 PRO A O 1
ATOM 2692 N N . THR A 1 341 ? -21.260 7.724 -19.780 1.00 94.31 341 THR A N 1
ATOM 2693 C CA . THR A 1 341 ? -21.766 6.354 -19.757 1.00 94.31 341 THR A CA 1
ATOM 2694 C C . THR A 1 341 ? -20.636 5.365 -20.018 1.00 94.31 341 THR A C 1
ATOM 2696 O O . THR A 1 341 ? -19.689 5.662 -20.753 1.00 94.31 341 THR A O 1
ATOM 2699 N N . MET A 1 342 ? -20.768 4.149 -19.476 1.00 95.19 342 MET A N 1
ATOM 2700 C CA . MET A 1 342 ? -19.812 3.062 -19.722 1.00 95.19 342 MET A CA 1
ATOM 2701 C C . MET A 1 342 ? -19.684 2.752 -21.221 1.00 95.19 342 MET A C 1
ATOM 2703 O O . MET A 1 342 ? -18.584 2.561 -21.721 1.00 95.19 342 MET A O 1
ATOM 2707 N N . GLN A 1 343 ? -20.792 2.813 -21.967 1.00 95.62 343 GLN A N 1
ATOM 2708 C CA . GLN A 1 343 ? -20.805 2.641 -23.424 1.00 95.62 343 GLN A CA 1
ATOM 2709 C C . GLN A 1 343 ? -19.934 3.682 -24.143 1.00 95.62 343 GLN A C 1
ATOM 2711 O O . GLN A 1 343 ? -19.202 3.334 -25.064 1.00 95.62 343 GLN A O 1
ATOM 2716 N N . ARG A 1 344 ? -19.964 4.955 -23.714 1.00 95.25 344 ARG A N 1
ATOM 2717 C CA . ARG A 1 344 ? -19.098 6.001 -24.284 1.00 95.25 344 ARG A CA 1
ATOM 2718 C C . ARG A 1 344 ? -17.625 5.770 -23.953 1.00 95.25 344 ARG A C 1
ATOM 2720 O O . ARG A 1 344 ? -16.784 6.061 -24.798 1.00 95.25 344 ARG A O 1
ATOM 2727 N N . LEU A 1 345 ? -17.316 5.249 -22.763 1.00 95.12 345 LEU A N 1
ATOM 2728 C CA . LEU A 1 345 ? -15.949 4.876 -22.389 1.00 95.12 345 LEU A CA 1
ATOM 2729 C C . LEU A 1 345 ? -15.441 3.708 -23.248 1.00 95.12 345 LEU A C 1
ATOM 2731 O O . LEU A 1 345 ? -14.379 3.824 -23.851 1.00 95.12 345 LEU A O 1
ATOM 2735 N N . VAL A 1 346 ? -16.230 2.638 -23.379 1.00 95.38 346 VAL A N 1
ATOM 2736 C CA . VAL A 1 346 ? -15.936 1.480 -24.245 1.00 95.38 346 VAL A CA 1
ATOM 2737 C C . VAL A 1 346 ? -15.734 1.922 -25.698 1.00 95.38 346 VAL A C 1
ATOM 2739 O O . VAL A 1 346 ? -14.721 1.598 -26.312 1.00 95.38 346 VAL A O 1
ATOM 2742 N N . ALA A 1 347 ? -16.643 2.740 -26.236 1.00 94.62 347 ALA A N 1
ATOM 2743 C CA . ALA A 1 347 ? -16.545 3.249 -27.603 1.00 94.62 347 ALA A CA 1
ATOM 2744 C C . ALA A 1 347 ? -15.320 4.153 -27.821 1.00 94.62 347 ALA A C 1
ATOM 2746 O O . ALA A 1 347 ? -14.782 4.202 -28.925 1.00 94.62 347 ALA A O 1
ATOM 2747 N N . ALA A 1 348 ? -14.875 4.887 -26.796 1.00 93.38 348 ALA A N 1
ATOM 2748 C CA . ALA A 1 348 ? -13.659 5.690 -26.869 1.00 93.38 348 ALA A CA 1
ATOM 2749 C C . ALA A 1 348 ? -12.392 4.825 -26.823 1.00 93.38 348 ALA A C 1
ATOM 2751 O O . ALA A 1 348 ? -11.455 5.089 -27.572 1.00 93.38 348 ALA A O 1
ATOM 2752 N N . LEU A 1 349 ? -12.375 3.785 -25.984 1.00 92.38 349 LEU A N 1
ATOM 2753 C CA . LEU A 1 349 ? -11.272 2.825 -25.892 1.00 92.38 349 LEU A CA 1
ATOM 2754 C C . LEU A 1 349 ? -11.141 1.961 -27.154 1.00 92.38 349 LEU A C 1
ATOM 2756 O O . LEU A 1 349 ? -10.028 1.616 -27.532 1.00 92.38 349 LEU A O 1
ATOM 2760 N N . GLY A 1 350 ? -12.248 1.671 -27.841 1.00 90.56 350 GLY A N 1
ATOM 2761 C CA . GLY A 1 350 ? -12.260 0.932 -29.109 1.00 90.56 350 GLY A CA 1
ATOM 2762 C C . GLY A 1 350 ? -11.772 1.715 -30.335 1.00 90.56 350 GLY A C 1
ATOM 2763 O O . GLY A 1 350 ? -11.756 1.163 -31.431 1.00 90.56 350 GLY A O 1
ATOM 2764 N N . LYS A 1 351 ? -11.390 2.991 -30.196 1.00 90.75 351 LYS A N 1
ATOM 2765 C CA . LYS A 1 351 ? -10.827 3.794 -31.296 1.00 90.75 351 LYS A CA 1
ATOM 2766 C C . LYS A 1 351 ? -9.291 3.791 -31.253 1.00 90.75 351 LYS A C 1
ATOM 2768 O O . LYS A 1 351 ? -8.728 3.736 -30.158 1.00 90.75 351 LYS A O 1
ATOM 2773 N N . PRO A 1 352 ? -8.600 3.935 -32.403 1.00 80.94 352 PRO A N 1
ATOM 2774 C CA . PRO A 1 352 ? -7.149 4.132 -32.438 1.00 80.94 352 PRO A CA 1
ATOM 2775 C C . PRO A 1 352 ? -6.719 5.287 -31.524 1.00 80.94 352 PRO A C 1
ATOM 2777 O O . PRO A 1 352 ? -7.260 6.393 -31.613 1.00 80.94 352 PRO A O 1
ATOM 2780 N N . GLY A 1 353 ? -5.775 5.037 -30.611 1.00 79.94 353 GLY A N 1
ATOM 2781 C CA . GLY A 1 353 ? -5.348 6.033 -29.618 1.00 79.94 353 GLY A CA 1
ATOM 2782 C C . GLY A 1 353 ? -6.358 6.298 -28.487 1.00 79.94 353 GLY A C 1
ATOM 2783 O O . GLY A 1 353 ? -6.231 7.290 -27.761 1.00 79.94 353 GLY A O 1
ATOM 2784 N N . GLY A 1 354 ? -7.346 5.418 -28.291 1.00 80.88 354 GLY A N 1
ATOM 2785 C CA . GLY A 1 354 ? -8.353 5.522 -27.228 1.00 80.88 354 GLY A CA 1
ATOM 2786 C C . GLY A 1 354 ? -7.750 5.698 -25.830 1.00 80.88 354 GLY A C 1
ATOM 2787 O O . GLY A 1 354 ? -8.260 6.480 -25.025 1.00 80.88 354 GLY A O 1
ATOM 2788 N N . LEU A 1 355 ? -6.592 5.082 -25.576 1.00 79.12 355 LEU A N 1
ATOM 2789 C CA . LEU A 1 355 ? -5.835 5.228 -24.331 1.00 79.12 355 LEU A CA 1
ATOM 2790 C C . LEU A 1 355 ? -5.340 6.669 -24.105 1.00 79.12 355 LEU A C 1
ATOM 2792 O O . LEU A 1 355 ? -5.503 7.220 -23.019 1.00 79.12 355 LEU A O 1
ATOM 2796 N N . VAL A 1 356 ? -4.827 7.328 -25.148 1.00 77.69 356 VAL A N 1
ATOM 2797 C CA . VAL A 1 356 ? -4.372 8.732 -25.095 1.00 77.69 356 VAL A CA 1
ATOM 2798 C C . VAL A 1 356 ? -5.549 9.670 -24.819 1.00 77.69 356 VAL A C 1
ATOM 2800 O O . VAL A 1 356 ? -5.418 10.677 -24.114 1.00 77.69 356 VAL A O 1
ATOM 2803 N N . SER A 1 357 ? -6.732 9.331 -25.339 1.00 75.38 357 SER A N 1
ATOM 2804 C CA . SER A 1 357 ? -7.959 10.074 -25.044 1.00 75.38 357 SER A CA 1
ATOM 2805 C C . SER A 1 357 ? -8.328 10.009 -23.552 1.00 75.38 357 SER A C 1
ATOM 2807 O O . SER A 1 357 ? -8.803 11.002 -22.995 1.00 75.38 357 SER A O 1
ATOM 2809 N N . LEU A 1 358 ? -8.031 8.888 -22.886 1.00 77.06 358 LEU A N 1
ATOM 2810 C CA . LEU A 1 358 ? -8.238 8.688 -21.453 1.00 77.06 358 LEU A CA 1
ATOM 2811 C C . LEU A 1 358 ? -7.167 9.412 -20.610 1.00 77.06 358 LEU A C 1
ATOM 2813 O O . LEU A 1 358 ? -7.502 10.068 -19.618 1.00 77.06 358 LEU A O 1
ATOM 2817 N N . GLU A 1 359 ? -5.904 9.393 -21.051 1.00 75.56 359 GLU A N 1
ATOM 2818 C CA . GLU A 1 359 ? -4.771 10.080 -20.402 1.00 75.56 359 GLU A CA 1
ATOM 2819 C C . GLU A 1 359 ? -4.958 11.603 -20.339 1.00 75.56 359 GLU A C 1
ATOM 2821 O O . GLU A 1 359 ? -4.657 12.242 -19.325 1.00 75.56 359 GLU A O 1
ATOM 2826 N N . ARG A 1 360 ? -5.514 12.192 -21.406 1.00 69.00 360 ARG A N 1
ATOM 2827 C CA . ARG A 1 360 ? -5.755 13.641 -21.535 1.00 69.00 360 ARG A CA 1
ATOM 2828 C C . ARG A 1 360 ? -7.027 14.128 -20.828 1.00 69.00 360 ARG A C 1
ATOM 2830 O O . ARG A 1 360 ? -7.436 15.267 -21.036 1.00 69.00 360 ARG A O 1
ATOM 2837 N N . SER A 1 361 ? -7.700 13.297 -20.029 1.00 59.53 361 SER A N 1
ATOM 2838 C CA . SER A 1 361 ? -8.979 13.656 -19.389 1.00 59.53 361 SER A CA 1
ATOM 2839 C C . SER A 1 361 ? -8.881 14.643 -18.218 1.00 59.53 361 SER A C 1
ATOM 2841 O O . SER A 1 361 ? -9.912 15.117 -17.745 1.00 59.53 361 SER A O 1
ATOM 2843 N N . MET A 1 362 ? -7.677 15.002 -17.765 1.00 58.75 362 MET A N 1
ATOM 2844 C CA . MET A 1 362 ? -7.476 15.755 -16.525 1.00 58.75 362 MET A CA 1
ATOM 2845 C C . MET A 1 362 ? -6.470 16.907 -16.676 1.00 58.75 362 MET A C 1
ATOM 2847 O O . MET A 1 362 ? -5.518 16.808 -17.446 1.00 58.75 362 MET A O 1
ATOM 2851 N N . ARG A 1 363 ? -6.624 17.967 -15.858 1.00 57.97 363 ARG A N 1
ATOM 2852 C CA . ARG A 1 363 ? -5.562 18.979 -15.630 1.00 57.97 363 ARG A CA 1
ATOM 2853 C C . ARG A 1 363 ? -4.266 18.332 -15.096 1.00 57.97 363 ARG A C 1
ATOM 2855 O O . ARG A 1 363 ? -3.190 18.870 -15.315 1.00 57.97 363 ARG A O 1
ATOM 2862 N N . SER A 1 364 ? -4.365 17.158 -14.461 1.00 56.66 364 SER A N 1
ATOM 2863 C CA . SER A 1 364 ? -3.261 16.253 -14.110 1.00 56.66 364 SER A CA 1
ATOM 2864 C C . SER A 1 364 ? -3.434 14.923 -14.854 1.00 56.66 364 SER A C 1
ATOM 2866 O O . SER A 1 364 ? -4.324 14.154 -14.501 1.00 56.66 364 SER A O 1
ATOM 286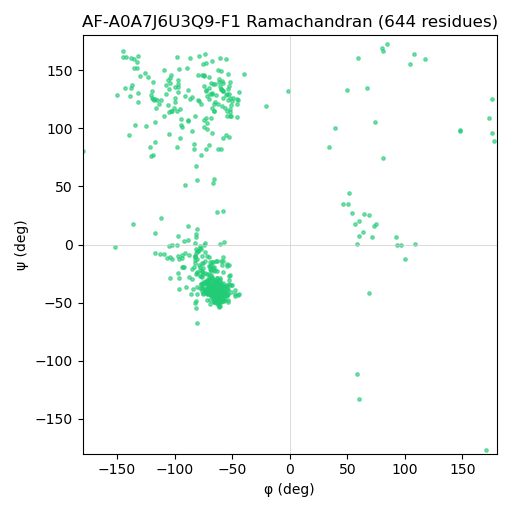8 N N . ARG A 1 365 ? -2.639 14.665 -15.900 1.00 72.88 365 ARG A N 1
ATOM 2869 C CA . ARG A 1 365 ? -2.780 13.495 -16.795 1.00 72.88 365 ARG A CA 1
ATOM 2870 C C . ARG A 1 365 ? -3.030 12.198 -16.012 1.00 72.88 365 ARG A C 1
ATOM 2872 O O . ARG A 1 365 ? -2.301 11.910 -15.064 1.00 72.88 365 ARG A O 1
ATOM 2879 N N . MET A 1 366 ? -4.037 11.411 -16.411 1.00 86.50 366 MET A N 1
ATOM 2880 C CA . MET A 1 366 ? -4.157 10.041 -15.900 1.00 86.50 366 MET A CA 1
ATOM 2881 C C . MET A 1 366 ? -2.899 9.300 -16.351 1.00 86.50 366 MET A C 1
ATOM 2883 O O . MET A 1 366 ? -2.612 9.269 -17.544 1.00 86.50 366 MET A O 1
ATOM 2887 N N . GLY A 1 367 ? -2.118 8.768 -15.410 1.00 87.44 367 GLY A N 1
ATOM 2888 C CA . GLY A 1 367 ? -0.894 8.053 -15.758 1.00 87.44 367 GLY A CA 1
ATOM 2889 C C . GLY A 1 367 ? -1.203 6.870 -16.676 1.00 87.44 367 GLY A C 1
ATOM 2890 O O . GLY A 1 367 ? -2.188 6.164 -16.450 1.00 87.44 367 GLY A O 1
ATOM 2891 N N . ARG A 1 368 ? -0.347 6.631 -17.676 1.00 87.38 368 ARG A N 1
ATOM 2892 C CA . ARG A 1 368 ? -0.507 5.567 -18.685 1.00 87.38 368 ARG A CA 1
ATOM 2893 C C . ARG A 1 368 ? -0.846 4.206 -18.078 1.00 87.38 368 ARG A C 1
ATOM 2895 O O . ARG A 1 368 ? -1.747 3.524 -18.547 1.00 87.38 368 ARG A O 1
ATOM 2902 N N . VAL A 1 369 ? -0.184 3.851 -16.977 1.00 90.38 369 VAL A N 1
ATOM 2903 C CA . VAL A 1 369 ? -0.417 2.589 -16.253 1.00 90.38 369 VAL A CA 1
ATOM 2904 C C . VAL A 1 369 ? -1.845 2.497 -15.704 1.00 90.38 369 VAL A C 1
ATOM 2906 O O . VAL A 1 369 ? -2.470 1.444 -15.769 1.00 90.38 369 VAL A O 1
ATOM 2909 N N . ILE A 1 370 ? -2.388 3.595 -15.171 1.00 92.25 370 ILE A N 1
ATOM 2910 C CA . ILE A 1 370 ? -3.763 3.629 -14.654 1.00 92.25 370 ILE A CA 1
ATOM 2911 C C . ILE A 1 370 ? -4.752 3.563 -15.820 1.00 92.25 370 ILE A C 1
ATOM 2913 O O . ILE A 1 370 ? -5.710 2.799 -15.749 1.00 92.25 370 ILE A O 1
ATOM 2917 N N . ALA A 1 371 ? -4.491 4.295 -16.907 1.00 92.31 371 ALA A N 1
ATOM 2918 C CA . ALA A 1 371 ? -5.314 4.247 -18.112 1.00 92.31 371 ALA A CA 1
ATOM 2919 C C . ALA A 1 371 ? -5.377 2.824 -18.697 1.00 92.31 371 ALA A C 1
ATOM 2921 O O . ALA A 1 371 ? -6.456 2.359 -19.056 1.00 92.31 371 ALA A O 1
ATOM 2922 N N . GLN A 1 372 ? -4.248 2.105 -18.721 1.00 90.69 372 GLN A N 1
ATOM 2923 C CA . GLN A 1 372 ? -4.181 0.711 -19.171 1.00 90.69 372 GLN A CA 1
ATOM 2924 C C . GLN A 1 372 ? -4.985 -0.220 -18.267 1.00 90.69 372 GLN A C 1
ATOM 2926 O O . GLN A 1 372 ? -5.722 -1.057 -18.772 1.00 90.69 372 GLN A O 1
ATOM 2931 N N . ARG A 1 373 ? -4.898 -0.055 -16.941 1.00 93.81 373 ARG A N 1
ATOM 2932 C CA . ARG A 1 373 ? -5.697 -0.853 -15.996 1.00 93.81 373 ARG A CA 1
ATOM 2933 C C . ARG A 1 373 ? -7.188 -0.609 -16.164 1.00 93.81 373 ARG A C 1
ATOM 2935 O O . ARG A 1 373 ? -7.945 -1.567 -16.184 1.00 93.81 373 ARG A O 1
ATOM 2942 N N . VAL A 1 374 ? -7.604 0.649 -16.314 1.00 94.38 374 VAL A N 1
ATOM 2943 C CA . VAL A 1 374 ? -9.009 0.985 -16.584 1.00 94.38 374 VAL A CA 1
ATOM 2944 C C . VAL A 1 374 ? -9.459 0.342 -17.890 1.00 94.38 374 VAL A C 1
ATOM 2946 O O . VAL A 1 374 ? -10.523 -0.266 -17.921 1.00 94.38 374 VAL A O 1
ATOM 2949 N N . ALA A 1 375 ? -8.648 0.425 -18.946 1.00 93.81 375 ALA A N 1
ATOM 2950 C CA . ALA A 1 375 ? -8.987 -0.180 -20.225 1.00 93.81 375 ALA A CA 1
ATOM 2951 C C . ALA A 1 375 ? -9.091 -1.709 -20.131 1.00 93.81 375 ALA A C 1
ATOM 2953 O O . ALA A 1 375 ? -10.102 -2.254 -20.553 1.00 93.81 375 ALA A O 1
ATOM 2954 N N . ALA A 1 376 ? -8.132 -2.381 -19.492 1.00 93.31 376 ALA A N 1
ATOM 2955 C CA . ALA A 1 376 ? -8.171 -3.826 -19.269 1.00 93.31 376 ALA A CA 1
ATOM 2956 C C . ALA A 1 376 ? -9.375 -4.255 -18.406 1.00 93.31 376 ALA A C 1
ATOM 2958 O O . ALA A 1 376 ? -10.063 -5.214 -18.732 1.00 93.31 376 ALA A O 1
ATOM 2959 N N . SER A 1 377 ? -9.704 -3.519 -17.337 1.00 95.12 377 SER A N 1
ATOM 2960 C CA . SER A 1 377 ? -10.879 -3.834 -16.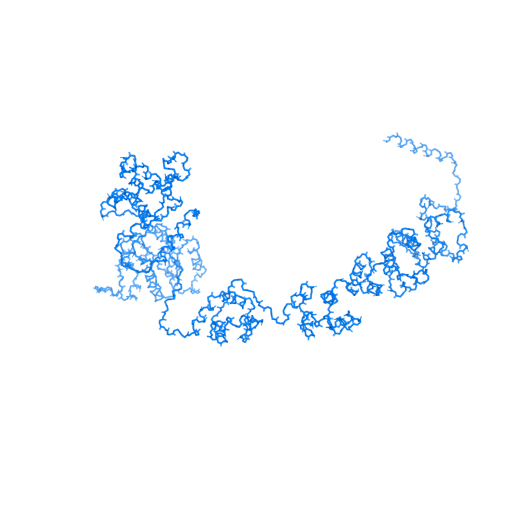508 1.00 95.12 377 SER A CA 1
ATOM 2961 C C . SER A 1 377 ? -12.213 -3.621 -17.232 1.00 95.12 377 SER A C 1
ATOM 2963 O O . SER A 1 377 ? -13.191 -4.280 -16.895 1.00 95.12 377 SER A O 1
ATOM 2965 N N . VAL A 1 378 ? -12.276 -2.696 -18.196 1.00 94.50 378 VAL A N 1
ATOM 2966 C CA . VAL A 1 378 ? -13.507 -2.377 -18.943 1.00 94.50 378 VAL A CA 1
ATOM 2967 C C . VAL A 1 378 ? -13.659 -3.238 -20.201 1.00 94.50 378 VAL A C 1
ATOM 2969 O O . VAL A 1 378 ? -14.776 -3.610 -20.546 1.00 94.50 378 VAL A O 1
ATOM 2972 N N . MET A 1 379 ? -12.557 -3.543 -20.885 1.00 93.50 379 MET A N 1
ATOM 2973 C CA . MET A 1 379 ? -12.540 -4.216 -22.189 1.00 93.50 379 MET A CA 1
ATOM 2974 C C . MET A 1 379 ? -12.147 -5.702 -22.113 1.00 93.50 379 MET A C 1
ATOM 2976 O O . MET A 1 379 ? -12.291 -6.403 -23.110 1.00 93.50 379 MET A O 1
ATOM 2980 N N . GLY A 1 380 ? -11.663 -6.177 -20.960 1.00 92.56 380 GLY A N 1
ATOM 2981 C CA . GLY A 1 380 ? -11.127 -7.528 -20.759 1.00 92.56 380 GLY A CA 1
ATOM 2982 C C . GLY A 1 380 ? -9.596 -7.553 -20.671 1.00 92.56 380 GLY A C 1
ATOM 2983 O O . GLY A 1 380 ? -8.918 -6.664 -21.187 1.00 92.56 380 GLY A O 1
ATOM 2984 N N . GLU A 1 381 ? -9.041 -8.576 -20.012 1.00 82.88 381 GLU A N 1
ATOM 2985 C CA . GLU A 1 381 ? -7.587 -8.714 -19.793 1.00 82.88 381 GLU A CA 1
ATOM 2986 C C . GLU A 1 381 ? -6.795 -8.862 -21.101 1.00 82.88 381 GLU A C 1
ATOM 2988 O O . GLU A 1 381 ? -5.661 -8.393 -21.189 1.00 82.88 381 GLU A O 1
ATOM 2993 N N . ASP A 1 382 ? -7.423 -9.424 -22.137 1.00 84.62 382 ASP A N 1
ATOM 2994 C CA . ASP A 1 382 ? -6.827 -9.603 -23.465 1.00 84.62 382 ASP A CA 1
ATOM 2995 C C . ASP A 1 382 ? -6.849 -8.331 -24.323 1.00 84.62 382 ASP A C 1
ATOM 2997 O O . ASP A 1 382 ? -6.302 -8.308 -25.431 1.00 84.62 382 ASP A O 1
ATOM 3001 N N . TRP A 1 383 ? -7.482 -7.254 -23.846 1.00 85.75 383 TRP A N 1
ATOM 3002 C CA . TRP A 1 383 ? -7.544 -6.014 -24.602 1.00 85.75 383 TRP A CA 1
ATOM 3003 C C . TRP A 1 383 ? -6.148 -5.409 -24.757 1.00 85.75 383 TRP A C 1
ATOM 3005 O O . TRP A 1 383 ? -5.469 -5.069 -23.784 1.00 85.75 383 TRP A O 1
ATOM 3015 N N . ARG A 1 384 ? -5.737 -5.210 -26.011 1.00 77.69 384 ARG A N 1
ATOM 3016 C CA . ARG A 1 384 ? -4.541 -4.444 -26.359 1.00 77.69 384 ARG A CA 1
ATOM 3017 C C . ARG A 1 384 ? -4.947 -3.085 -26.920 1.00 77.69 384 ARG A C 1
ATOM 3019 O O . ARG A 1 384 ? -5.933 -3.004 -27.654 1.00 77.69 384 ARG A O 1
ATOM 3026 N N . PRO A 1 385 ? -4.209 -2.011 -26.589 1.00 76.00 385 PRO A N 1
ATOM 3027 C CA . PRO A 1 385 ? -4.476 -0.707 -27.169 1.00 76.00 385 PRO A CA 1
ATOM 3028 C C . PRO A 1 385 ? -4.368 -0.803 -28.686 1.00 76.00 385 PRO A C 1
ATOM 3030 O O . PRO A 1 385 ? -3.348 -1.252 -29.200 1.00 76.00 385 PRO A O 1
ATOM 3033 N N . ILE A 1 386 ? -5.422 -0.378 -29.385 1.00 73.88 386 ILE A N 1
ATOM 3034 C CA . ILE A 1 386 ? -5.375 -0.213 -30.836 1.00 73.88 386 ILE A CA 1
ATOM 3035 C C . ILE A 1 386 ? -4.376 0.915 -31.099 1.00 73.88 386 ILE A C 1
ATOM 3037 O O . ILE A 1 386 ? -4.650 2.050 -30.667 1.00 73.88 386 ILE A O 1
ATOM 3041 N N . PRO A 1 387 ? -3.243 0.620 -31.762 1.00 66.88 387 PRO A N 1
ATOM 3042 C CA . PRO A 1 387 ? -2.231 1.618 -32.038 1.00 66.88 387 PRO A CA 1
ATOM 3043 C C . PRO A 1 387 ? -2.888 2.811 -32.734 1.00 66.88 387 PRO A C 1
ATOM 3045 O O . PRO A 1 387 ? -3.659 2.643 -33.681 1.00 66.88 387 PRO A O 1
ATOM 3048 N N . GLY A 1 388 ? -2.646 4.028 -32.252 1.00 70.62 388 GLY A N 1
ATOM 3049 C CA . GLY A 1 388 ? -3.034 5.228 -32.991 1.00 70.62 388 GLY A CA 1
ATOM 3050 C C . GLY A 1 388 ? -2.439 5.219 -34.405 1.00 70.62 388 GLY A C 1
ATOM 3051 O O . GLY A 1 388 ? -1.441 4.545 -34.655 1.00 70.62 388 GLY A O 1
ATOM 3052 N N . LEU A 1 389 ? -3.008 5.998 -35.333 1.00 63.56 389 LEU A N 1
ATOM 3053 C CA . LEU A 1 389 ? -2.372 6.260 -36.632 1.00 63.56 389 LEU A CA 1
ATOM 3054 C C . LEU A 1 389 ? -0.926 6.737 -36.395 1.00 63.56 389 LEU A C 1
ATOM 3056 O O . LEU A 1 389 ? -0.709 7.816 -35.841 1.00 63.56 389 LEU A O 1
ATOM 3060 N N . GLY A 1 390 ? 0.044 5.896 -36.759 1.00 72.06 390 GLY A N 1
ATOM 3061 C CA . GLY A 1 390 ? 1.472 6.121 -36.534 1.00 72.06 390 GLY A CA 1
ATOM 3062 C C . GLY A 1 390 ? 2.093 5.385 -35.337 1.00 72.06 390 GLY A C 1
ATOM 3063 O O . GLY A 1 390 ? 3.311 5.318 -35.275 1.00 72.06 390 GLY A O 1
ATOM 3064 N N . GLU A 1 391 ? 1.346 4.780 -34.408 1.00 77.44 391 GLU A N 1
ATOM 3065 C CA . GLU A 1 391 ? 1.964 3.999 -33.317 1.00 77.44 391 GLU A CA 1
ATOM 3066 C C . GLU A 1 391 ? 2.608 2.702 -33.816 1.00 77.44 391 GLU A C 1
ATOM 3068 O O . GLU A 1 391 ? 3.674 2.355 -33.319 1.00 77.44 391 GLU A O 1
ATOM 3073 N N . GLU A 1 392 ? 2.041 2.049 -34.834 1.00 82.69 392 GLU A N 1
ATOM 3074 C CA . GLU A 1 392 ? 2.677 0.901 -35.499 1.00 82.69 392 GLU A CA 1
ATOM 3075 C C . GLU A 1 392 ? 4.018 1.310 -36.131 1.00 82.69 392 GLU A C 1
ATOM 3077 O O . GLU A 1 392 ? 5.045 0.667 -35.926 1.00 82.69 392 GLU A O 1
ATOM 3082 N N . PHE A 1 393 ? 4.048 2.456 -36.820 1.00 87.50 393 PHE A N 1
ATOM 3083 C CA . PHE A 1 393 ? 5.290 3.033 -37.337 1.00 87.50 393 PHE A CA 1
ATOM 3084 C C . PHE A 1 393 ? 6.279 3.354 -36.203 1.00 87.50 393 PHE A C 1
ATOM 3086 O O . PHE A 1 393 ? 7.479 3.120 -36.339 1.00 87.50 393 PHE A O 1
ATOM 3093 N N . ALA A 1 394 ? 5.784 3.825 -35.054 1.00 85.25 394 ALA A N 1
ATOM 3094 C CA . ALA A 1 394 ? 6.613 4.145 -33.898 1.00 85.25 394 ALA A CA 1
ATOM 3095 C C . ALA A 1 394 ? 7.210 2.902 -33.254 1.00 85.25 394 ALA A C 1
ATOM 3097 O O . ALA A 1 394 ? 8.348 2.932 -32.795 1.00 85.25 394 ALA A O 1
ATOM 3098 N N . GLU A 1 395 ? 6.438 1.826 -33.194 1.00 86.31 395 GLU A N 1
ATOM 3099 C CA . GLU A 1 395 ? 6.875 0.545 -32.668 1.00 86.31 395 GLU A CA 1
ATOM 3100 C C . GLU A 1 395 ? 7.949 -0.065 -33.561 1.00 86.31 395 GLU A C 1
ATOM 3102 O O . GLU A 1 395 ? 9.034 -0.352 -33.064 1.00 86.31 395 GLU A O 1
ATOM 3107 N N . ARG A 1 396 ? 7.739 -0.081 -34.882 1.00 88.56 396 ARG A N 1
ATOM 3108 C CA . ARG A 1 396 ? 8.753 -0.535 -35.846 1.00 88.56 396 ARG A CA 1
ATOM 3109 C C . ARG A 1 396 ? 10.040 0.292 -35.787 1.00 88.56 396 ARG A C 1
ATOM 3111 O O . ARG A 1 396 ? 11.133 -0.260 -35.878 1.00 88.56 396 ARG A O 1
ATOM 3118 N N . LEU A 1 397 ? 9.942 1.608 -35.579 1.00 89.62 397 LEU A N 1
ATOM 3119 C CA . LEU A 1 397 ? 11.111 2.464 -35.348 1.00 89.62 397 LEU A CA 1
ATOM 3120 C C . LEU A 1 397 ? 11.825 2.132 -34.027 1.00 89.62 397 LEU A C 1
ATOM 3122 O O . LEU A 1 397 ? 13.053 2.079 -34.000 1.00 89.62 397 LEU A O 1
ATOM 3126 N N . ARG A 1 398 ? 11.087 1.855 -32.943 1.00 89.50 398 ARG A N 1
ATOM 3127 C CA . ARG A 1 398 ? 11.674 1.441 -31.653 1.00 89.50 398 ARG A CA 1
ATOM 3128 C C . ARG A 1 398 ? 12.348 0.075 -31.724 1.00 89.50 398 ARG A C 1
ATOM 3130 O O . ARG A 1 398 ? 13.414 -0.081 -31.124 1.00 89.50 398 ARG A O 1
ATOM 3137 N N . GLU A 1 399 ? 11.742 -0.875 -32.432 1.00 89.56 399 GLU A N 1
ATOM 3138 C CA . GLU A 1 399 ? 12.307 -2.198 -32.728 1.00 89.56 399 GLU A CA 1
ATOM 3139 C C . GLU A 1 399 ? 13.584 -2.074 -33.558 1.00 89.56 399 GLU A C 1
ATOM 3141 O O . GLU A 1 399 ? 14.572 -2.739 -33.261 1.00 89.56 399 GLU A O 1
ATOM 3146 N N . ALA A 1 400 ? 13.606 -1.145 -34.518 1.00 87.12 400 ALA A N 1
ATOM 3147 C CA . ALA A 1 400 ? 14.802 -0.828 -35.290 1.00 87.12 400 ALA A CA 1
ATOM 3148 C C . ALA A 1 400 ? 15.895 -0.122 -34.463 1.00 87.12 400 ALA A C 1
ATOM 3150 O O . ALA A 1 400 ? 17.033 -0.078 -34.905 1.00 87.12 400 ALA A O 1
ATOM 3151 N N . GLY A 1 401 ? 15.584 0.405 -33.272 1.00 89.12 401 GLY A N 1
ATOM 3152 C CA . GLY A 1 401 ? 16.547 1.067 -32.380 1.00 89.12 401 GLY A CA 1
ATOM 3153 C C . GLY A 1 401 ? 16.386 2.587 -32.256 1.00 89.12 401 GLY A C 1
ATOM 3154 O O . GLY A 1 401 ? 17.110 3.214 -31.485 1.00 89.12 401 GLY A O 1
ATOM 3155 N N . VAL A 1 402 ? 15.410 3.196 -32.935 1.00 90.50 402 VAL A N 1
ATOM 3156 C CA . VAL A 1 402 ? 15.103 4.633 -32.838 1.00 90.50 402 VAL A CA 1
ATOM 3157 C C . VAL A 1 402 ? 14.223 4.891 -31.612 1.00 90.50 402 VAL A C 1
ATOM 3159 O O . VAL A 1 402 ? 13.058 4.494 -31.560 1.00 90.50 402 VAL A O 1
ATOM 3162 N N . ARG A 1 403 ? 14.768 5.551 -30.583 1.00 90.19 403 ARG A N 1
ATOM 3163 C CA . ARG A 1 403 ? 14.090 5.751 -29.287 1.00 90.19 403 ARG A CA 1
ATOM 3164 C C . ARG A 1 403 ? 14.153 7.204 -28.816 1.00 90.19 403 ARG A C 1
ATOM 3166 O O . ARG A 1 403 ? 14.982 7.986 -29.267 1.00 90.19 403 ARG A O 1
ATOM 3173 N N . GLY A 1 404 ? 13.278 7.556 -27.872 1.00 90.62 404 GLY A N 1
ATOM 3174 C CA . GLY A 1 404 ? 13.300 8.857 -27.196 1.00 90.62 404 GLY A CA 1
ATOM 3175 C C . GLY A 1 404 ? 13.133 10.039 -28.155 1.00 90.62 404 GLY A C 1
ATOM 3176 O O . GLY A 1 404 ? 12.263 10.016 -29.020 1.00 90.62 404 GLY A O 1
ATOM 3177 N N . VAL A 1 405 ? 13.988 11.056 -28.010 1.00 88.44 405 VAL A N 1
ATOM 3178 C CA . VAL A 1 405 ? 13.946 12.293 -28.815 1.00 88.44 405 VAL A CA 1
ATOM 3179 C C . VAL A 1 405 ? 14.113 12.010 -30.313 1.00 88.44 405 VAL A C 1
ATOM 3181 O O . VAL A 1 405 ? 13.461 12.653 -31.131 1.00 88.44 405 VAL A O 1
ATOM 3184 N N . GLN A 1 406 ? 14.909 10.997 -30.672 1.00 93.44 406 GLN A N 1
ATOM 3185 C CA . GLN A 1 406 ? 15.134 10.582 -32.062 1.00 93.44 406 GLN A CA 1
ATOM 3186 C C . GLN A 1 406 ? 13.829 10.126 -32.730 1.00 93.44 406 GLN A C 1
ATOM 3188 O O . GLN A 1 406 ? 13.548 10.464 -33.878 1.00 93.44 406 GLN A O 1
ATOM 3193 N N . LEU A 1 407 ? 12.985 9.410 -31.980 1.00 89.25 407 LEU A N 1
ATOM 3194 C CA . LEU A 1 407 ? 11.675 8.969 -32.452 1.00 89.25 407 LEU A CA 1
ATOM 3195 C C . LEU A 1 407 ? 10.769 10.175 -32.734 1.00 89.25 407 LEU A C 1
ATOM 3197 O O . LEU A 1 407 ? 10.161 10.254 -33.799 1.00 89.25 407 LEU A O 1
ATOM 3201 N N . ASP A 1 408 ? 10.729 11.146 -31.821 1.00 86.25 408 ASP A N 1
ATOM 3202 C CA . ASP A 1 408 ? 9.916 12.357 -31.976 1.00 86.25 408 ASP A CA 1
ATOM 3203 C C . ASP A 1 408 ? 10.351 13.209 -33.180 1.00 86.25 408 ASP A C 1
ATOM 3205 O O . ASP A 1 408 ? 9.500 13.797 -33.854 1.00 86.25 408 ASP A O 1
ATOM 3209 N N . ILE A 1 409 ? 11.657 13.271 -33.471 1.00 90.50 409 ILE A N 1
ATOM 3210 C CA . ILE A 1 409 ? 12.201 13.960 -34.651 1.00 90.50 409 ILE A CA 1
ATOM 3211 C C . ILE A 1 409 ? 11.658 13.323 -35.936 1.00 90.50 409 ILE A C 1
ATOM 3213 O O . ILE A 1 409 ? 11.097 14.037 -36.771 1.00 90.50 409 ILE A O 1
ATOM 3217 N N . VAL A 1 410 ? 11.740 11.992 -36.062 1.00 89.44 410 VAL A N 1
ATOM 3218 C CA . VAL A 1 410 ? 11.200 11.262 -37.223 1.00 89.44 410 VAL A CA 1
ATOM 3219 C C . VAL A 1 410 ? 9.690 11.496 -37.355 1.00 89.44 410 VAL A C 1
ATOM 3221 O O . VAL A 1 410 ? 9.210 11.840 -38.435 1.00 89.44 410 VAL A O 1
ATOM 3224 N N . PHE A 1 411 ? 8.941 11.417 -36.250 1.00 86.88 411 PHE A N 1
ATOM 3225 C CA . PHE A 1 411 ? 7.481 11.595 -36.245 1.00 86.88 411 PHE A CA 1
ATOM 3226 C C . PHE A 1 411 ? 6.994 12.991 -36.620 1.00 86.88 411 PHE A C 1
ATOM 3228 O O . PHE A 1 411 ? 5.885 13.148 -37.141 1.00 86.88 411 PHE A O 1
ATOM 3235 N N . LYS A 1 412 ? 7.781 14.025 -36.312 1.00 88.81 412 LYS A N 1
ATOM 3236 C CA . LYS A 1 412 ? 7.451 15.403 -36.697 1.00 88.81 412 LYS A CA 1
ATOM 3237 C C . LYS A 1 412 ? 7.520 15.601 -38.207 1.00 88.81 412 LYS A C 1
ATOM 3239 O O . LYS A 1 412 ? 6.813 16.464 -38.720 1.00 88.81 412 LYS A O 1
ATOM 3244 N N . ARG A 1 413 ? 8.357 14.826 -38.896 1.00 92.75 413 ARG A N 1
ATOM 3245 C CA . ARG A 1 413 ? 8.588 14.945 -40.338 1.00 92.75 413 ARG A CA 1
ATOM 3246 C C . ARG A 1 413 ? 7.738 13.971 -41.142 1.00 92.75 413 ARG A C 1
ATOM 3248 O O . ARG A 1 413 ? 7.224 14.343 -42.189 1.00 92.75 413 ARG A O 1
ATOM 3255 N N . VAL A 1 414 ? 7.550 12.754 -40.635 1.00 91.69 414 VAL A N 1
ATOM 3256 C CA . VAL A 1 414 ? 6.857 11.681 -41.346 1.00 91.69 414 VAL A CA 1
ATOM 3257 C C . VAL A 1 414 ? 5.904 10.942 -40.407 1.00 91.69 414 VAL A C 1
ATOM 3259 O O . VAL A 1 414 ? 6.237 10.647 -39.263 1.00 91.69 414 VAL A O 1
ATOM 3262 N N . ARG A 1 415 ? 4.693 10.632 -40.889 1.00 86.75 415 ARG A N 1
ATOM 3263 C CA . ARG A 1 415 ? 3.633 9.979 -40.095 1.00 86.75 415 ARG A CA 1
ATOM 3264 C C . ARG A 1 415 ? 3.457 8.482 -40.363 1.00 86.75 415 ARG A C 1
ATOM 3266 O O . ARG A 1 415 ? 2.769 7.828 -39.583 1.00 86.75 415 ARG A O 1
ATOM 3273 N N . SER A 1 416 ? 4.057 7.948 -41.425 1.00 92.06 416 SER A N 1
ATOM 3274 C CA . SER A 1 416 ? 3.955 6.539 -41.819 1.00 92.06 416 SER A CA 1
ATOM 3275 C C . SER A 1 416 ? 5.274 6.001 -42.370 1.00 92.06 416 SER A C 1
ATOM 3277 O O . SER A 1 416 ? 6.140 6.761 -42.807 1.00 92.06 416 SER A O 1
ATOM 3279 N N . LEU A 1 417 ? 5.417 4.675 -42.391 1.00 91.38 417 LEU A N 1
ATOM 3280 C CA . LEU A 1 417 ? 6.597 4.033 -42.965 1.00 91.38 417 LEU A CA 1
ATOM 3281 C C . LEU A 1 417 ? 6.702 4.311 -44.471 1.00 91.38 417 LEU A C 1
ATOM 3283 O O . LEU A 1 417 ? 7.792 4.548 -44.976 1.00 91.38 417 LEU A O 1
ATOM 3287 N N . GLU A 1 418 ? 5.576 4.336 -45.177 1.00 91.81 418 GLU A N 1
ATOM 3288 C CA . GLU A 1 418 ? 5.491 4.623 -46.610 1.00 91.81 418 GLU A CA 1
ATOM 3289 C C . GLU A 1 418 ? 5.972 6.042 -46.919 1.00 91.81 418 GLU A C 1
ATOM 3291 O O . GLU A 1 418 ? 6.718 6.237 -47.873 1.00 91.81 418 GLU A O 1
ATOM 3296 N N . GLY A 1 419 ? 5.621 7.019 -46.074 1.00 93.69 419 GLY A N 1
ATOM 3297 C CA . GLY A 1 419 ? 6.129 8.383 -46.209 1.00 93.69 419 GLY A CA 1
ATOM 3298 C C . GLY A 1 419 ? 7.642 8.461 -45.994 1.00 93.69 419 GLY A C 1
ATOM 3299 O O . GLY A 1 419 ? 8.321 9.215 -46.686 1.00 93.69 419 GLY A O 1
ATOM 3300 N N . LEU A 1 420 ? 8.187 7.645 -45.082 1.00 94.06 420 LEU A N 1
ATOM 3301 C CA . LEU A 1 420 ? 9.628 7.607 -44.815 1.00 94.06 420 LEU A CA 1
ATOM 3302 C C . LEU A 1 420 ? 10.355 6.968 -46.002 1.00 94.06 420 LEU A C 1
ATOM 3304 O O . LEU A 1 420 ? 11.395 7.466 -46.421 1.00 94.06 420 LEU A O 1
ATOM 3308 N N . LYS A 1 421 ? 9.777 5.902 -46.569 1.00 94.06 421 LYS A N 1
ATOM 3309 C CA . LYS A 1 421 ? 10.271 5.236 -47.779 1.00 94.06 421 LYS A CA 1
ATOM 3310 C C . LYS A 1 421 ? 10.296 6.174 -48.976 1.00 94.06 421 LYS A C 1
ATOM 3312 O O . LYS A 1 421 ? 11.350 6.308 -49.584 1.00 94.06 421 LYS A O 1
ATOM 3317 N N . ALA A 1 422 ? 9.176 6.829 -49.280 1.00 94.31 422 ALA A N 1
ATOM 3318 C CA . ALA A 1 422 ? 9.071 7.746 -50.413 1.00 94.31 422 ALA A CA 1
ATOM 3319 C C . ALA A 1 422 ? 10.109 8.872 -50.308 1.00 94.31 422 ALA A C 1
ATOM 3321 O O . ALA A 1 422 ? 10.889 9.093 -51.229 1.00 94.31 422 ALA A O 1
ATOM 3322 N N . MET A 1 423 ? 10.210 9.499 -49.134 1.00 95.06 423 MET A N 1
ATOM 3323 C CA . MET A 1 423 ? 11.164 10.583 -48.910 1.00 95.06 423 MET A CA 1
ATOM 3324 C C . MET A 1 423 ? 12.628 10.126 -49.030 1.00 95.06 423 MET A C 1
ATOM 3326 O O . MET A 1 423 ? 13.451 10.816 -49.632 1.00 95.06 423 MET A O 1
ATOM 3330 N N . LEU A 1 424 ? 12.978 8.963 -48.468 1.00 93.88 424 LEU A N 1
ATOM 3331 C CA . LEU A 1 424 ? 14.346 8.445 -48.562 1.00 93.88 424 LEU A CA 1
ATOM 3332 C C . LEU A 1 424 ? 14.692 7.939 -49.968 1.00 93.88 424 LEU A C 1
ATOM 3334 O O . LEU A 1 424 ? 15.865 7.942 -50.321 1.00 93.88 424 LEU A O 1
ATOM 3338 N N . GLN A 1 425 ? 13.716 7.521 -50.776 1.00 91.56 425 GLN A N 1
ATOM 3339 C CA . GLN A 1 425 ? 13.947 7.118 -52.168 1.00 91.56 425 GLN A CA 1
ATOM 3340 C C . GLN A 1 425 ? 14.292 8.304 -53.077 1.00 91.56 425 GLN A C 1
ATOM 3342 O O . GLN A 1 425 ? 15.107 8.148 -53.981 1.00 91.56 425 GLN A O 1
ATOM 3347 N N . GLU A 1 426 ? 13.724 9.482 -52.819 1.00 93.06 426 GLU A N 1
ATOM 3348 C CA . GLU A 1 426 ? 13.987 10.702 -53.598 1.00 93.06 426 GLU A CA 1
ATOM 3349 C C . GLU A 1 426 ? 15.299 11.403 -53.206 1.00 93.06 426 GLU A C 1
ATOM 3351 O O . GLU A 1 426 ? 15.771 12.293 -53.913 1.00 93.06 426 GLU A O 1
ATOM 3356 N N . THR A 1 427 ? 15.912 11.006 -52.086 1.00 92.69 427 THR A N 1
ATOM 3357 C CA . THR A 1 427 ? 17.097 11.674 -51.542 1.00 92.69 427 THR A CA 1
ATOM 3358 C C . THR A 1 427 ? 18.378 10.905 -51.893 1.00 92.69 427 THR A C 1
ATOM 3360 O O . THR A 1 427 ? 18.551 9.781 -51.419 1.00 92.69 427 THR A O 1
ATOM 3363 N N . PRO A 1 428 ? 19.324 11.496 -52.652 1.00 88.25 428 PRO A N 1
ATOM 3364 C CA . PRO A 1 428 ? 20.558 10.812 -53.049 1.00 88.25 428 PRO A CA 1
ATOM 3365 C C . PRO A 1 428 ? 21.536 10.589 -51.884 1.00 88.25 428 PRO A C 1
ATOM 3367 O O . PRO A 1 428 ? 22.278 9.613 -51.895 1.00 88.25 428 PRO A O 1
ATOM 3370 N N . ASP A 1 429 ? 21.531 11.462 -50.870 1.00 90.50 429 ASP A N 1
ATOM 3371 C CA . ASP A 1 429 ? 22.349 11.335 -49.655 1.00 90.50 429 ASP A CA 1
ATOM 3372 C C . ASP A 1 429 ? 21.448 11.228 -48.413 1.00 90.50 429 ASP A C 1
ATOM 3374 O O . ASP A 1 429 ? 21.222 12.184 -47.663 1.00 90.50 429 ASP A O 1
ATOM 3378 N N . LYS A 1 430 ? 20.876 10.031 -48.232 1.00 92.81 430 LYS A N 1
ATOM 3379 C CA . LYS A 1 430 ? 19.957 9.695 -47.130 1.00 92.81 430 LYS A CA 1
ATOM 3380 C C . LYS A 1 430 ? 20.579 9.950 -45.760 1.00 92.81 430 LYS A C 1
ATOM 3382 O O . LYS A 1 430 ? 19.885 10.353 -44.829 1.00 92.81 430 LYS A O 1
ATOM 3387 N N . MET A 1 431 ? 21.881 9.695 -45.637 1.00 90.69 431 MET A N 1
ATOM 3388 C CA . MET A 1 431 ? 22.592 9.800 -44.371 1.00 90.69 431 MET A CA 1
ATOM 3389 C C . MET A 1 431 ? 22.692 11.261 -43.939 1.00 90.69 431 MET A C 1
ATOM 3391 O O . MET A 1 431 ? 22.307 11.586 -42.817 1.00 90.69 431 MET A O 1
ATOM 3395 N N . LYS A 1 432 ? 23.103 12.147 -44.853 1.00 91.69 432 LYS A N 1
ATOM 3396 C CA . LYS A 1 432 ? 23.203 13.588 -44.602 1.00 91.69 432 LYS A CA 1
ATOM 3397 C C . LYS A 1 432 ? 21.855 14.241 -44.304 1.00 91.69 432 LYS A C 1
ATOM 3399 O O . LYS A 1 432 ? 21.791 15.087 -43.415 1.00 91.69 432 LYS A O 1
ATOM 3404 N N . LEU A 1 433 ? 20.781 13.833 -44.985 1.00 94.00 433 LEU A N 1
ATOM 3405 C CA . LEU A 1 433 ? 19.427 14.310 -44.673 1.00 94.00 433 LEU A CA 1
ATOM 3406 C C . LEU A 1 433 ? 19.053 13.985 -43.219 1.00 94.00 433 LEU A C 1
ATOM 3408 O O . LEU A 1 433 ? 18.557 14.836 -42.482 1.00 94.00 433 LEU A O 1
ATOM 3412 N N . LEU A 1 434 ? 19.292 12.744 -42.793 1.00 93.19 434 LEU A N 1
ATOM 3413 C CA . LEU A 1 434 ? 18.876 12.286 -41.474 1.00 93.19 434 LEU A CA 1
ATOM 3414 C C . LEU A 1 434 ? 19.761 12.838 -40.346 1.00 93.19 434 LEU A C 1
ATOM 3416 O O . LEU A 1 434 ? 19.227 13.261 -39.325 1.00 93.19 434 LEU A O 1
ATOM 3420 N N . THR A 1 435 ? 21.085 12.873 -40.492 1.00 92.81 435 THR A N 1
ATOM 3421 C CA . THR A 1 435 ? 21.965 13.398 -39.428 1.00 92.81 435 THR A CA 1
ATOM 3422 C C . THR A 1 435 ? 22.111 14.910 -39.462 1.00 92.81 435 THR A C 1
ATOM 3424 O O . THR A 1 435 ? 22.136 15.537 -38.408 1.00 92.81 435 THR A O 1
ATOM 3427 N N . GLY A 1 436 ? 22.183 15.508 -40.650 1.00 93.38 436 GLY A N 1
ATOM 3428 C CA . GLY A 1 436 ? 22.331 16.949 -40.831 1.00 93.38 436 GLY A CA 1
ATOM 3429 C C . GLY A 1 436 ? 21.004 17.679 -40.676 1.00 93.38 436 GLY A C 1
ATOM 3430 O O . GLY A 1 436 ? 20.805 18.412 -39.710 1.00 93.38 436 GLY A O 1
ATOM 3431 N N . ASP A 1 437 ? 20.076 17.457 -41.607 1.00 93.19 437 ASP A N 1
ATOM 3432 C CA . ASP A 1 437 ? 18.856 18.273 -41.685 1.00 93.19 437 ASP A CA 1
ATOM 3433 C C . ASP A 1 437 ? 17.844 17.923 -40.587 1.00 93.19 437 ASP A C 1
ATOM 3435 O O . ASP A 1 437 ? 17.099 18.783 -40.104 1.00 93.19 437 ASP A O 1
ATOM 3439 N N . TRP A 1 438 ? 17.777 16.648 -40.198 1.00 94.75 438 TRP A N 1
ATOM 3440 C CA . TRP A 1 438 ? 16.887 16.197 -39.127 1.00 94.75 438 TRP A CA 1
ATOM 3441 C C . TRP A 1 438 ? 17.559 16.205 -37.755 1.00 94.75 438 TRP A C 1
ATOM 3443 O O . TRP A 1 438 ? 16.849 16.226 -36.749 1.00 94.75 438 TRP A O 1
ATOM 3453 N N . GLY A 1 439 ? 18.893 16.220 -37.697 1.00 94.31 439 GLY A N 1
ATOM 3454 C CA . GLY A 1 439 ? 19.629 16.148 -36.437 1.00 94.31 439 GLY A CA 1
ATOM 3455 C C . GLY A 1 439 ? 19.517 14.785 -35.753 1.00 94.31 439 GLY A C 1
ATOM 3456 O O . GLY A 1 439 ? 19.590 14.721 -34.524 1.00 94.31 439 GLY A O 1
ATOM 3457 N N . LEU A 1 440 ? 19.272 13.705 -36.508 1.00 93.88 440 LEU A N 1
ATOM 3458 C CA . LEU A 1 440 ? 19.266 12.370 -35.927 1.00 93.88 440 LEU A CA 1
ATOM 3459 C C . LEU A 1 440 ? 20.679 11.945 -35.537 1.00 93.88 440 LEU A C 1
ATOM 3461 O O . LEU A 1 440 ? 21.649 12.203 -36.245 1.00 93.88 440 LEU A O 1
ATOM 3465 N N . GLU A 1 441 ? 20.785 11.207 -34.439 1.00 92.94 441 GLU A N 1
ATOM 3466 C CA . GLU A 1 441 ? 22.005 10.461 -34.148 1.00 92.94 441 GLU A CA 1
ATOM 3467 C C . GLU A 1 441 ? 22.260 9.429 -35.249 1.00 92.94 441 GLU A C 1
ATOM 3469 O O . GLU A 1 441 ? 21.337 8.779 -35.743 1.00 92.94 441 GLU A O 1
ATOM 3474 N N . GLU A 1 442 ? 23.528 9.227 -35.597 1.00 89.00 442 GLU A N 1
ATOM 3475 C CA . GLU A 1 442 ? 23.930 8.380 -36.722 1.00 89.00 442 GLU A CA 1
ATOM 3476 C C . GLU A 1 442 ? 23.356 6.955 -36.627 1.00 89.00 442 GLU A C 1
ATOM 3478 O O . GLU A 1 442 ? 22.791 6.442 -37.590 1.00 89.00 442 GLU A O 1
ATOM 3483 N N . LYS A 1 443 ? 23.383 6.342 -35.434 1.00 88.81 443 LYS A N 1
ATOM 3484 C CA . LYS A 1 443 ? 22.785 5.016 -35.189 1.00 88.81 443 LYS A CA 1
ATOM 3485 C C . LYS A 1 443 ? 21.270 4.996 -35.425 1.00 88.81 443 LYS A C 1
ATOM 3487 O O . LYS A 1 443 ? 20.742 4.021 -35.963 1.00 88.81 443 LYS A O 1
ATOM 3492 N N . ALA A 1 444 ? 20.563 6.060 -35.043 1.00 92.12 444 ALA A N 1
ATOM 3493 C CA . ALA A 1 444 ? 19.121 6.177 -35.249 1.00 92.12 444 ALA A CA 1
ATOM 3494 C C . ALA A 1 444 ? 18.783 6.402 -36.731 1.00 92.12 444 ALA A C 1
ATOM 3496 O O . ALA A 1 444 ? 17.856 5.783 -37.253 1.00 92.12 444 ALA A O 1
ATOM 3497 N N . ALA A 1 445 ? 19.568 7.225 -37.426 1.00 93.19 445 ALA A N 1
ATOM 3498 C CA . ALA A 1 445 ? 19.434 7.451 -38.859 1.00 93.19 445 ALA A CA 1
ATOM 3499 C C . ALA A 1 445 ? 19.647 6.159 -39.668 1.00 93.19 445 ALA A C 1
ATOM 3501 O O . ALA A 1 445 ? 18.828 5.821 -40.518 1.00 93.19 445 ALA A O 1
ATOM 3502 N N . VAL A 1 446 ? 20.672 5.373 -39.339 1.00 89.69 446 VAL A N 1
ATOM 3503 C CA . VAL A 1 446 ? 20.937 4.069 -39.972 1.00 89.69 446 VAL A CA 1
ATOM 3504 C C . VAL A 1 446 ? 19.799 3.085 -39.722 1.00 89.69 446 VAL A C 1
ATOM 3506 O O . VAL A 1 446 ? 19.361 2.390 -40.635 1.00 89.69 446 VAL A O 1
ATOM 3509 N N . SER A 1 447 ? 19.277 3.055 -38.497 1.00 92.50 447 SER A N 1
ATOM 3510 C CA . SER A 1 447 ? 18.125 2.226 -38.134 1.00 92.50 447 SER A CA 1
ATOM 3511 C C . SER A 1 447 ? 16.874 2.604 -38.936 1.00 92.50 447 SER A C 1
ATOM 3513 O O . SER A 1 447 ? 16.143 1.729 -39.403 1.00 92.50 447 SER A O 1
ATOM 3515 N N . ALA A 1 448 ? 16.653 3.904 -39.161 1.00 92.44 448 ALA A N 1
ATOM 3516 C CA . ALA A 1 448 ? 15.576 4.404 -40.011 1.00 92.44 448 ALA A CA 1
ATOM 3517 C C . ALA A 1 448 ? 15.783 4.030 -41.492 1.00 92.44 448 ALA A C 1
ATOM 3519 O O . ALA A 1 448 ? 14.831 3.597 -42.144 1.00 92.44 448 ALA A O 1
ATOM 3520 N N . ILE A 1 449 ? 17.017 4.122 -42.009 1.00 92.38 449 ILE A N 1
ATOM 3521 C CA . ILE A 1 449 ? 17.368 3.691 -43.374 1.00 92.38 449 ILE A CA 1
ATOM 3522 C C . ILE A 1 449 ? 17.147 2.187 -43.537 1.00 92.38 449 ILE A C 1
ATOM 3524 O O . ILE A 1 449 ? 16.491 1.788 -44.495 1.00 92.38 449 ILE A O 1
ATOM 3528 N N . ARG A 1 450 ? 17.606 1.354 -42.594 1.00 93.00 450 ARG A N 1
ATOM 3529 C CA . ARG A 1 450 ? 17.379 -0.102 -42.603 1.00 93.00 450 ARG A CA 1
ATOM 3530 C C . ARG A 1 450 ? 15.890 -0.426 -42.657 1.00 93.00 450 ARG A C 1
ATOM 3532 O O . ARG A 1 450 ? 15.467 -1.247 -43.466 1.00 93.00 450 ARG A O 1
ATOM 3539 N N . LEU A 1 451 ? 15.090 0.232 -41.817 1.00 92.88 451 LEU A N 1
ATOM 3540 C CA . LEU A 1 451 ? 13.651 -0.011 -41.746 1.00 92.88 451 LEU A CA 1
ATOM 3541 C C . LEU A 1 451 ? 12.923 0.407 -43.036 1.00 92.88 451 LEU A C 1
ATOM 3543 O O . LEU A 1 451 ? 12.009 -0.288 -43.484 1.00 92.88 451 LEU A O 1
ATOM 3547 N N . ALA A 1 452 ? 13.307 1.538 -43.632 1.00 93.38 452 ALA A N 1
ATOM 3548 C CA . ALA A 1 452 ? 12.656 2.075 -44.823 1.00 93.38 452 ALA A CA 1
ATOM 3549 C C . ALA A 1 452 ? 13.157 1.421 -46.123 1.00 93.38 452 ALA A C 1
ATOM 3551 O O . ALA A 1 452 ? 12.361 0.965 -46.941 1.00 93.38 452 ALA A O 1
ATOM 3552 N N . CYS A 1 453 ? 14.470 1.347 -46.314 1.00 91.62 453 CYS A N 1
ATOM 3553 C CA . CYS A 1 453 ? 15.101 0.897 -47.556 1.00 91.62 453 CYS A CA 1
ATOM 3554 C C . CYS A 1 453 ? 15.432 -0.604 -47.563 1.00 91.62 453 CYS A C 1
ATOM 3556 O O . CYS A 1 453 ? 15.794 -1.139 -48.609 1.00 91.62 453 CYS A O 1
ATOM 3558 N N . GLY A 1 454 ? 15.300 -1.287 -46.423 1.00 91.38 454 GLY A N 1
ATOM 3559 C CA . GLY A 1 454 ? 15.655 -2.694 -46.265 1.00 91.38 454 GLY A CA 1
ATOM 3560 C C . GLY A 1 454 ? 17.153 -2.924 -46.044 1.00 91.38 454 GLY A C 1
ATOM 3561 O O . GLY A 1 454 ? 17.996 -2.049 -46.262 1.00 91.38 454 GLY A O 1
ATOM 3562 N N . GLU A 1 455 ? 17.487 -4.146 -45.627 1.00 88.38 455 GLU A N 1
ATOM 3563 C CA . GLU A 1 455 ? 18.861 -4.565 -45.303 1.00 88.38 455 GLU A CA 1
ATOM 3564 C C . GLU A 1 455 ? 19.779 -4.644 -46.533 1.00 88.38 455 GLU A C 1
ATOM 3566 O O . GLU A 1 455 ? 20.995 -4.542 -46.415 1.00 88.38 455 GLU A O 1
ATOM 3571 N N . GLY A 1 456 ? 19.208 -4.777 -47.732 1.00 86.62 456 GLY A N 1
ATOM 3572 C CA . GLY A 1 456 ? 19.966 -4.794 -48.985 1.00 86.62 456 GLY A CA 1
ATOM 3573 C C . GLY A 1 456 ? 20.374 -3.410 -49.501 1.00 86.62 456 GLY A C 1
ATOM 3574 O O . GLY A 1 456 ? 21.081 -3.323 -50.509 1.00 86.62 456 GLY A O 1
ATOM 3575 N N . SER A 1 457 ? 19.932 -2.325 -48.856 1.00 88.50 457 SER A N 1
ATOM 3576 C CA . SER A 1 457 ? 20.246 -0.972 -49.324 1.00 88.50 457 SER A CA 1
ATOM 3577 C C . SER A 1 457 ? 21.755 -0.711 -49.309 1.00 88.50 457 SER A C 1
ATOM 3579 O O . SER A 1 457 ? 22.476 -1.152 -48.412 1.00 88.50 457 SER A O 1
ATOM 3581 N N . ALA A 1 458 ? 22.238 -0.034 -50.351 1.00 84.62 458 ALA A N 1
ATOM 3582 C CA . ALA A 1 458 ? 23.648 0.304 -50.530 1.00 84.62 458 ALA A CA 1
ATOM 3583 C C . ALA A 1 458 ? 24.195 1.063 -49.311 1.00 84.62 458 ALA A C 1
ATOM 3585 O O . ALA A 1 458 ? 25.245 0.726 -48.778 1.00 84.62 458 ALA A O 1
ATOM 3586 N N . GLU A 1 459 ? 23.418 2.017 -48.801 1.00 83.25 459 GLU A N 1
ATOM 3587 C CA . GLU A 1 459 ? 23.794 2.868 -47.676 1.00 83.25 459 GLU A CA 1
ATOM 3588 C C . GLU A 1 459 ? 23.867 2.089 -46.358 1.00 83.25 459 GLU A C 1
ATOM 3590 O O . GLU A 1 459 ? 24.782 2.302 -45.566 1.00 83.25 459 GLU A O 1
ATOM 3595 N N . TYR A 1 460 ? 22.943 1.147 -46.128 1.00 87.62 460 TYR A N 1
ATOM 3596 C CA . TYR A 1 460 ? 22.995 0.296 -44.938 1.00 87.62 460 TYR A CA 1
ATOM 3597 C C . TYR A 1 460 ? 24.171 -0.687 -44.992 1.00 87.62 460 TYR A C 1
ATOM 3599 O O . TYR A 1 460 ? 24.853 -0.885 -43.989 1.00 87.62 460 TYR A O 1
ATOM 3607 N N . ARG A 1 461 ? 24.459 -1.265 -46.165 1.00 88.25 461 ARG A N 1
ATOM 3608 C CA . ARG A 1 461 ? 25.612 -2.158 -46.345 1.00 88.25 461 ARG A CA 1
ATOM 3609 C C . ARG A 1 461 ? 26.946 -1.424 -46.214 1.00 88.25 461 ARG A C 1
ATOM 3611 O O . ARG A 1 461 ? 27.828 -1.917 -45.517 1.00 88.25 461 ARG A O 1
ATOM 3618 N N . ALA A 1 462 ? 27.067 -0.231 -46.797 1.00 87.00 462 ALA A N 1
ATOM 3619 C CA . ALA A 1 462 ? 28.241 0.630 -46.639 1.00 87.00 462 ALA A CA 1
ATOM 3620 C C . ALA A 1 462 ? 28.476 0.992 -45.165 1.00 87.00 462 ALA A C 1
ATOM 3622 O O . ALA A 1 462 ? 29.602 0.937 -44.677 1.00 87.00 462 ALA A O 1
ATOM 3623 N N . TYR A 1 463 ? 27.401 1.283 -44.430 1.00 87.88 463 TYR A N 1
ATOM 3624 C CA . TYR A 1 463 ? 27.470 1.518 -42.995 1.00 87.88 463 TYR A CA 1
ATOM 3625 C C . TYR A 1 463 ? 27.954 0.290 -42.206 1.00 87.88 463 TYR A C 1
ATOM 3627 O O . TYR A 1 463 ? 28.847 0.416 -41.370 1.00 87.88 463 TYR A O 1
ATOM 3635 N N . LEU A 1 464 ? 27.387 -0.896 -42.462 1.00 89.25 464 LEU A N 1
ATOM 3636 C CA . LEU A 1 464 ? 27.805 -2.126 -41.780 1.00 89.25 464 LEU A CA 1
ATOM 3637 C C . LEU A 1 464 ? 29.275 -2.444 -42.064 1.00 89.25 464 LEU A C 1
ATOM 3639 O O . LEU A 1 464 ? 30.004 -2.833 -41.157 1.00 89.25 464 LEU A O 1
ATOM 3643 N N . LEU A 1 465 ? 29.720 -2.221 -43.302 1.00 89.00 465 LEU A N 1
ATOM 3644 C CA . LEU A 1 465 ? 31.121 -2.360 -43.680 1.00 89.00 465 LEU A CA 1
ATOM 3645 C C . LEU A 1 465 ? 32.011 -1.359 -42.922 1.00 89.00 465 LEU A C 1
ATOM 3647 O O . LEU A 1 465 ? 33.122 -1.714 -42.536 1.00 89.00 465 LEU A O 1
ATOM 3651 N N . ALA A 1 466 ? 31.528 -0.137 -42.668 1.00 88.31 466 ALA A N 1
ATOM 3652 C CA . ALA A 1 466 ? 32.259 0.884 -41.915 1.00 88.31 466 ALA A CA 1
ATOM 3653 C C . ALA A 1 466 ? 32.380 0.541 -40.433 1.00 88.31 466 ALA A C 1
ATOM 3655 O O . ALA A 1 466 ? 33.439 0.738 -39.838 1.00 88.31 466 ALA A O 1
ATOM 3656 N N . GLU A 1 467 ? 31.310 0.011 -39.844 1.00 87.50 467 GLU A N 1
ATOM 3657 C CA . GLU A 1 467 ? 31.301 -0.453 -38.460 1.00 87.50 467 GLU A CA 1
ATOM 3658 C C . GLU A 1 467 ? 32.242 -1.652 -38.279 1.00 87.50 467 GLU A C 1
ATOM 3660 O O . GLU A 1 467 ? 33.104 -1.617 -37.403 1.00 87.50 467 GLU A O 1
ATOM 3665 N N . ASP A 1 468 ? 32.169 -2.636 -39.179 1.00 90.44 468 ASP A N 1
ATOM 3666 C CA . ASP A 1 468 ? 33.055 -3.805 -39.184 1.00 90.44 468 ASP A CA 1
ATOM 3667 C C . ASP A 1 468 ? 34.532 -3.407 -39.370 1.00 90.44 468 ASP A C 1
ATOM 3669 O O . ASP A 1 468 ? 35.429 -3.929 -38.703 1.00 90.44 468 ASP A O 1
ATOM 3673 N N . LEU A 1 469 ? 34.795 -2.421 -40.235 1.00 89.94 469 LEU A N 1
ATOM 3674 C CA . LEU A 1 469 ? 36.133 -1.879 -40.456 1.00 89.94 469 LEU A CA 1
ATOM 3675 C C . LEU A 1 469 ? 36.676 -1.158 -39.213 1.00 89.94 469 LEU A C 1
ATOM 3677 O O . LEU A 1 469 ? 37.824 -1.383 -38.829 1.00 89.94 469 LEU A O 1
ATOM 3681 N N . ALA A 1 470 ? 35.872 -0.304 -38.579 1.00 89.31 470 ALA A N 1
ATOM 3682 C CA . ALA A 1 470 ? 36.272 0.425 -37.376 1.00 89.31 470 ALA A CA 1
ATOM 3683 C C . ALA A 1 470 ? 36.507 -0.513 -36.177 1.00 89.31 470 ALA A C 1
ATOM 3685 O O . ALA A 1 470 ? 37.398 -0.262 -35.365 1.00 89.31 470 ALA A O 1
ATOM 3686 N N . GLU A 1 471 ? 35.742 -1.604 -36.075 1.00 90.44 471 GLU A N 1
ATOM 3687 C CA . GLU A 1 471 ? 35.902 -2.612 -35.025 1.00 90.44 471 GLU A CA 1
ATOM 3688 C C . GLU A 1 471 ? 37.170 -3.454 -35.225 1.00 90.44 471 GLU A C 1
ATOM 3690 O O . GLU A 1 471 ? 37.964 -3.626 -34.295 1.00 90.44 471 GLU A O 1
ATOM 3695 N N . LYS A 1 472 ? 37.400 -3.953 -36.445 1.00 89.25 472 LYS A N 1
ATOM 3696 C CA . LYS A 1 472 ? 38.515 -4.869 -36.732 1.00 89.25 472 LYS A CA 1
ATOM 3697 C C . LYS A 1 472 ? 39.850 -4.158 -36.947 1.00 89.25 472 LYS A C 1
ATOM 3699 O O . LYS A 1 472 ? 40.905 -4.753 -36.712 1.00 89.25 472 LYS A O 1
ATOM 3704 N N . VAL A 1 473 ? 39.849 -2.890 -37.366 1.00 89.62 473 VAL A N 1
ATOM 3705 C CA . VAL A 1 473 ? 41.076 -2.143 -37.673 1.00 89.62 473 VAL A CA 1
ATOM 3706 C C . VAL A 1 473 ? 41.399 -1.130 -36.580 1.00 89.62 473 VAL A C 1
ATOM 3708 O O . VAL A 1 473 ? 40.968 0.023 -36.586 1.00 89.62 473 VAL A O 1
ATOM 3711 N N . LYS A 1 474 ? 42.265 -1.543 -35.645 1.00 86.75 474 LYS A N 1
ATOM 3712 C CA . LYS A 1 474 ? 42.710 -0.692 -34.532 1.00 86.75 474 LYS A CA 1
ATOM 3713 C C . LYS A 1 474 ? 43.273 0.648 -35.030 1.00 86.75 474 LYS A C 1
ATOM 3715 O O . LYS A 1 474 ? 44.269 0.689 -35.761 1.00 86.75 474 LYS A O 1
ATOM 3720 N N . GLY A 1 475 ? 42.707 1.745 -34.531 1.00 86.81 475 GLY A N 1
ATOM 3721 C CA . GLY A 1 475 ? 43.142 3.113 -34.834 1.00 86.81 475 GLY A CA 1
ATOM 3722 C C . GLY A 1 475 ? 42.419 3.774 -36.008 1.00 86.81 475 GLY A C 1
ATOM 3723 O O . GLY A 1 475 ? 42.811 4.877 -36.382 1.00 86.81 475 GLY A O 1
ATOM 3724 N N . ILE A 1 476 ? 41.389 3.133 -36.566 1.00 89.50 476 ILE A N 1
ATOM 3725 C CA . ILE A 1 476 ? 40.451 3.754 -37.502 1.00 89.50 476 ILE A CA 1
ATOM 3726 C C . ILE A 1 476 ? 39.190 4.128 -36.736 1.00 89.50 476 ILE A C 1
ATOM 3728 O O . ILE A 1 476 ? 38.573 3.282 -36.094 1.00 89.50 476 ILE A O 1
ATOM 3732 N N . THR A 1 477 ? 38.833 5.413 -36.766 1.00 87.56 477 THR A N 1
ATOM 3733 C CA . THR A 1 477 ? 37.526 5.845 -36.271 1.00 87.56 477 THR A CA 1
ATOM 3734 C C . THR A 1 477 ? 36.472 5.547 -37.323 1.00 87.56 477 THR A C 1
ATOM 3736 O O . THR A 1 477 ? 36.769 5.343 -38.502 1.00 87.56 477 THR A O 1
ATOM 3739 N N . ARG A 1 478 ? 35.216 5.530 -36.901 1.00 82.94 478 ARG A N 1
ATOM 3740 C CA . ARG A 1 478 ? 34.101 5.232 -37.788 1.00 82.94 478 ARG A CA 1
ATOM 3741 C C . ARG A 1 478 ? 33.906 6.288 -38.872 1.00 82.94 478 ARG A C 1
ATOM 3743 O O . ARG A 1 478 ? 33.605 5.924 -40.002 1.00 82.94 478 ARG A O 1
ATOM 3750 N N . GLU A 1 479 ? 34.156 7.564 -38.577 1.00 82.88 479 GLU A N 1
ATOM 3751 C CA . GLU A 1 479 ? 34.126 8.625 -39.590 1.00 82.88 479 GLU A CA 1
ATOM 3752 C C . GLU A 1 479 ? 35.168 8.359 -40.680 1.00 82.88 479 GLU A C 1
ATOM 3754 O O . GLU A 1 479 ? 34.873 8.462 -41.872 1.00 82.88 479 GLU A O 1
ATOM 3759 N N . THR A 1 480 ? 36.369 7.936 -40.276 1.00 85.00 480 THR A N 1
ATOM 3760 C CA . THR A 1 480 ? 37.422 7.571 -41.220 1.00 85.00 480 THR A CA 1
ATOM 3761 C C . THR A 1 480 ? 37.076 6.297 -41.985 1.00 85.00 480 THR A C 1
ATOM 3763 O O . THR A 1 480 ? 37.322 6.240 -43.184 1.00 85.00 480 THR A O 1
ATOM 3766 N N . ALA A 1 481 ? 36.451 5.299 -41.353 1.00 86.50 481 ALA A N 1
ATOM 3767 C CA . ALA A 1 481 ? 35.960 4.106 -42.043 1.00 86.50 481 ALA A CA 1
ATOM 3768 C C . ALA A 1 481 ? 34.910 4.446 -43.117 1.00 86.50 481 ALA A C 1
ATOM 3770 O O . ALA A 1 481 ? 35.014 3.962 -44.242 1.00 86.50 481 ALA A O 1
ATOM 3771 N N . CYS A 1 482 ? 33.955 5.331 -42.819 1.00 82.81 482 CYS A N 1
ATOM 3772 C CA . CYS A 1 482 ? 32.983 5.821 -43.801 1.00 82.81 482 CYS A CA 1
ATOM 3773 C C . CYS A 1 482 ? 33.667 6.559 -44.966 1.00 82.81 482 CYS A C 1
ATOM 3775 O O . CYS A 1 482 ? 33.309 6.343 -46.123 1.00 82.81 482 CYS A O 1
ATOM 3777 N N . ALA A 1 483 ? 34.680 7.386 -44.682 1.00 84.12 483 ALA A N 1
ATOM 3778 C CA . ALA A 1 483 ? 35.457 8.079 -45.712 1.00 84.12 483 ALA A CA 1
ATOM 3779 C C . ALA A 1 483 ? 36.266 7.113 -46.598 1.00 84.12 483 ALA A C 1
ATOM 3781 O O . ALA A 1 483 ? 36.350 7.317 -47.807 1.00 84.12 483 ALA A O 1
ATOM 3782 N N . VAL A 1 484 ? 36.825 6.052 -46.006 1.00 83.56 484 VAL A N 1
ATOM 3783 C CA . VAL A 1 484 ? 37.554 4.980 -46.706 1.00 83.56 484 VAL A CA 1
ATOM 3784 C C . VAL A 1 484 ? 36.633 4.197 -47.635 1.00 83.56 484 VAL A C 1
ATOM 3786 O O . VAL A 1 484 ? 37.003 3.905 -48.767 1.00 83.56 484 VAL A O 1
ATOM 3789 N N . ILE A 1 485 ? 35.441 3.848 -47.157 1.00 87.50 485 ILE A N 1
ATOM 3790 C CA . ILE A 1 485 ? 34.482 3.038 -47.909 1.00 87.50 485 ILE A CA 1
ATOM 3791 C C . ILE A 1 485 ? 33.880 3.831 -49.067 1.00 87.50 485 ILE A C 1
ATOM 3793 O O . ILE A 1 485 ? 33.694 3.289 -50.159 1.00 87.50 485 ILE A O 1
ATOM 3797 N N . GLY A 1 486 ? 33.608 5.122 -48.862 1.00 84.62 486 GLY A N 1
ATOM 3798 C CA . GLY A 1 486 ? 33.055 5.993 -49.891 1.00 84.62 486 GLY A CA 1
ATOM 3799 C C . GLY A 1 486 ? 31.720 5.462 -50.419 1.00 84.62 486 GLY A C 1
ATOM 3800 O O . GLY A 1 486 ? 30.719 5.477 -49.710 1.00 84.62 486 GLY A O 1
ATOM 3801 N N . LYS A 1 487 ? 31.705 5.003 -51.679 1.00 81.69 487 LYS A N 1
ATOM 3802 C CA . LYS A 1 487 ? 30.521 4.412 -52.338 1.00 81.69 487 LYS A CA 1
ATOM 3803 C C . LYS A 1 487 ? 30.496 2.878 -52.321 1.00 81.69 487 LYS A C 1
ATOM 3805 O O . LYS A 1 487 ? 29.561 2.292 -52.862 1.00 81.69 487 LYS A O 1
ATOM 3810 N N . CYS A 1 488 ? 31.508 2.232 -51.747 1.00 86.38 488 CYS A N 1
ATOM 3811 C CA . CYS A 1 488 ? 31.594 0.778 -51.723 1.00 86.38 488 CYS A CA 1
ATOM 3812 C C . CYS A 1 488 ? 30.561 0.212 -50.743 1.00 86.38 488 CYS A C 1
ATOM 3814 O O . CYS A 1 488 ? 30.429 0.665 -49.611 1.00 86.38 488 CYS A O 1
ATOM 3816 N N . CYS A 1 489 ? 29.821 -0.796 -51.174 1.00 86.00 489 CYS A N 1
ATOM 3817 C CA . CYS A 1 489 ? 28.810 -1.481 -50.374 1.00 86.00 489 CYS A CA 1
ATOM 3818 C C . CYS A 1 489 ? 29.277 -2.873 -49.938 1.00 86.00 489 CYS A C 1
ATOM 3820 O O . CYS A 1 489 ? 28.635 -3.510 -49.104 1.00 86.00 489 CYS A O 1
ATOM 3822 N N . THR A 1 490 ? 30.372 -3.361 -50.520 1.00 88.25 490 THR A N 1
ATOM 3823 C CA . THR A 1 490 ? 30.953 -4.678 -50.259 1.00 88.25 490 THR A CA 1
ATOM 3824 C C . THR A 1 490 ? 32.468 -4.574 -50.093 1.00 88.25 490 THR A C 1
ATOM 3826 O O . THR A 1 490 ? 33.098 -3.598 -50.514 1.00 88.25 490 THR A O 1
ATOM 3829 N N . ARG A 1 491 ? 33.072 -5.583 -49.459 1.00 87.12 491 ARG A N 1
ATOM 3830 C CA . ARG A 1 491 ? 34.530 -5.646 -49.284 1.00 87.12 491 ARG A CA 1
ATOM 3831 C C . ARG A 1 491 ? 35.233 -5.813 -50.631 1.00 87.12 491 ARG A C 1
ATOM 3833 O O . ARG A 1 491 ? 36.326 -5.296 -50.813 1.00 87.12 491 ARG A O 1
ATOM 3840 N N . GLU A 1 492 ? 34.596 -6.500 -51.568 1.00 87.38 492 GLU A N 1
ATOM 3841 C CA . GLU A 1 492 ? 35.061 -6.740 -52.930 1.00 87.38 492 GLU A CA 1
ATOM 3842 C C . GLU A 1 492 ? 35.078 -5.447 -53.746 1.00 87.38 492 GLU A C 1
ATOM 3844 O O . GLU A 1 492 ? 36.066 -5.169 -54.419 1.00 87.38 492 GLU A O 1
ATOM 3849 N N . GLU A 1 493 ? 34.033 -4.621 -53.635 1.00 89.12 493 GLU A N 1
ATOM 3850 C CA . GLU A 1 493 ? 34.013 -3.277 -54.226 1.00 89.12 493 GLU A CA 1
ATOM 3851 C C . GLU A 1 493 ? 35.094 -2.388 -53.614 1.00 89.12 493 GLU A C 1
ATOM 3853 O O . GLU A 1 493 ? 35.806 -1.707 -54.346 1.00 89.12 493 GLU A O 1
ATOM 3858 N N . LEU A 1 494 ? 35.274 -2.445 -52.289 1.00 89.88 494 LEU A N 1
ATOM 3859 C CA . LEU A 1 494 ? 36.343 -1.709 -51.615 1.00 89.88 494 LEU A CA 1
ATOM 3860 C C . LEU A 1 494 ? 37.728 -2.180 -52.074 1.00 89.88 494 LEU A C 1
ATOM 3862 O O . LEU A 1 494 ? 38.606 -1.356 -52.304 1.00 89.88 494 LEU A O 1
ATOM 3866 N N . LYS A 1 495 ? 37.912 -3.492 -52.260 1.00 88.69 495 LYS A N 1
ATOM 3867 C CA . LYS A 1 495 ? 39.138 -4.090 -52.801 1.00 88.69 495 LYS A CA 1
ATOM 3868 C C . LYS A 1 495 ? 39.385 -3.656 -54.245 1.00 88.69 495 LYS A C 1
ATOM 3870 O O . LYS A 1 495 ? 40.520 -3.349 -54.584 1.00 88.69 495 LYS A O 1
ATOM 3875 N N . ALA A 1 496 ? 38.344 -3.595 -55.071 1.00 86.81 496 ALA A N 1
ATOM 3876 C CA . ALA A 1 496 ? 38.431 -3.115 -56.449 1.00 86.81 496 ALA A CA 1
ATOM 3877 C C . ALA A 1 496 ? 38.685 -1.600 -56.539 1.00 86.81 496 ALA A C 1
ATOM 3879 O O . ALA A 1 496 ? 39.278 -1.138 -57.509 1.00 86.81 496 ALA A O 1
ATOM 3880 N N . ALA A 1 497 ? 38.254 -0.836 -55.532 1.00 87.12 497 ALA A N 1
ATOM 3881 C CA . ALA A 1 497 ? 38.498 0.598 -55.418 1.00 87.12 497 ALA A CA 1
ATOM 3882 C C . ALA A 1 497 ? 39.887 0.941 -54.851 1.00 87.12 497 ALA A C 1
ATOM 3884 O O . ALA A 1 497 ? 40.253 2.119 -54.826 1.00 87.12 497 ALA A O 1
ATOM 3885 N N . LEU A 1 498 ? 40.659 -0.052 -54.388 1.00 87.19 498 LEU A N 1
ATOM 3886 C CA . LEU A 1 498 ? 42.015 0.193 -53.912 1.00 87.19 498 LEU A CA 1
ATOM 3887 C C . LEU A 1 498 ? 42.910 0.678 -55.061 1.00 87.19 498 LEU A C 1
ATOM 3889 O O . LEU A 1 498 ? 42.863 0.111 -56.155 1.00 87.19 498 LEU A O 1
ATOM 3893 N N . PRO A 1 499 ? 43.771 1.679 -54.814 1.00 88.12 499 PRO A N 1
ATOM 3894 C CA . PRO A 1 499 ? 44.718 2.128 -55.820 1.00 88.12 499 PRO A CA 1
ATOM 3895 C C . PRO A 1 499 ? 45.659 1.005 -56.269 1.00 88.12 499 PRO A C 1
ATOM 3897 O O . PRO A 1 499 ? 46.210 0.277 -55.440 1.00 88.12 499 PRO A O 1
ATOM 3900 N N . GLY A 1 500 ? 45.848 0.874 -57.584 1.00 81.94 500 GLY A N 1
ATOM 3901 C CA . GLY A 1 500 ? 46.634 -0.211 -58.176 1.00 81.94 500 GLY A CA 1
ATOM 3902 C C . GLY A 1 500 ? 48.141 0.031 -58.125 1.00 81.94 500 GLY A C 1
ATOM 3903 O O . GLY A 1 500 ? 48.918 -0.925 -58.158 1.00 81.94 500 GLY A O 1
ATOM 3904 N N . THR A 1 501 ? 48.574 1.292 -58.027 1.00 83.94 501 THR A N 1
ATOM 3905 C CA . THR A 1 501 ? 49.998 1.642 -57.994 1.00 83.94 501 THR A CA 1
ATOM 3906 C C . THR A 1 501 ? 50.452 2.131 -56.612 1.00 83.94 501 THR A C 1
ATOM 3908 O O . THR A 1 501 ? 49.687 2.772 -55.887 1.00 83.94 501 THR A O 1
ATOM 3911 N N . PRO A 1 502 ? 51.728 1.910 -56.236 1.00 80.19 502 PRO A N 1
ATOM 3912 C CA . PRO A 1 502 ? 52.281 2.407 -54.976 1.00 80.19 502 PRO A CA 1
ATOM 3913 C C . PRO A 1 502 ? 52.135 3.920 -54.763 1.00 80.19 502 PRO A C 1
ATOM 3915 O O . PRO A 1 502 ? 51.869 4.357 -53.648 1.00 80.19 502 PRO A O 1
ATOM 3918 N N . SER A 1 503 ? 52.290 4.721 -55.824 1.00 81.88 503 SER A N 1
ATOM 3919 C CA . SER A 1 503 ? 52.210 6.184 -55.716 1.00 81.88 503 SER A CA 1
ATOM 3920 C C . SER A 1 503 ? 50.784 6.664 -55.454 1.00 81.88 503 SER A C 1
ATOM 3922 O O . SER A 1 503 ? 50.587 7.628 -54.717 1.00 81.88 503 SER A O 1
ATOM 3924 N N . GLU A 1 504 ? 49.783 5.999 -56.034 1.00 85.31 504 GLU A N 1
ATOM 3925 C CA . GLU A 1 504 ? 48.379 6.307 -55.757 1.00 85.31 504 GLU A CA 1
ATOM 3926 C C . GLU A 1 504 ? 47.980 5.832 -54.353 1.00 85.31 504 GLU A C 1
ATOM 3928 O O . GLU A 1 504 ? 47.199 6.497 -53.676 1.00 85.31 504 GLU A O 1
ATOM 3933 N N . LEU A 1 505 ? 48.556 4.722 -53.881 1.00 84.25 505 LEU A N 1
ATOM 3934 C CA . LEU A 1 505 ? 48.349 4.219 -52.525 1.00 84.25 505 LEU A CA 1
ATOM 3935 C C . LEU A 1 505 ? 48.883 5.196 -51.469 1.00 84.25 505 LEU A C 1
ATOM 3937 O O . LEU A 1 505 ? 48.216 5.455 -50.468 1.00 84.25 505 LEU A O 1
ATOM 3941 N N . ASP A 1 506 ? 50.062 5.775 -51.708 1.00 82.00 506 ASP A N 1
ATOM 3942 C CA . ASP A 1 506 ? 50.630 6.809 -50.844 1.00 82.00 506 ASP A CA 1
ATOM 3943 C C . ASP A 1 506 ? 49.814 8.113 -50.904 1.00 82.00 506 ASP A C 1
ATOM 3945 O O . ASP A 1 506 ? 49.610 8.748 -49.869 1.00 82.00 506 ASP A O 1
ATOM 3949 N N . ALA A 1 507 ? 49.274 8.492 -52.068 1.00 86.19 507 ALA A N 1
ATOM 3950 C CA . ALA A 1 507 ? 48.354 9.629 -52.174 1.00 86.19 507 ALA A CA 1
ATOM 3951 C C . ALA A 1 507 ? 47.050 9.387 -51.391 1.00 86.19 507 ALA A C 1
ATOM 3953 O O . ALA A 1 507 ? 46.592 10.266 -50.657 1.00 86.19 507 ALA A O 1
ATOM 3954 N N . TRP A 1 508 ? 46.492 8.177 -51.482 1.00 87.44 508 TRP A N 1
ATOM 3955 C CA . TRP A 1 508 ? 45.294 7.775 -50.746 1.00 87.44 508 TRP A CA 1
ATOM 3956 C C . TRP A 1 508 ? 45.532 7.760 -49.232 1.00 87.44 508 TRP A C 1
ATOM 3958 O O . TRP A 1 508 ? 44.731 8.297 -48.468 1.00 87.44 508 TRP A O 1
ATOM 3968 N N . TYR A 1 509 ? 46.684 7.250 -48.790 1.00 86.75 509 TYR A N 1
ATOM 3969 C CA . TYR A 1 509 ? 47.132 7.343 -47.400 1.00 86.75 509 TYR A CA 1
ATOM 3970 C C . TYR A 1 509 ? 47.147 8.789 -46.883 1.00 86.75 509 TYR A C 1
ATOM 3972 O O . TYR A 1 509 ? 46.598 9.063 -45.813 1.00 86.75 509 TYR A O 1
ATOM 3980 N N . GLN A 1 510 ? 47.750 9.712 -47.644 1.00 87.94 510 GLN A N 1
ATOM 3981 C CA . GLN A 1 510 ? 47.827 11.128 -47.267 1.00 87.94 510 GLN A CA 1
ATOM 3982 C C . GLN A 1 510 ? 46.439 11.773 -47.201 1.00 87.94 510 GLN A C 1
ATOM 3984 O O . GLN A 1 510 ? 46.163 12.535 -46.277 1.00 87.94 510 GLN A O 1
ATOM 3989 N N . GLN A 1 511 ? 45.545 11.429 -48.132 1.00 87.94 511 GLN A N 1
ATOM 3990 C CA . GLN A 1 511 ? 44.170 11.931 -48.150 1.00 87.94 511 GLN A CA 1
ATOM 3991 C C . GLN A 1 511 ? 43.364 11.482 -46.922 1.00 87.94 511 GLN A C 1
ATOM 3993 O O . GLN A 1 511 ? 42.574 12.257 -46.389 1.00 87.94 511 GLN A O 1
ATOM 3998 N N . LEU A 1 512 ? 43.564 10.245 -46.460 1.00 85.81 512 LEU A N 1
ATOM 3999 C CA . LEU A 1 512 ? 42.855 9.696 -45.301 1.00 85.81 512 LEU A CA 1
ATOM 4000 C C . LEU A 1 512 ? 43.362 10.242 -43.958 1.00 85.81 512 LEU A C 1
ATOM 4002 O O . LEU A 1 512 ? 42.699 10.052 -42.939 1.00 85.81 512 LEU A O 1
ATOM 4006 N N . GLY A 1 513 ? 44.543 10.874 -43.926 1.00 87.75 513 GLY A N 1
ATOM 4007 C CA . GLY A 1 513 ? 45.133 11.428 -42.700 1.00 87.75 513 GLY A CA 1
ATOM 4008 C C . GLY A 1 513 ? 45.393 10.385 -41.602 1.00 87.75 513 GLY A C 1
ATOM 4009 O O . GLY A 1 513 ? 45.492 10.725 -40.422 1.00 87.75 513 GLY A O 1
ATOM 4010 N N . LEU A 1 514 ? 45.466 9.102 -41.964 1.00 85.50 514 LEU A N 1
ATOM 4011 C CA . LEU A 1 514 ? 45.655 8.003 -41.021 1.00 85.50 514 LEU A CA 1
ATOM 4012 C C . LEU A 1 514 ? 47.105 7.934 -40.533 1.00 85.50 514 LEU A C 1
ATOM 4014 O O . LEU A 1 514 ? 48.043 8.314 -41.225 1.00 85.50 514 LEU A O 1
ATOM 4018 N N . ARG A 1 515 ? 47.323 7.350 -39.349 1.00 87.69 515 ARG A N 1
ATOM 4019 C CA . ARG A 1 515 ? 48.673 6.901 -38.972 1.00 87.69 515 ARG A CA 1
ATOM 4020 C C . ARG A 1 515 ? 49.066 5.719 -39.858 1.00 87.69 515 ARG A C 1
ATOM 4022 O O . ARG A 1 515 ? 48.256 4.812 -40.039 1.00 87.69 515 ARG A O 1
ATOM 4029 N N . ARG A 1 516 ? 50.318 5.666 -40.323 1.00 84.44 516 ARG A N 1
ATOM 4030 C CA . ARG A 1 516 ? 50.831 4.609 -41.221 1.00 84.44 516 ARG A CA 1
ATOM 4031 C C . ARG A 1 516 ? 50.472 3.184 -40.770 1.00 84.44 516 ARG A C 1
ATOM 4033 O O . ARG A 1 516 ? 49.955 2.408 -41.562 1.00 84.44 516 ARG A O 1
ATOM 4040 N N . ARG A 1 517 ? 50.605 2.870 -39.473 1.00 82.31 517 ARG A N 1
ATOM 4041 C CA . ARG A 1 517 ? 50.199 1.561 -38.913 1.00 82.31 517 ARG A CA 1
ATOM 4042 C C . ARG A 1 517 ? 48.692 1.275 -39.019 1.00 82.31 517 ARG A C 1
ATOM 4044 O O . ARG A 1 517 ? 48.302 0.135 -39.225 1.00 82.31 517 ARG A O 1
ATOM 4051 N N . ALA A 1 518 ? 47.828 2.281 -38.864 1.00 83.50 518 ALA A N 1
ATOM 4052 C CA . ALA A 1 518 ? 46.382 2.102 -39.039 1.00 83.50 518 ALA A CA 1
ATOM 4053 C C . ALA A 1 518 ? 46.030 1.867 -40.517 1.00 83.50 518 ALA A C 1
ATOM 4055 O O . ALA A 1 518 ? 45.204 1.011 -40.819 1.00 83.50 518 ALA A O 1
ATOM 4056 N N . PHE A 1 519 ? 46.717 2.561 -41.428 1.00 87.00 519 PHE A N 1
ATOM 4057 C CA . PHE A 1 519 ? 46.579 2.363 -42.870 1.00 87.00 519 PHE A CA 1
ATOM 4058 C C . PHE A 1 519 ? 47.050 0.971 -43.326 1.00 87.00 519 PHE A C 1
ATOM 4060 O O . PHE A 1 519 ? 46.383 0.321 -44.121 1.00 87.00 519 PHE A O 1
ATOM 4067 N N . HIS A 1 520 ? 48.141 0.450 -42.764 1.00 84.38 520 HIS A N 1
ATOM 4068 C CA . HIS A 1 520 ? 48.604 -0.915 -43.040 1.00 84.38 520 HIS A CA 1
ATOM 4069 C C . HIS A 1 520 ? 47.615 -1.983 -42.580 1.00 84.38 520 HIS A C 1
ATOM 4071 O O . HIS A 1 520 ? 47.300 -2.907 -43.333 1.00 84.38 520 HIS A O 1
ATOM 4077 N N . ARG A 1 521 ? 47.059 -1.824 -41.374 1.00 84.25 521 ARG A N 1
ATOM 4078 C CA . ARG A 1 521 ? 46.002 -2.711 -40.881 1.00 84.25 521 ARG A CA 1
ATOM 4079 C C . ARG A 1 521 ? 44.735 -2.631 -41.736 1.00 84.25 521 ARG A C 1
ATOM 4081 O O . ARG A 1 521 ? 44.121 -3.665 -41.975 1.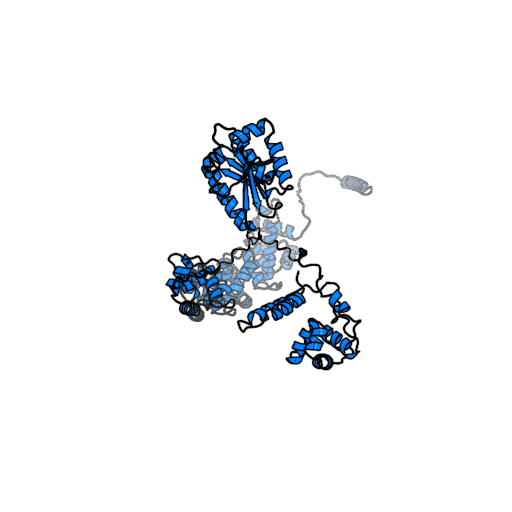00 84.25 521 ARG A O 1
ATOM 4088 N N . LEU A 1 522 ? 44.381 -1.445 -42.241 1.00 86.06 522 LEU A N 1
ATOM 4089 C CA . LEU A 1 522 ? 43.299 -1.279 -43.218 1.00 86.06 522 LEU A CA 1
ATOM 4090 C C . LEU A 1 522 ? 43.578 -2.057 -44.499 1.00 86.06 522 LEU A C 1
ATOM 4092 O O . LEU A 1 522 ? 42.718 -2.799 -44.956 1.00 86.06 522 LEU A O 1
ATOM 4096 N N . LEU A 1 523 ? 44.773 -1.926 -45.066 1.00 86.81 523 LEU A N 1
ATOM 4097 C CA . LEU A 1 523 ? 45.116 -2.620 -46.302 1.00 86.81 523 LEU A CA 1
ATOM 4098 C C . LEU A 1 523 ? 45.107 -4.139 -46.134 1.00 86.81 523 LEU A C 1
ATOM 4100 O O . LEU A 1 523 ? 44.549 -4.819 -46.988 1.00 86.81 523 LEU A O 1
ATOM 4104 N N . ARG A 1 524 ? 45.611 -4.675 -45.013 1.00 83.81 524 ARG A N 1
ATOM 4105 C CA . ARG A 1 524 ? 45.457 -6.107 -44.692 1.00 83.81 524 ARG A CA 1
ATOM 4106 C C . ARG A 1 524 ? 43.995 -6.515 -44.568 1.00 83.81 524 ARG A C 1
ATOM 4108 O O . ARG A 1 524 ? 43.580 -7.545 -45.094 1.00 83.81 524 ARG A O 1
ATOM 4115 N N . TYR A 1 525 ? 43.197 -5.679 -43.909 1.00 85.56 525 TYR A N 1
ATOM 4116 C CA . TYR A 1 525 ? 41.771 -5.916 -43.783 1.00 85.56 525 TYR A CA 1
ATOM 4117 C C . TYR A 1 525 ? 41.065 -5.936 -45.146 1.00 85.56 525 TYR A C 1
ATOM 4119 O O . TYR A 1 525 ? 40.217 -6.788 -45.375 1.00 85.56 525 TYR A O 1
ATOM 4127 N N . VAL A 1 526 ? 41.412 -5.069 -46.095 1.00 85.19 526 VAL A N 1
ATOM 4128 C CA . VAL A 1 526 ? 40.741 -5.038 -47.406 1.00 85.19 526 VAL A CA 1
ATOM 4129 C C . VAL A 1 526 ? 41.274 -6.116 -48.356 1.00 85.19 526 VAL A C 1
ATOM 4131 O O . VAL A 1 526 ? 40.487 -6.796 -49.012 1.00 85.19 526 VAL A O 1
ATOM 4134 N N . LEU A 1 527 ? 42.591 -6.324 -48.407 1.00 82.88 527 LEU A N 1
ATOM 4135 C CA . LEU A 1 527 ? 43.240 -7.206 -49.383 1.00 82.88 527 LEU A CA 1
ATOM 4136 C C . LEU A 1 527 ? 43.129 -8.700 -49.060 1.00 82.88 527 LEU A C 1
ATOM 4138 O O . LEU A 1 527 ? 43.523 -9.505 -49.906 1.00 82.88 527 LEU A O 1
ATOM 4142 N N . THR A 1 528 ? 42.520 -9.065 -47.917 1.00 64.56 528 THR A N 1
ATOM 4143 C CA . THR A 1 528 ? 42.542 -10.411 -47.296 1.00 64.56 528 THR A CA 1
ATOM 4144 C C . THR A 1 528 ? 43.974 -10.860 -46.969 1.00 64.56 528 THR A C 1
ATOM 4146 O O . THR A 1 528 ? 44.925 -10.291 -47.497 1.00 64.56 528 THR A O 1
ATOM 4149 N N . ASP A 1 529 ? 44.154 -11.843 -46.077 1.00 56.91 529 ASP A N 1
ATOM 4150 C CA . ASP A 1 529 ? 45.462 -12.450 -45.753 1.00 56.91 529 ASP A CA 1
ATOM 4151 C C . ASP A 1 529 ? 46.029 -13.234 -46.955 1.00 56.91 529 ASP A C 1
ATOM 4153 O O . ASP A 1 529 ? 46.323 -14.419 -46.851 1.00 56.91 529 ASP A O 1
ATOM 4157 N N . ASP A 1 530 ? 46.121 -12.613 -48.129 1.00 67.94 530 ASP A N 1
ATOM 4158 C CA . ASP A 1 530 ? 46.869 -13.122 -49.264 1.00 67.94 530 ASP A CA 1
ATOM 4159 C C . ASP A 1 530 ? 48.330 -12.681 -49.081 1.00 67.94 530 ASP A C 1
ATOM 4161 O O . ASP A 1 530 ? 48.670 -11.523 -49.373 1.00 67.94 530 ASP A O 1
ATOM 4165 N N . PRO A 1 531 ? 49.205 -13.558 -48.548 1.00 60.47 531 PRO A N 1
ATOM 4166 C CA . PRO A 1 531 ? 50.605 -13.225 -48.320 1.00 60.47 531 PRO A CA 1
ATOM 4167 C C . PRO A 1 531 ? 51.363 -12.999 -49.633 1.00 60.47 531 PRO A C 1
ATOM 4169 O O . PRO A 1 531 ? 52.455 -12.437 -49.600 1.00 60.47 531 PRO A O 1
ATOM 4172 N N . LEU A 1 532 ? 50.803 -13.419 -50.776 1.00 63.25 532 LEU A N 1
ATOM 4173 C CA . LEU A 1 532 ? 51.415 -13.274 -52.095 1.00 63.25 532 LEU A CA 1
ATOM 4174 C C . LEU A 1 532 ? 51.076 -11.933 -52.755 1.00 63.25 532 LEU A C 1
ATOM 4176 O O . LEU A 1 532 ? 51.672 -11.587 -53.775 1.00 63.25 532 LEU A O 1
ATOM 4180 N N . HIS A 1 533 ? 50.156 -11.149 -52.184 1.00 74.12 533 HIS A N 1
ATOM 4181 C CA . HIS A 1 533 ? 49.836 -9.838 -52.726 1.00 74.12 533 HIS A CA 1
ATOM 4182 C C . HIS A 1 533 ? 51.018 -8.868 -52.495 1.00 74.12 533 HIS A C 1
ATOM 4184 O O . HIS A 1 533 ? 51.408 -8.655 -51.341 1.00 74.12 533 HIS A O 1
ATOM 4190 N N . PRO A 1 534 ? 51.572 -8.212 -53.537 1.00 70.69 534 PRO A N 1
ATOM 4191 C CA . PRO A 1 534 ? 52.784 -7.385 -53.422 1.00 70.69 534 PRO A CA 1
ATOM 4192 C C . PRO A 1 534 ? 52.686 -6.274 -52.366 1.00 70.69 534 PRO A C 1
ATOM 4194 O O . PRO A 1 534 ? 53.648 -5.970 -51.663 1.00 70.69 534 PRO A O 1
ATOM 4197 N N . ILE A 1 535 ? 51.491 -5.695 -52.208 1.00 73.12 535 ILE A N 1
ATOM 4198 C CA . ILE A 1 535 ? 51.213 -4.682 -51.181 1.00 73.12 535 ILE A CA 1
ATOM 4199 C C . ILE A 1 535 ? 51.2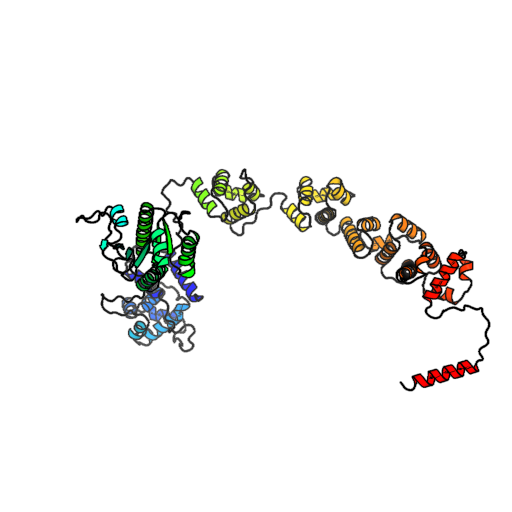62 -5.294 -49.770 1.00 73.12 535 ILE A C 1
ATOM 4201 O O . ILE A 1 535 ? 51.797 -4.671 -48.857 1.00 73.12 535 ILE A O 1
ATOM 4205 N N . THR A 1 536 ? 50.766 -6.519 -49.582 1.00 72.62 536 THR A N 1
ATOM 4206 C CA . THR A 1 536 ? 50.773 -7.211 -48.283 1.00 72.62 536 THR A CA 1
ATOM 4207 C C . THR A 1 536 ? 52.195 -7.580 -47.860 1.00 72.62 536 THR A C 1
ATOM 4209 O O . THR A 1 536 ? 52.555 -7.360 -46.702 1.00 72.62 536 THR A O 1
ATOM 4212 N N . ALA A 1 537 ? 53.023 -8.061 -48.795 1.00 70.56 537 ALA A N 1
ATOM 4213 C CA . ALA A 1 537 ? 54.438 -8.354 -48.556 1.00 70.56 537 ALA A CA 1
ATOM 4214 C C . ALA A 1 537 ? 55.218 -7.091 -48.148 1.00 70.56 537 ALA A C 1
ATOM 4216 O O . ALA A 1 537 ? 55.905 -7.083 -47.123 1.00 70.56 537 ALA A O 1
ATOM 4217 N N . ARG A 1 538 ? 55.004 -5.980 -48.864 1.00 74.56 538 ARG A N 1
ATOM 4218 C CA . ARG A 1 538 ? 55.585 -4.675 -48.522 1.00 74.56 538 ARG A CA 1
ATOM 4219 C C . ARG A 1 538 ? 55.140 -4.182 -47.141 1.00 74.56 538 ARG A C 1
ATOM 4221 O O . ARG A 1 538 ? 55.969 -3.748 -46.346 1.00 74.56 538 ARG A O 1
ATOM 4228 N N . ILE A 1 539 ? 53.849 -4.289 -46.820 1.00 74.75 539 ILE A N 1
ATOM 4229 C CA . ILE A 1 539 ? 53.308 -3.921 -45.501 1.00 74.75 539 ILE A CA 1
ATOM 4230 C C . ILE A 1 539 ? 53.916 -4.779 -44.387 1.00 74.75 539 ILE A C 1
ATOM 4232 O O . ILE A 1 539 ? 54.182 -4.265 -43.303 1.00 74.75 539 ILE A O 1
ATOM 4236 N N . ALA A 1 540 ? 54.133 -6.076 -44.623 1.00 72.38 540 ALA A N 1
ATOM 4237 C CA . ALA A 1 540 ? 54.769 -6.965 -43.653 1.00 72.38 540 ALA A CA 1
ATOM 4238 C C . ALA A 1 540 ? 56.217 -6.547 -43.352 1.00 72.38 540 ALA A C 1
ATOM 4240 O O . ALA A 1 540 ? 56.605 -6.523 -42.184 1.00 72.38 540 ALA A O 1
ATOM 4241 N N . VAL A 1 541 ? 56.979 -6.142 -44.375 1.00 72.56 541 VAL A N 1
ATOM 4242 C CA . VAL A 1 541 ? 58.321 -5.559 -44.210 1.00 72.56 541 VAL A CA 1
ATOM 4243 C C . VAL A 1 541 ? 58.242 -4.240 -43.430 1.00 72.56 541 VAL A C 1
ATOM 4245 O O . VAL A 1 541 ? 58.936 -4.083 -42.427 1.00 72.56 541 VAL A O 1
ATOM 4248 N N . GLU A 1 542 ? 57.373 -3.305 -43.837 1.00 75.19 542 GLU A N 1
ATOM 4249 C CA . GLU A 1 542 ? 57.244 -1.998 -43.173 1.00 75.19 542 GLU A CA 1
ATOM 4250 C C . GLU A 1 542 ? 56.811 -2.140 -41.697 1.00 75.19 542 GLU A C 1
ATOM 4252 O O . GLU A 1 542 ? 57.360 -1.461 -40.832 1.00 75.19 542 GLU A O 1
ATOM 4257 N N . GLU A 1 543 ? 55.871 -3.031 -41.365 1.00 72.75 543 GLU A N 1
ATOM 4258 C CA . GLU A 1 543 ? 55.443 -3.249 -39.976 1.00 72.75 543 GLU A CA 1
ATOM 4259 C C . GLU A 1 543 ? 56.504 -3.928 -39.107 1.00 72.75 543 GLU A C 1
ATOM 4261 O O . GLU A 1 543 ? 56.692 -3.496 -37.974 1.00 72.75 543 GLU A O 1
ATOM 4266 N N . GLN A 1 544 ? 57.244 -4.923 -39.611 1.00 71.81 544 GLN A N 1
ATOM 4267 C CA . GLN A 1 544 ? 58.333 -5.530 -38.832 1.00 71.81 544 GLN A CA 1
ATOM 4268 C C . GLN A 1 544 ? 59.442 -4.525 -38.502 1.00 71.81 544 GLN A C 1
ATOM 4270 O O . GLN A 1 544 ? 60.011 -4.566 -37.407 1.00 71.81 544 GLN A O 1
ATOM 4275 N N . LEU A 1 545 ? 59.725 -3.602 -39.426 1.00 67.88 545 LEU A N 1
ATOM 4276 C CA . LEU A 1 545 ? 60.651 -2.494 -39.193 1.00 67.88 545 LEU A CA 1
ATOM 4277 C C . LEU A 1 545 ? 60.092 -1.501 -38.159 1.00 67.88 545 LEU A C 1
ATOM 4279 O O . LEU A 1 545 ? 60.843 -0.994 -37.326 1.00 67.88 545 LEU A O 1
ATOM 4283 N N . LEU A 1 546 ? 58.778 -1.251 -38.171 1.00 68.56 546 LEU A N 1
ATOM 4284 C CA . LEU A 1 546 ? 58.111 -0.337 -37.239 1.00 68.56 546 LEU A CA 1
ATOM 4285 C C . LEU A 1 546 ? 57.891 -0.924 -35.832 1.00 68.56 546 LEU A C 1
ATOM 4287 O O . LEU A 1 546 ? 57.937 -0.157 -34.873 1.00 68.56 546 LEU A O 1
ATOM 4291 N N . ASP A 1 547 ? 57.634 -2.226 -35.679 1.00 67.81 547 ASP A N 1
ATOM 4292 C CA . ASP A 1 547 ? 57.336 -2.867 -34.384 1.00 67.81 547 ASP A CA 1
ATOM 4293 C C . ASP A 1 547 ? 58.598 -3.089 -33.539 1.00 67.81 547 ASP A C 1
ATOM 4295 O O . ASP A 1 547 ? 58.570 -2.910 -32.320 1.00 67.81 547 ASP A O 1
ATOM 4299 N N . ARG A 1 548 ? 59.744 -3.380 -34.171 1.00 63.00 548 ARG A N 1
ATOM 4300 C CA . ARG A 1 548 ? 61.031 -3.510 -33.460 1.00 63.00 548 ARG A CA 1
ATOM 4301 C C . ARG A 1 548 ? 61.554 -2.180 -32.905 1.00 63.00 548 ARG A C 1
ATOM 4303 O O . ARG A 1 548 ? 62.339 -2.190 -31.958 1.00 63.00 548 ARG A O 1
ATOM 4310 N N . GLY A 1 549 ? 61.097 -1.053 -33.456 1.00 58.50 549 GLY A N 1
ATOM 4311 C CA . GLY A 1 549 ? 61.381 0.285 -32.932 1.00 58.50 549 GLY A CA 1
ATOM 4312 C C . GLY A 1 549 ? 60.691 0.586 -31.595 1.00 58.50 549 GLY A C 1
ATOM 4313 O O . GLY A 1 549 ? 61.255 1.312 -30.781 1.00 58.50 549 GLY A O 1
ATOM 4314 N N . ASP A 1 550 ? 59.520 -0.008 -31.334 1.00 52.91 550 ASP A N 1
ATOM 4315 C CA . ASP A 1 550 ? 58.745 0.233 -30.105 1.00 52.91 550 ASP A CA 1
ATOM 4316 C C . ASP A 1 550 ? 59.149 -0.700 -28.949 1.00 52.91 550 ASP A C 1
ATOM 4318 O O . ASP A 1 550 ? 59.026 -0.327 -27.784 1.00 52.91 550 ASP A O 1
ATOM 4322 N N . THR A 1 551 ? 59.644 -1.909 -29.241 1.00 51.00 551 THR A N 1
ATOM 4323 C CA . THR A 1 551 ? 60.035 -2.898 -28.215 1.00 51.00 551 THR A CA 1
ATOM 4324 C C . THR A 1 551 ? 61.431 -2.676 -27.622 1.00 51.00 551 THR A C 1
ATOM 4326 O O . THR A 1 551 ? 61.786 -3.315 -26.634 1.00 51.00 551 THR A O 1
ATOM 4329 N N . ALA A 1 552 ? 62.240 -1.776 -28.189 1.00 52.28 552 ALA A N 1
ATOM 4330 C CA . ALA A 1 552 ? 63.576 -1.446 -27.691 1.00 52.28 552 ALA A CA 1
ATOM 4331 C C . ALA A 1 552 ? 63.506 -0.450 -26.514 1.00 52.28 552 ALA A C 1
ATOM 4333 O O . ALA A 1 552 ? 63.931 0.699 -26.615 1.00 52.28 552 ALA A O 1
ATOM 4334 N N . SER A 1 553 ? 62.963 -0.886 -25.374 1.00 48.12 553 SER A N 1
ATOM 4335 C CA . SER A 1 553 ? 62.818 -0.062 -24.164 1.00 48.12 553 SER A CA 1
ATOM 4336 C C . SER A 1 553 ? 64.096 0.060 -23.316 1.00 48.12 553 SER A C 1
ATOM 4338 O O . SER A 1 553 ? 64.030 0.523 -22.180 1.00 48.12 553 SER A O 1
ATOM 4340 N N . SER A 1 554 ? 65.268 -0.331 -23.825 1.00 46.56 554 SER A N 1
ATOM 4341 C CA . SER A 1 554 ? 66.537 -0.204 -23.099 1.00 46.56 554 SER A CA 1
ATOM 4342 C C . SER A 1 554 ? 67.652 0.362 -23.981 1.00 46.56 554 SER A C 1
ATOM 4344 O O . SER A 1 554 ? 68.223 -0.352 -24.795 1.00 46.56 554 SER A O 1
ATOM 4346 N N . ASN A 1 555 ? 67.921 1.650 -23.746 1.00 56.19 555 ASN A N 1
ATOM 4347 C CA . ASN A 1 555 ? 69.102 2.472 -24.032 1.00 56.19 555 ASN A CA 1
ATOM 4348 C C . ASN A 1 555 ? 69.743 2.482 -25.443 1.00 56.19 555 ASN A C 1
ATOM 4350 O O . ASN A 1 555 ? 70.032 1.478 -26.076 1.00 56.19 555 ASN A O 1
ATOM 4354 N N . GLU A 1 556 ? 69.999 3.715 -25.886 1.00 49.38 556 GLU A N 1
ATOM 4355 C CA . GLU A 1 556 ? 70.665 4.187 -27.114 1.00 49.38 556 GLU A CA 1
ATOM 4356 C C . GLU A 1 556 ? 69.971 3.992 -28.470 1.00 49.38 556 GLU A C 1
ATOM 4358 O O . GLU A 1 556 ? 69.922 4.964 -29.228 1.00 49.38 556 GLU A O 1
ATOM 4363 N N . LEU A 1 557 ? 69.328 2.860 -28.778 1.00 42.16 557 LEU A N 1
ATOM 4364 C CA . LEU A 1 557 ? 68.677 2.713 -30.097 1.00 42.16 557 LEU A CA 1
ATOM 4365 C C . LEU A 1 557 ? 67.342 3.468 -30.236 1.00 42.16 557 LEU A C 1
ATOM 4367 O O . LEU A 1 557 ? 67.009 3.927 -31.324 1.00 42.16 557 LEU A O 1
ATOM 4371 N N . ALA A 1 558 ? 66.599 3.694 -29.149 1.00 47.88 558 ALA A N 1
ATOM 4372 C CA . ALA A 1 558 ? 65.343 4.455 -29.203 1.00 47.88 558 ALA A CA 1
ATOM 4373 C C . ALA A 1 558 ? 65.548 5.937 -29.598 1.00 47.88 558 ALA A C 1
ATOM 4375 O O . ALA A 1 558 ? 64.635 6.577 -30.117 1.00 47.88 558 ALA A O 1
ATOM 4376 N N . LYS A 1 559 ? 66.761 6.486 -29.410 1.00 47.66 559 LYS A N 1
ATOM 4377 C CA . LYS A 1 559 ? 67.103 7.862 -29.818 1.00 47.66 559 LYS A CA 1
ATOM 4378 C C . LYS A 1 559 ? 67.319 8.009 -31.322 1.00 47.66 559 LYS A C 1
ATOM 4380 O O . LYS A 1 559 ? 67.237 9.125 -31.829 1.00 47.66 559 LYS A O 1
ATOM 4385 N N . THR A 1 560 ? 67.598 6.924 -32.048 1.00 50.09 560 THR A N 1
ATOM 4386 C CA . THR A 1 560 ? 67.843 7.030 -33.491 1.00 50.09 560 THR A CA 1
ATOM 4387 C C . THR A 1 560 ? 66.567 7.075 -34.313 1.00 50.09 560 THR A C 1
ATOM 4389 O O . THR A 1 560 ? 66.696 7.423 -35.490 1.00 50.09 560 THR A O 1
ATOM 4392 N N . GLY A 1 561 ? 65.398 6.808 -33.698 1.00 48.47 561 GLY A N 1
ATOM 4393 C CA . GLY A 1 561 ? 64.049 6.971 -34.246 1.00 48.47 561 GLY A CA 1
ATOM 4394 C C . GLY A 1 561 ? 64.027 6.681 -35.733 1.00 48.47 561 GLY A C 1
ATOM 4395 O O . GLY A 1 561 ? 64.206 7.608 -36.522 1.00 48.47 561 GLY A O 1
ATOM 4396 N N . MET A 1 562 ? 63.918 5.405 -36.113 1.00 53.03 562 MET A N 1
ATOM 4397 C CA . MET A 1 562 ? 63.930 5.046 -37.527 1.00 53.03 562 MET A CA 1
ATOM 4398 C C . MET A 1 562 ? 62.837 5.862 -38.220 1.00 53.03 562 MET A C 1
ATOM 4400 O O . MET A 1 562 ? 61.651 5.709 -37.925 1.00 53.03 562 MET A O 1
ATOM 4404 N N . ASP A 1 563 ? 63.266 6.816 -39.050 1.00 58.44 563 ASP A N 1
ATOM 4405 C CA . ASP A 1 563 ? 62.358 7.748 -39.700 1.00 58.44 563 ASP A CA 1
ATOM 4406 C C . ASP A 1 563 ? 61.401 6.892 -40.527 1.00 58.44 563 ASP A C 1
ATOM 4408 O O . ASP A 1 563 ? 61.831 5.963 -41.214 1.00 58.44 563 ASP A O 1
ATOM 4412 N N . THR A 1 564 ? 60.102 7.167 -40.459 1.00 58.81 564 THR A N 1
ATOM 4413 C CA . THR A 1 564 ? 59.091 6.445 -41.246 1.00 58.81 564 THR A CA 1
ATOM 4414 C C . THR A 1 564 ? 59.473 6.464 -42.732 1.00 58.81 564 THR A C 1
ATOM 4416 O O . THR A 1 564 ? 59.201 5.516 -43.461 1.00 58.81 564 THR A O 1
ATOM 4419 N N . LYS A 1 565 ? 60.220 7.497 -43.149 1.00 57.94 565 LYS A N 1
ATOM 4420 C CA . LYS A 1 565 ? 60.864 7.618 -44.460 1.00 57.94 565 LYS A CA 1
ATOM 4421 C C . LYS A 1 565 ? 61.879 6.511 -44.766 1.00 57.94 565 LYS A C 1
ATOM 4423 O O . LYS A 1 565 ? 61.912 6.044 -45.895 1.00 57.94 565 LYS A O 1
ATOM 4428 N N . LEU A 1 566 ? 62.691 6.068 -43.804 1.00 61.38 566 LEU A N 1
ATOM 4429 C CA . LEU A 1 566 ? 63.694 5.016 -44.011 1.00 61.38 566 LEU A CA 1
ATOM 4430 C C . LEU A 1 566 ? 63.044 3.643 -44.221 1.00 61.38 566 LEU A C 1
ATOM 4432 O O . LEU A 1 566 ? 63.464 2.906 -45.106 1.00 61.38 566 LEU A O 1
ATOM 4436 N N . ALA A 1 567 ? 62.000 3.318 -43.451 1.00 63.53 567 ALA A N 1
ATOM 4437 C CA . ALA A 1 567 ? 61.242 2.076 -43.627 1.00 63.53 567 ALA A CA 1
ATOM 4438 C C . ALA A 1 567 ? 60.516 2.037 -44.987 1.00 63.53 567 ALA A C 1
ATOM 4440 O O . ALA A 1 567 ? 60.503 1.005 -45.659 1.00 63.53 567 ALA A O 1
ATOM 4441 N N . VAL A 1 568 ? 59.980 3.180 -45.432 1.00 62.16 568 VAL A N 1
ATOM 4442 C CA . VAL A 1 568 ? 59.376 3.336 -46.767 1.00 62.16 568 VAL A CA 1
ATOM 4443 C C . VAL A 1 568 ? 60.421 3.192 -47.878 1.00 62.16 568 VAL A C 1
ATOM 4445 O O . VAL A 1 568 ? 60.166 2.509 -48.863 1.00 62.16 568 VAL A O 1
ATOM 4448 N N . ILE A 1 569 ? 61.613 3.777 -47.714 1.00 66.69 569 ILE A N 1
ATOM 4449 C CA . ILE A 1 569 ? 62.711 3.632 -48.681 1.00 66.69 569 ILE A CA 1
ATOM 4450 C C . ILE A 1 569 ? 63.112 2.158 -48.789 1.00 66.69 569 ILE A C 1
ATOM 4452 O O . ILE A 1 569 ? 63.064 1.600 -49.876 1.00 66.69 569 ILE A O 1
ATOM 4456 N N . VAL A 1 570 ? 63.426 1.487 -47.682 1.00 64.69 570 VAL A N 1
ATOM 4457 C CA . VAL A 1 570 ? 63.893 0.088 -47.706 1.00 64.69 570 VAL A CA 1
ATOM 4458 C C . VAL A 1 570 ? 62.847 -0.856 -48.309 1.00 64.69 570 VAL A C 1
ATOM 4460 O O . VAL A 1 570 ? 63.172 -1.663 -49.174 1.00 64.69 570 VAL A O 1
ATOM 4463 N N . SER A 1 571 ? 61.579 -0.717 -47.924 1.00 64.69 571 SER A N 1
ATOM 4464 C CA . SER A 1 571 ? 60.490 -1.548 -48.460 1.00 64.69 571 SER A CA 1
ATOM 4465 C C . SER A 1 571 ? 60.156 -1.278 -49.934 1.00 64.69 571 SER A C 1
ATOM 4467 O O . SER A 1 571 ? 59.541 -2.121 -50.582 1.00 64.69 571 SER A O 1
ATOM 4469 N N . SER A 1 572 ? 60.566 -0.131 -50.491 1.00 63.78 572 SER A N 1
ATOM 4470 C CA . SER A 1 572 ? 60.414 0.160 -51.924 1.00 63.78 572 SER A CA 1
ATOM 4471 C C . SER A 1 572 ? 61.449 -0.545 -52.809 1.00 63.78 572 SER A C 1
ATOM 4473 O O . SER A 1 572 ? 61.182 -0.751 -53.990 1.00 63.78 572 SER A O 1
ATOM 4475 N N . PHE A 1 573 ? 62.595 -0.947 -52.244 1.00 66.38 573 PHE A N 1
ATOM 4476 C CA . PHE A 1 573 ? 63.655 -1.665 -52.965 1.00 66.38 573 PHE A CA 1
ATOM 4477 C C . PHE A 1 573 ? 63.598 -3.183 -52.777 1.00 66.38 573 PHE A C 1
ATOM 4479 O O . PHE A 1 573 ? 64.073 -3.911 -53.643 1.00 66.38 573 PHE A O 1
ATOM 4486 N N . TYR A 1 574 ? 63.007 -3.662 -51.679 1.00 72.56 574 TYR A N 1
ATOM 4487 C CA . TYR A 1 574 ? 62.973 -5.084 -51.340 1.00 72.56 574 TYR A CA 1
ATOM 4488 C C . TYR A 1 574 ? 61.526 -5.551 -51.124 1.00 72.56 574 TYR A C 1
ATOM 4490 O O . TYR A 1 574 ? 60.948 -5.279 -50.067 1.00 72.56 574 TYR A O 1
ATOM 4498 N N . PRO A 1 575 ? 60.930 -6.238 -52.119 1.00 63.69 575 PRO A N 1
ATOM 4499 C CA . PRO A 1 575 ? 59.551 -6.726 -52.066 1.00 63.69 575 PRO A CA 1
ATOM 4500 C C . PRO A 1 575 ? 59.286 -7.714 -50.926 1.00 63.69 575 PRO A C 1
ATOM 4502 O O . PRO A 1 575 ? 58.161 -7.797 -50.429 1.00 63.69 575 PRO A O 1
ATOM 4505 N N . SER A 1 576 ? 60.309 -8.462 -50.504 1.00 70.00 576 SER A N 1
ATOM 4506 C CA . SER A 1 576 ? 60.212 -9.462 -49.442 1.00 70.00 576 SER A CA 1
ATOM 4507 C C . SER A 1 576 ? 61.340 -9.361 -48.410 1.00 70.00 576 SER A C 1
ATOM 4509 O O . SER A 1 576 ? 62.440 -8.879 -48.679 1.00 70.00 576 SER A O 1
ATOM 4511 N N . ILE A 1 577 ? 61.077 -9.879 -47.204 1.00 62.66 577 ILE A N 1
ATOM 4512 C CA . ILE A 1 577 ? 62.089 -9.995 -46.139 1.00 62.66 577 ILE A CA 1
ATOM 4513 C C . ILE A 1 577 ? 63.244 -10.893 -46.588 1.00 62.66 577 ILE A C 1
ATOM 4515 O O . ILE A 1 577 ? 64.390 -10.599 -46.270 1.00 62.66 577 ILE A O 1
ATOM 4519 N N . ALA A 1 578 ? 62.950 -11.956 -47.340 1.00 67.12 578 ALA A N 1
ATOM 4520 C CA . ALA A 1 578 ? 63.962 -12.869 -47.853 1.00 67.12 578 ALA A CA 1
ATOM 4521 C C . ALA A 1 578 ? 64.910 -12.164 -48.835 1.00 67.12 578 ALA A C 1
ATOM 4523 O O . ALA A 1 578 ? 66.116 -12.337 -48.724 1.00 67.12 578 ALA A O 1
ATOM 4524 N N . GLU A 1 579 ? 64.398 -11.313 -49.730 1.00 68.12 579 GLU A N 1
ATOM 4525 C CA . GLU A 1 579 ? 65.232 -10.513 -50.640 1.00 68.12 579 GLU A CA 1
ATOM 4526 C C . GLU A 1 579 ? 66.029 -9.440 -49.900 1.00 68.12 579 GLU A C 1
ATOM 4528 O O . GLU A 1 579 ? 67.198 -9.240 -50.213 1.00 68.12 579 GLU A O 1
ATOM 4533 N N . LEU A 1 580 ? 65.443 -8.791 -48.887 1.00 70.81 580 LEU A N 1
ATOM 4534 C CA . LEU A 1 580 ? 66.179 -7.856 -48.035 1.00 70.81 580 LEU A CA 1
ATOM 4535 C C . LEU A 1 580 ? 67.322 -8.574 -47.302 1.00 70.81 580 LEU A C 1
ATOM 4537 O O . LEU A 1 580 ? 68.451 -8.097 -47.298 1.00 70.81 580 LEU A O 1
ATOM 4541 N N . GLN A 1 581 ? 67.048 -9.736 -46.706 1.00 64.81 581 GLN A N 1
ATOM 4542 C CA . GLN A 1 581 ? 68.041 -10.551 -46.002 1.00 64.81 581 GLN A CA 1
ATOM 4543 C C . GLN A 1 581 ? 69.120 -11.089 -46.946 1.00 64.81 581 GLN A C 1
ATOM 4545 O O . GLN A 1 581 ? 70.294 -11.077 -46.587 1.00 64.81 581 GLN A O 1
ATOM 4550 N N . HIS A 1 582 ? 68.742 -11.515 -48.151 1.00 69.25 582 HIS A N 1
ATOM 4551 C CA . HIS A 1 582 ? 69.660 -11.986 -49.183 1.00 69.25 582 HIS A CA 1
ATOM 4552 C C . HIS A 1 582 ? 70.567 -10.857 -49.684 1.00 69.25 582 HIS A C 1
ATOM 4554 O O . HIS A 1 582 ? 71.786 -10.999 -49.683 1.00 69.25 582 HIS A O 1
ATOM 4560 N N . ALA A 1 583 ? 69.999 -9.696 -50.024 1.00 64.06 583 ALA A N 1
ATOM 4561 C CA . ALA A 1 583 ? 70.759 -8.530 -50.468 1.00 64.06 583 ALA A CA 1
ATOM 4562 C C . ALA A 1 58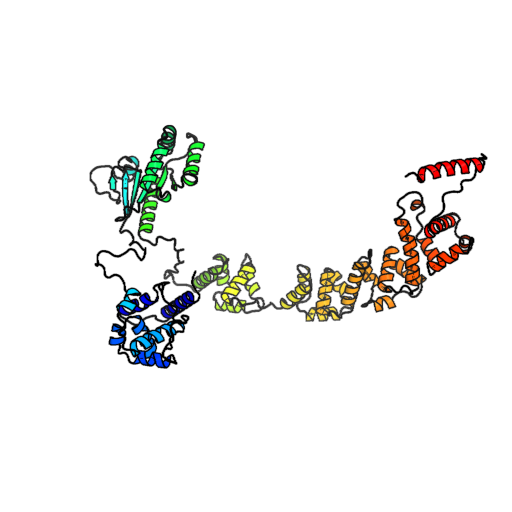3 ? 71.715 -8.004 -49.381 1.00 64.06 583 ALA A C 1
ATOM 4564 O O . ALA A 1 583 ? 72.828 -7.575 -49.684 1.00 64.06 583 ALA A O 1
ATOM 4565 N N . LEU A 1 584 ? 71.311 -8.093 -48.109 1.00 61.41 584 LEU A N 1
ATOM 4566 C CA . LEU A 1 584 ? 72.160 -7.783 -46.956 1.00 61.41 584 LEU A CA 1
ATOM 4567 C C . LEU A 1 584 ? 73.250 -8.835 -46.703 1.00 61.41 584 LEU A C 1
ATOM 4569 O O . LEU A 1 584 ? 74.324 -8.483 -46.217 1.00 61.41 584 LEU A O 1
ATOM 4573 N N . GLY A 1 585 ? 72.981 -10.107 -47.003 1.00 61.94 585 GLY A N 1
ATOM 4574 C CA . GLY A 1 585 ? 73.934 -11.208 -46.858 1.00 61.94 585 GLY A CA 1
ATOM 4575 C C . GLY A 1 585 ? 75.007 -11.232 -47.947 1.00 61.94 585 GLY A C 1
ATOM 4576 O O . GLY A 1 585 ? 76.146 -11.604 -47.669 1.00 61.94 585 GLY A O 1
ATOM 4577 N N . GLU A 1 586 ? 74.672 -10.802 -49.166 1.00 55.06 586 GLU A N 1
ATOM 4578 C CA . GLU A 1 586 ? 75.573 -10.887 -50.319 1.00 55.06 586 GLU A CA 1
ATOM 4579 C C . GLU A 1 586 ? 76.417 -9.626 -50.586 1.00 55.06 586 GLU A C 1
ATOM 4581 O O . GLU A 1 586 ? 77.445 -9.739 -51.252 1.00 55.06 586 GLU A O 1
ATOM 4586 N N . ASN A 1 587 ? 76.065 -8.432 -50.076 1.00 50.91 587 ASN A N 1
ATOM 4587 C CA . ASN A 1 587 ? 76.738 -7.192 -50.501 1.00 50.91 587 ASN A CA 1
ATOM 4588 C C . ASN A 1 587 ? 77.052 -6.168 -49.392 1.00 50.91 587 ASN A C 1
ATOM 4590 O O . ASN A 1 587 ? 76.174 -5.657 -48.702 1.00 50.91 587 ASN A O 1
ATOM 4594 N N . LYS A 1 588 ? 78.325 -5.739 -49.319 1.00 52.84 588 LYS A N 1
ATOM 4595 C CA . LYS A 1 588 ? 78.794 -4.600 -48.494 1.00 52.84 588 LYS A CA 1
ATOM 4596 C C . LYS A 1 588 ? 78.466 -3.215 -49.099 1.00 52.84 588 LYS A C 1
ATOM 4598 O O . LYS A 1 588 ? 78.760 -2.204 -48.465 1.00 52.84 588 LYS A O 1
ATOM 4603 N N . SER A 1 589 ? 77.879 -3.138 -50.302 1.00 54.12 589 SER A N 1
ATOM 4604 C CA . SER A 1 589 ? 77.687 -1.887 -51.069 1.00 54.12 589 SER A CA 1
ATOM 4605 C C . SER A 1 589 ? 76.261 -1.312 -51.084 1.00 54.12 589 SER A C 1
ATOM 4607 O O . SER A 1 589 ? 76.073 -0.217 -51.616 1.00 54.12 589 SER A O 1
ATOM 4609 N N . LEU A 1 590 ? 75.277 -1.963 -50.450 1.00 57.88 590 LEU A N 1
ATOM 4610 C CA . LEU A 1 590 ? 73.887 -1.475 -50.326 1.00 57.88 590 LEU A CA 1
ATOM 4611 C C . LEU A 1 590 ? 73.747 0.028 -49.966 1.00 57.88 590 LEU A C 1
ATOM 4613 O O . LEU A 1 590 ? 72.919 0.726 -50.556 1.00 57.88 590 LEU A O 1
ATOM 4617 N N . PRO A 1 591 ? 74.546 0.575 -49.022 1.00 55.69 591 PRO A N 1
ATOM 4618 C CA . PRO A 1 591 ? 74.442 1.983 -48.639 1.00 55.69 591 PRO A CA 1
ATOM 4619 C C . PRO A 1 591 ? 74.880 2.956 -49.745 1.00 55.69 591 PRO A C 1
ATOM 4621 O O . PRO A 1 591 ? 74.422 4.103 -49.771 1.00 55.69 591 PRO A O 1
ATOM 4624 N N . ALA A 1 592 ? 75.757 2.506 -50.649 1.00 56.72 592 ALA A N 1
ATOM 4625 C CA . ALA A 1 592 ? 76.269 3.295 -51.764 1.00 56.72 592 ALA A CA 1
ATOM 4626 C C . ALA A 1 592 ? 75.254 3.380 -52.916 1.00 56.72 592 ALA A C 1
ATOM 4628 O O . ALA A 1 592 ? 75.093 4.451 -53.502 1.00 56.72 592 ALA A O 1
ATOM 4629 N N . GLU A 1 593 ? 74.514 2.301 -53.191 1.00 56.44 593 GLU A N 1
ATOM 4630 C CA . GLU A 1 593 ? 73.452 2.289 -54.212 1.00 56.44 593 GLU A CA 1
ATOM 4631 C C . GLU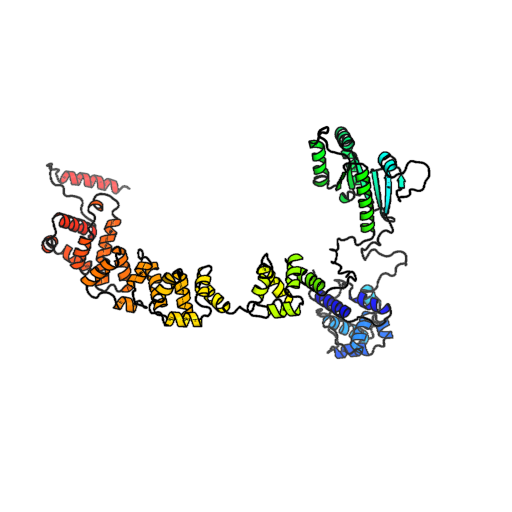 A 1 593 ? 72.251 3.157 -53.822 1.00 56.44 593 GLU A C 1
ATOM 4633 O O . GLU A 1 593 ? 71.722 3.898 -54.650 1.00 56.44 593 GLU A O 1
ATOM 4638 N N . LEU A 1 594 ? 71.867 3.152 -52.542 1.00 59.53 594 LEU A N 1
ATOM 4639 C CA . LEU A 1 594 ? 70.738 3.942 -52.037 1.00 59.53 594 LEU A CA 1
ATOM 4640 C C . LEU A 1 594 ? 71.064 5.436 -51.843 1.00 59.53 594 LEU A C 1
ATOM 4642 O O . LEU A 1 594 ? 70.197 6.201 -51.417 1.00 59.53 594 LEU A O 1
ATOM 4646 N N . LYS A 1 595 ? 72.311 5.860 -52.120 1.00 65.69 595 LYS A N 1
ATOM 4647 C CA . LYS A 1 595 ? 72.823 7.233 -51.918 1.00 65.69 595 LYS A CA 1
ATOM 4648 C C . LYS A 1 595 ? 72.450 7.823 -50.547 1.00 65.69 595 LYS A C 1
ATOM 4650 O O . LYS A 1 595 ? 72.163 9.014 -50.420 1.00 65.69 595 LYS A O 1
ATOM 4655 N N . MET A 1 596 ? 72.412 6.989 -49.507 1.00 63.50 596 MET A N 1
ATOM 4656 C CA . MET A 1 596 ? 71.972 7.414 -48.176 1.00 63.50 596 MET A CA 1
ATOM 4657 C C . MET A 1 596 ? 73.053 8.265 -47.508 1.00 63.50 596 MET A C 1
ATOM 4659 O O . MET A 1 596 ? 74.243 8.001 -47.671 1.00 63.50 596 MET A O 1
ATOM 4663 N N . SER A 1 597 ? 72.656 9.269 -46.720 1.00 67.62 597 SER A N 1
ATOM 4664 C CA . SER A 1 597 ? 73.611 10.035 -45.911 1.00 67.62 597 SER A CA 1
ATOM 4665 C C . SER A 1 597 ? 74.308 9.123 -44.886 1.00 67.62 597 SER A C 1
ATOM 4667 O O . SER A 1 597 ? 73.676 8.178 -44.408 1.00 67.62 597 SER A O 1
ATOM 4669 N N . PRO A 1 598 ? 75.560 9.401 -44.476 1.00 66.75 598 PRO A N 1
ATOM 4670 C CA . PRO A 1 598 ? 76.310 8.540 -43.550 1.00 66.75 598 PRO A CA 1
ATOM 4671 C C . PRO A 1 598 ? 75.558 8.213 -42.248 1.00 66.75 598 PRO A C 1
ATOM 4673 O O . PRO A 1 598 ? 75.609 7.089 -41.755 1.00 66.75 598 PRO A O 1
ATOM 4676 N N . SER A 1 599 ? 74.772 9.165 -41.730 1.00 67.06 599 SER A N 1
ATOM 4677 C CA . SER A 1 599 ? 73.906 8.951 -40.561 1.00 67.06 599 SER A CA 1
ATOM 4678 C C . SER A 1 599 ? 72.813 7.905 -40.822 1.00 67.06 599 SER A C 1
ATOM 4680 O O . SER A 1 599 ? 72.565 7.037 -39.989 1.00 67.06 599 SER A O 1
ATOM 4682 N N . ASN A 1 600 ? 72.187 7.943 -41.998 1.00 60.47 600 ASN A N 1
ATOM 4683 C CA . ASN A 1 600 ? 71.155 6.991 -42.399 1.00 60.47 600 ASN A CA 1
ATOM 4684 C C . ASN A 1 600 ? 71.737 5.612 -42.741 1.00 60.47 600 ASN A C 1
ATOM 4686 O O . ASN A 1 600 ? 71.091 4.604 -42.461 1.00 60.47 600 ASN A O 1
ATOM 4690 N N . GLN A 1 601 ? 72.962 5.560 -43.272 1.00 65.19 601 GLN A N 1
ATOM 4691 C CA . GLN A 1 601 ? 73.696 4.309 -43.482 1.00 65.19 601 GLN A CA 1
ATOM 4692 C C . GLN A 1 601 ? 73.998 3.612 -42.150 1.00 65.19 601 GLN A C 1
ATOM 4694 O O . GLN A 1 601 ? 73.731 2.422 -42.012 1.00 65.19 601 GLN A O 1
ATOM 4699 N N . ALA A 1 602 ? 74.472 4.359 -41.145 1.00 65.31 602 ALA A N 1
ATOM 4700 C CA . ALA A 1 602 ? 74.736 3.827 -39.807 1.00 65.31 602 ALA A CA 1
ATOM 4701 C C . ALA A 1 602 ? 73.457 3.310 -39.122 1.00 65.31 602 ALA A C 1
ATOM 4703 O O . ALA A 1 602 ? 73.469 2.242 -38.509 1.00 65.31 602 ALA A O 1
ATOM 4704 N N . LYS A 1 603 ? 72.328 4.021 -39.278 1.00 61.94 603 LYS A N 1
ATOM 4705 C CA . LYS A 1 603 ? 71.015 3.568 -38.784 1.00 61.94 603 LYS A CA 1
ATOM 4706 C C . LYS A 1 603 ? 70.544 2.290 -39.481 1.00 61.94 603 LYS A C 1
ATOM 4708 O O . LYS A 1 603 ? 70.070 1.383 -38.804 1.00 61.94 603 LYS A O 1
ATOM 4713 N N . LEU A 1 604 ? 70.695 2.205 -40.807 1.00 65.50 604 LEU A N 1
ATOM 4714 C CA . LEU A 1 604 ? 70.350 1.010 -41.580 1.00 65.50 604 LEU A CA 1
ATOM 4715 C C . LEU A 1 604 ? 71.197 -0.190 -41.130 1.00 65.50 604 LEU A C 1
ATOM 4717 O O . LEU A 1 604 ? 70.642 -1.239 -40.815 1.00 65.50 604 LEU A O 1
ATOM 4721 N N . PHE A 1 605 ? 72.517 -0.017 -41.016 1.00 61.97 605 PHE A N 1
ATOM 4722 C CA . PHE A 1 605 ? 73.442 -1.065 -40.576 1.00 61.97 605 PHE A CA 1
ATOM 4723 C C . PHE A 1 605 ? 73.152 -1.561 -39.157 1.00 61.97 605 PHE A C 1
ATOM 4725 O O . PHE A 1 605 ? 73.096 -2.767 -38.931 1.00 61.97 605 PHE A O 1
ATOM 4732 N N . SER A 1 606 ? 72.921 -0.645 -38.211 1.00 61.78 606 SER A N 1
ATOM 4733 C CA . SER A 1 606 ? 72.567 -0.989 -36.828 1.00 61.78 606 SER A CA 1
ATOM 4734 C C . SER A 1 606 ? 71.297 -1.844 -36.761 1.00 61.78 606 SER A C 1
ATOM 4736 O O . SER A 1 606 ? 71.245 -2.828 -36.020 1.00 61.78 606 SER A O 1
ATOM 4738 N N . LEU A 1 607 ? 70.301 -1.522 -37.590 1.00 55.94 607 LEU A N 1
ATOM 4739 C CA . LEU A 1 607 ? 69.062 -2.285 -37.669 1.00 55.94 607 LEU A CA 1
ATOM 4740 C C . LEU A 1 607 ? 69.270 -3.666 -38.306 1.00 55.94 607 LEU A C 1
ATOM 4742 O O . LEU A 1 607 ? 68.725 -4.652 -37.818 1.00 55.94 607 LEU A O 1
ATOM 4746 N N . CYS A 1 608 ? 70.095 -3.757 -39.353 1.00 57.44 608 CYS A N 1
ATOM 4747 C CA . CYS A 1 608 ? 70.409 -5.020 -40.028 1.00 57.44 608 CYS A CA 1
ATOM 4748 C C . CYS A 1 608 ? 71.142 -5.992 -39.093 1.00 57.44 608 CYS A C 1
ATOM 4750 O O . CYS A 1 608 ? 70.766 -7.160 -39.005 1.00 57.44 608 CYS A O 1
ATOM 4752 N N . SER A 1 609 ? 72.100 -5.497 -38.304 1.00 55.91 609 SER A N 1
ATOM 4753 C CA . SER A 1 609 ? 72.775 -6.291 -37.269 1.00 55.91 609 SER A CA 1
ATOM 4754 C C . SER A 1 609 ? 71.810 -6.813 -36.196 1.00 55.91 609 SER A C 1
ATOM 4756 O O . SER A 1 609 ? 71.979 -7.924 -35.697 1.00 55.91 609 SER A O 1
ATOM 4758 N N . ALA A 1 610 ? 70.759 -6.055 -35.866 1.00 52.47 610 ALA A N 1
ATOM 4759 C CA . ALA A 1 610 ? 69.710 -6.497 -34.945 1.00 52.47 610 ALA A CA 1
ATOM 4760 C C . ALA A 1 610 ? 68.716 -7.498 -35.577 1.00 52.47 610 ALA A C 1
ATOM 4762 O O . ALA A 1 610 ? 68.068 -8.263 -34.861 1.00 52.47 610 ALA A O 1
ATOM 4763 N N . VAL A 1 611 ? 68.576 -7.511 -36.908 1.00 44.78 611 VAL A N 1
ATOM 4764 C CA . VAL A 1 611 ? 67.697 -8.438 -37.644 1.00 44.78 611 VAL A CA 1
ATOM 4765 C C . VAL A 1 611 ? 68.330 -9.817 -37.836 1.00 44.78 611 VAL A C 1
ATOM 4767 O O . VAL A 1 611 ? 67.612 -10.808 -37.723 1.00 44.78 611 VAL A O 1
ATOM 4770 N N . VAL A 1 612 ? 69.646 -9.892 -38.059 1.00 53.00 612 VAL A N 1
ATOM 4771 C CA . VAL A 1 612 ? 70.359 -11.150 -38.369 1.00 53.00 612 VAL A CA 1
ATOM 4772 C C . VAL A 1 612 ? 70.630 -12.024 -37.132 1.00 53.00 612 VAL A C 1
ATOM 4774 O O . VAL A 1 612 ? 70.800 -13.227 -37.269 1.00 53.00 612 VAL A O 1
ATOM 4777 N N . GLY A 1 613 ? 70.556 -11.469 -35.919 1.00 43.03 613 GLY A N 1
ATOM 4778 C CA . GLY A 1 613 ? 70.557 -12.245 -34.676 1.00 43.03 613 GLY A CA 1
ATOM 4779 C C . GLY A 1 613 ? 71.920 -12.830 -34.284 1.00 43.03 613 GLY A C 1
ATOM 4780 O O . GLY A 1 613 ? 72.347 -13.859 -34.786 1.00 43.03 613 GLY A O 1
ATOM 4781 N N . GLY A 1 614 ? 72.540 -12.221 -33.268 1.00 46.38 614 GLY A N 1
ATOM 4782 C CA . GLY A 1 614 ? 73.441 -12.928 -32.354 1.00 46.38 614 GLY A CA 1
ATOM 4783 C C . GLY A 1 614 ? 74.879 -13.157 -32.820 1.00 46.38 614 GLY A C 1
ATOM 4784 O O . GLY A 1 614 ? 75.263 -14.287 -33.071 1.00 46.38 614 GLY A O 1
ATOM 4785 N N . ALA A 1 615 ? 75.696 -12.104 -32.814 1.00 38.84 615 ALA A N 1
ATOM 4786 C CA . ALA A 1 615 ? 77.061 -12.091 -32.266 1.00 38.84 615 ALA A CA 1
ATOM 4787 C C . ALA A 1 615 ? 77.697 -10.743 -32.612 1.00 38.84 615 ALA A C 1
ATOM 4789 O O . ALA A 1 615 ? 78.009 -10.457 -33.762 1.00 38.84 615 ALA A O 1
ATOM 4790 N N . GLY A 1 616 ? 77.881 -9.900 -31.604 1.00 30.17 616 GLY A N 1
ATOM 4791 C CA . GLY A 1 616 ? 78.561 -8.629 -31.790 1.00 30.17 616 GLY A CA 1
ATOM 4792 C C . GLY A 1 616 ? 78.642 -7.857 -30.490 1.00 30.17 616 GLY A C 1
ATOM 4793 O O . GLY A 1 616 ? 77.839 -6.959 -30.256 1.00 30.17 616 GLY A O 1
ATOM 4794 N N . ARG A 1 617 ? 79.612 -8.200 -29.636 1.00 35.38 617 ARG A N 1
ATOM 4795 C CA . ARG A 1 617 ? 80.191 -7.217 -28.716 1.00 35.38 617 ARG A CA 1
ATOM 4796 C C . ARG A 1 617 ? 81.609 -6.907 -29.174 1.00 35.38 617 ARG A C 1
ATOM 4798 O O . ARG A 1 617 ? 82.473 -7.770 -29.123 1.00 35.38 617 ARG A O 1
ATOM 4805 N N . MET A 1 618 ? 81.734 -5.670 -29.652 1.00 31.62 618 MET A N 1
ATOM 4806 C CA . MET A 1 618 ? 82.870 -4.752 -29.565 1.00 31.62 618 MET A CA 1
ATOM 4807 C C . MET A 1 618 ? 84.269 -5.354 -29.724 1.00 31.62 618 MET A C 1
ATOM 4809 O O . MET A 1 618 ? 84.879 -5.822 -28.769 1.00 31.62 618 MET A O 1
ATOM 4813 N N . LEU A 1 619 ? 84.806 -5.195 -30.933 1.00 27.44 619 LEU A N 1
ATOM 4814 C CA . LEU A 1 619 ? 86.195 -4.785 -31.097 1.00 27.44 619 LEU A CA 1
ATOM 4815 C C . LEU A 1 619 ? 86.277 -3.306 -30.692 1.00 27.44 619 LEU A C 1
ATOM 4817 O O . LEU A 1 619 ? 85.824 -2.452 -31.449 1.00 27.44 619 LEU A O 1
ATOM 4821 N N . ASP A 1 620 ? 86.820 -3.033 -29.509 1.00 30.33 620 ASP A N 1
ATOM 4822 C CA . ASP A 1 620 ? 87.633 -1.836 -29.293 1.00 30.33 620 ASP A CA 1
ATOM 4823 C C . ASP A 1 620 ? 89.083 -2.321 -29.283 1.00 30.33 620 ASP A C 1
ATOM 4825 O O . ASP A 1 620 ? 89.477 -3.139 -28.448 1.00 30.33 620 ASP A O 1
ATOM 4829 N N . VAL A 1 621 ? 89.842 -1.879 -30.278 1.00 30.16 621 VAL A N 1
ATOM 4830 C CA . VAL A 1 621 ? 91.291 -2.046 -30.357 1.00 30.16 621 VAL A CA 1
ATOM 4831 C C . VAL A 1 621 ? 91.871 -0.697 -29.957 1.00 30.16 621 VAL A C 1
ATOM 4833 O O . VAL A 1 621 ? 91.584 0.286 -30.630 1.00 30.16 621 VAL A O 1
ATOM 4836 N N . ASP A 1 622 ? 92.579 -0.654 -28.825 1.00 32.81 622 ASP A N 1
ATOM 4837 C CA . ASP A 1 622 ? 93.918 -0.053 -28.691 1.00 32.81 622 ASP A CA 1
ATOM 4838 C C . ASP A 1 622 ? 94.386 -0.080 -27.219 1.00 32.81 622 ASP A C 1
ATOM 4840 O O . ASP A 1 622 ? 93.711 0.428 -26.323 1.00 32.81 622 ASP A O 1
ATOM 4844 N N . GLY A 1 623 ? 95.568 -0.664 -26.971 1.00 31.00 623 GLY A N 1
ATOM 4845 C CA . GLY A 1 623 ? 96.283 -0.583 -25.690 1.00 31.00 623 GLY A CA 1
ATOM 4846 C C . GLY A 1 623 ? 97.113 -1.827 -25.350 1.00 31.00 623 GLY A C 1
ATOM 4847 O O . GLY A 1 623 ? 96.578 -2.810 -24.851 1.00 31.00 623 GLY A O 1
ATOM 4848 N N . ASP A 1 624 ? 98.418 -1.763 -25.615 1.00 39.38 624 ASP A N 1
ATOM 4849 C CA . ASP A 1 624 ? 99.417 -2.839 -25.560 1.00 39.38 624 ASP A CA 1
ATOM 4850 C C . ASP A 1 624 ? 99.510 -3.645 -24.248 1.00 39.38 624 ASP A C 1
ATOM 4852 O O . ASP A 1 624 ? 99.614 -3.095 -23.151 1.00 39.38 624 ASP A O 1
ATOM 4856 N N . GLY A 1 625 ? 99.616 -4.973 -24.379 1.00 32.62 625 GLY A N 1
ATOM 4857 C CA . GLY A 1 625 ? 99.997 -5.880 -23.293 1.00 32.62 625 GLY A CA 1
ATOM 4858 C C . GLY A 1 625 ? 99.941 -7.350 -23.711 1.00 32.62 625 GLY A C 1
ATOM 4859 O O . GLY A 1 625 ? 98.884 -7.973 -23.680 1.00 32.62 625 GLY A O 1
ATOM 4860 N N . VAL A 1 626 ? 101.080 -7.913 -24.119 1.00 34.28 626 VAL A N 1
ATOM 4861 C CA . VAL A 1 626 ? 101.220 -9.323 -24.520 1.00 34.28 626 VAL A CA 1
ATOM 4862 C C . VAL A 1 626 ? 101.047 -10.234 -23.298 1.00 34.28 626 VAL A C 1
ATOM 4864 O O . VAL A 1 626 ? 101.935 -10.306 -22.454 1.00 34.28 626 VAL A O 1
ATOM 4867 N N . VAL A 1 627 ? 99.926 -10.955 -23.225 1.00 34.91 627 VAL A N 1
ATOM 4868 C CA . VAL A 1 627 ? 99.747 -12.136 -22.362 1.00 34.91 627 VAL A CA 1
ATOM 4869 C C . VAL A 1 627 ? 99.946 -13.364 -23.242 1.00 34.91 627 VAL A C 1
ATOM 4871 O O . VAL A 1 627 ? 99.340 -13.478 -24.309 1.00 34.91 627 VAL A O 1
ATOM 4874 N N . THR A 1 628 ? 100.844 -14.261 -22.844 1.00 51.66 628 THR A N 1
ATOM 4875 C CA . THR A 1 628 ? 101.183 -15.428 -23.670 1.00 51.66 628 THR A CA 1
ATOM 4876 C C . THR A 1 628 ? 100.086 -16.492 -23.591 1.00 51.66 628 THR A C 1
ATOM 4878 O O . THR A 1 628 ? 99.458 -16.688 -22.551 1.00 51.66 628 THR A O 1
ATOM 4881 N N . LEU A 1 629 ? 99.859 -17.201 -24.704 1.00 39.34 629 LEU A N 1
ATOM 4882 C CA . LEU A 1 629 ? 98.799 -18.212 -24.876 1.00 39.34 629 LEU A CA 1
ATOM 4883 C C . LEU A 1 629 ? 98.780 -19.285 -23.762 1.00 39.34 629 LEU A C 1
ATOM 4885 O O . LEU A 1 629 ? 97.734 -19.849 -23.449 1.00 39.34 629 LEU A O 1
ATOM 4889 N N . GLN A 1 630 ? 99.933 -19.523 -23.136 1.00 41.94 630 GLN A N 1
ATOM 4890 C CA . GLN A 1 630 ? 100.146 -20.529 -22.101 1.00 41.94 630 GLN A CA 1
ATOM 4891 C C . GLN A 1 630 ? 99.490 -20.157 -20.752 1.00 41.94 630 GLN A C 1
ATOM 4893 O O . GLN A 1 630 ? 98.995 -21.033 -20.046 1.00 41.94 630 GLN A O 1
ATOM 4898 N N . GLU A 1 631 ? 99.381 -18.863 -20.424 1.00 43.62 631 GLU A N 1
ATOM 4899 C CA . GLU A 1 631 ? 98.710 -18.377 -19.200 1.00 43.62 631 GLU A CA 1
ATOM 4900 C C . GLU A 1 631 ? 97.174 -18.415 -19.331 1.00 43.62 631 GLU A C 1
ATOM 4902 O O . GLU A 1 631 ? 96.440 -18.591 -18.349 1.00 43.62 631 GLU A O 1
ATOM 4907 N N . VAL A 1 632 ? 96.681 -18.314 -20.570 1.00 49.38 632 VAL A N 1
ATOM 4908 C CA . VAL A 1 632 ? 95.258 -18.446 -20.915 1.00 49.38 632 VAL A CA 1
ATOM 4909 C C . VAL A 1 632 ? 94.819 -19.912 -20.837 1.00 49.38 632 VAL A C 1
ATOM 4911 O O . VAL A 1 632 ? 93.751 -20.202 -20.291 1.00 49.38 632 VAL A O 1
ATOM 4914 N N . GLU A 1 633 ? 95.658 -20.852 -21.285 1.00 47.75 633 GLU A N 1
ATOM 4915 C CA . GLU A 1 633 ? 95.382 -22.291 -21.172 1.00 47.75 633 GLU A CA 1
ATOM 4916 C C . GLU A 1 633 ? 95.404 -22.800 -19.720 1.00 47.75 633 GLU A C 1
ATOM 4918 O O . GLU A 1 633 ? 94.563 -23.627 -19.351 1.00 47.75 633 GLU A O 1
ATOM 4923 N N . GLU A 1 634 ? 96.287 -22.291 -18.853 1.00 55.03 634 GLU A N 1
ATOM 4924 C CA . GLU A 1 634 ? 96.286 -22.658 -17.426 1.00 55.03 634 GLU A CA 1
ATOM 4925 C C . GLU A 1 634 ? 95.050 -22.126 -16.680 1.00 55.03 634 GLU A C 1
ATOM 4927 O O . GLU A 1 634 ? 94.464 -22.843 -15.858 1.00 55.03 634 GLU A O 1
ATOM 4932 N N . SER A 1 635 ? 94.587 -20.911 -16.999 1.00 49.84 635 SER A N 1
ATOM 4933 C CA . SER A 1 635 ? 93.354 -20.351 -16.420 1.00 49.84 635 SER A CA 1
ATOM 4934 C C . SER A 1 635 ? 92.092 -21.067 -16.911 1.00 49.84 635 SER A C 1
ATOM 4936 O O . SER A 1 635 ? 91.191 -21.338 -16.109 1.00 49.84 635 SER A O 1
ATOM 4938 N N . ALA A 1 636 ? 92.041 -21.453 -18.190 1.00 52.38 636 ALA A N 1
ATOM 4939 C CA . ALA A 1 636 ? 90.942 -22.239 -18.751 1.00 52.38 636 ALA A CA 1
ATOM 4940 C C . ALA A 1 636 ? 90.868 -23.649 -18.131 1.00 52.38 636 ALA A C 1
ATOM 4942 O O . ALA A 1 636 ? 89.792 -24.099 -17.730 1.00 52.38 636 ALA A O 1
ATOM 4943 N N . ASN A 1 637 ? 92.011 -24.315 -17.934 1.00 52.88 637 ASN A N 1
ATOM 4944 C CA . ASN A 1 637 ? 92.066 -25.640 -17.306 1.00 52.88 637 ASN A CA 1
ATOM 4945 C C . ASN A 1 637 ? 91.729 -25.616 -15.801 1.00 52.88 637 ASN A C 1
ATOM 4947 O O . ASN A 1 637 ? 91.145 -26.569 -15.274 1.00 52.88 637 ASN A O 1
ATOM 4951 N N . LYS A 1 638 ? 92.024 -24.513 -15.098 1.00 53.41 638 LYS A N 1
ATOM 4952 C CA . LYS A 1 638 ? 91.641 -24.307 -13.688 1.00 53.41 638 LYS A CA 1
ATOM 4953 C C . LYS A 1 638 ? 90.140 -24.036 -13.519 1.00 53.41 638 LYS A C 1
ATOM 4955 O O . LYS A 1 638 ? 89.560 -24.452 -12.514 1.00 53.41 638 LYS A O 1
ATOM 4960 N N . ALA A 1 639 ? 89.505 -23.395 -14.503 1.00 50.62 639 ALA A N 1
ATOM 4961 C CA . ALA A 1 639 ? 88.054 -23.211 -14.561 1.00 50.62 639 ALA A CA 1
ATOM 4962 C C . ALA A 1 639 ? 87.321 -24.519 -14.914 1.00 50.62 639 ALA A C 1
ATOM 4964 O O . ALA A 1 639 ? 86.323 -24.850 -14.274 1.00 50.62 639 ALA A O 1
ATOM 4965 N N . TYR A 1 640 ? 87.867 -25.323 -15.834 1.00 48.78 640 TYR A N 1
ATOM 4966 C CA . TYR A 1 640 ? 87.287 -26.609 -16.240 1.00 48.78 640 TYR A CA 1
ATOM 4967 C C . TYR A 1 640 ? 87.263 -27.646 -15.094 1.00 48.78 640 TYR A C 1
ATOM 4969 O O . TYR A 1 640 ? 86.264 -28.335 -14.894 1.00 48.78 640 TYR A O 1
ATOM 4977 N N . ARG A 1 641 ? 88.305 -27.698 -14.244 1.00 50.00 641 ARG A N 1
ATOM 4978 C CA . ARG A 1 641 ? 88.341 -28.590 -13.060 1.00 50.00 641 ARG A CA 1
ATOM 4979 C C . ARG A 1 641 ? 87.361 -28.205 -11.943 1.00 50.00 641 ARG A C 1
ATOM 4981 O O . ARG A 1 641 ? 87.035 -29.057 -11.124 1.00 50.00 641 ARG A O 1
ATOM 4988 N N . ARG A 1 642 ? 86.886 -26.954 -11.893 1.00 48.12 642 ARG A N 1
ATOM 4989 C CA . ARG A 1 642 ? 85.888 -26.498 -10.903 1.00 48.12 642 ARG A CA 1
ATOM 4990 C C . ARG A 1 642 ? 84.443 -26.783 -11.319 1.00 48.12 642 ARG A C 1
ATOM 4992 O O . ARG A 1 642 ? 83.588 -26.837 -10.447 1.00 48.12 642 ARG A O 1
ATOM 4999 N N . VAL A 1 643 ? 84.183 -26.990 -12.611 1.00 52.75 643 VAL A N 1
ATOM 5000 C CA . VAL A 1 643 ? 82.835 -27.259 -13.147 1.00 52.75 643 VAL A CA 1
ATOM 5001 C C . VAL A 1 643 ? 82.529 -28.762 -13.233 1.00 52.75 643 VAL A C 1
ATOM 5003 O O . VAL A 1 643 ? 81.370 -29.135 -13.225 1.00 52.75 643 VAL A O 1
ATOM 5006 N N . SER A 1 644 ? 83.538 -29.643 -13.220 1.00 45.03 644 SER A N 1
ATOM 5007 C CA . SER A 1 644 ? 83.341 -31.108 -13.239 1.00 45.03 644 SER A CA 1
ATOM 5008 C C . SER A 1 644 ? 83.183 -31.764 -11.848 1.00 45.03 644 SER A C 1
ATOM 5010 O O . SER A 1 644 ? 83.129 -32.990 -11.765 1.00 45.03 644 SER A O 1
ATOM 5012 N N . ALA A 1 645 ? 83.162 -30.982 -10.762 1.00 44.47 645 ALA A N 1
ATOM 5013 C CA . ALA A 1 645 ? 82.994 -31.458 -9.378 1.00 44.47 645 ALA A CA 1
ATOM 5014 C C . ALA A 1 645 ? 81.709 -30.928 -8.696 1.00 44.47 645 ALA A C 1
ATOM 5016 O O . ALA A 1 645 ? 81.543 -31.089 -7.487 1.00 44.47 645 ALA A O 1
ATOM 5017 N N . VAL A 1 646 ? 80.822 -30.303 -9.476 1.00 42.19 646 VAL A N 1
ATOM 5018 C CA . VAL A 1 646 ? 79.419 -29.983 -9.160 1.00 42.19 646 VAL A CA 1
ATOM 5019 C C . VAL A 1 646 ? 78.567 -30.808 -10.111 1.00 42.19 646 VAL A C 1
ATOM 5021 O O . VAL A 1 646 ? 77.529 -31.332 -9.655 1.00 42.19 646 VAL A O 1
#

Solvent-accessible surface area (backbone atoms only — not comparable to full-atom values): 37783 Å² total; per-residue (Å²): 142,71,54,74,66,56,51,51,53,53,51,52,51,57,52,55,62,70,73,65,80,88,75,93,74,67,77,74,60,59,55,63,57,53,67,72,67,52,80,76,60,91,83,61,78,59,53,79,75,39,86,85,66,75,62,92,52,94,44,71,66,61,21,39,50,58,42,53,73,48,50,73,67,54,25,55,75,63,32,73,68,46,37,54,52,33,54,32,45,75,69,76,42,79,72,54,82,89,44,42,36,56,46,37,49,52,24,47,37,59,73,66,68,46,70,73,54,61,62,77,55,37,82,73,71,59,80,86,90,62,66,100,84,64,82,76,75,82,81,76,71,75,78,51,40,90,43,66,46,36,38,35,23,66,82,47,52,70,61,38,46,74,71,67,57,70,88,76,92,68,79,58,94,73,69,57,44,78,42,85,54,96,67,51,43,33,40,38,30,34,43,95,36,88,87,50,53,37,37,28,38,73,34,41,60,67,53,49,57,51,26,56,76,73,49,48,50,60,57,53,53,50,52,50,32,60,75,50,77,62,46,36,81,35,36,35,39,39,39,32,43,74,90,46,89,92,48,70,52,69,60,54,51,49,46,68,51,39,40,43,69,76,66,46,31,44,74,49,79,26,65,40,71,69,50,43,51,55,51,49,53,52,49,53,55,49,50,48,46,50,42,58,48,72,88,61,88,65,74,75,69,83,66,78,74,67,64,86,63,81,75,48,65,54,59,53,48,23,55,60,42,41,71,40,88,86,37,44,71,67,56,16,44,42,49,28,70,76,27,69,41,71,66,53,43,51,58,41,49,74,33,64,35,18,58,58,61,52,21,66,58,43,103,66,60,44,52,66,72,51,38,49,51,51,46,23,74,73,66,34,84,85,55,69,83,47,59,28,97,37,42,61,46,49,49,55,38,42,74,48,60,25,53,72,70,52,37,54,51,52,53,74,78,36,66,43,59,66,53,46,30,53,56,48,70,77,39,92,57,51,65,55,48,30,36,61,77,62,59,29,54,66,71,36,34,50,26,50,45,32,72,49,63,33,76,83,28,60,68,47,29,27,47,52,52,13,51,53,43,26,70,73,24,71,82,41,49,52,72,55,26,43,63,72,40,65,88,28,46,45,65,65,50,42,43,70,66,48,62,91,45,74,70,50,41,53,51,51,46,62,73,67,70,56,57,70,71,32,48,48,44,43,50,46,67,50,66,45,97,46,73,82,40,67,68,48,30,24,45,52,46,36,46,58,60,54,51,59,58,70,70,47,84,70,79,75,65,60,77,66,54,83,47,71,66,55,44,53,52,54,32,72,76,27,64,38,65,66,52,44,52,47,54,61,72,75,44,97,53,63,53,67,78,67,68,48,54,72,72,55,36,53,53,51,50,56,50,49,59,65,69,72,61,87,88,84,83,78,90,81,87,86,84,92,79,94,76,60,74,68,64,54,51,54,52,51,54,58,52,53,64,61,62,78,77,113

Secondary structure (DSSP, 8-state):
---HHHHHHHHHHHHHHHS-------THHHHHHHHTTSPPPTTS--TTT-TT---S-SSHHHHHHHHHTS-HHHHHHH-HHHHHHHHHHHTTPPPPHHHHHHHHHHHHHHHTT----HHHHHHHH------TT----TT--PPPPS-EEEEEETT-HHHHHHTT--SSS---TTSEEEE--SS-SEEEEETTEEEEEEEEEEEEHHHHHHHHHTSHHHHHHHHHHHHTTT-GGGEEEEEES---TTS-HHHHHHHHHHHHHTS--EEEEESSHHHHHHHHHHHHHHHHHHHHS-SS-----------SS---HHHHHHHHHHTSTT--HHHHHHHHHHSSSHHHHHHHHTSTTHHHHHHTTSSS---HHHHHHHHHHHH-TT------TTHHHHHHHHHHT--THHHHHHHHH-SSHHHHHHHHHH-S-HHHIIIIIS---HHHHHHHHHHHH-TT-HHHHHHHHHHHHHHHSTT--HHHHHHHHTT--SHHHHHHTS-SSHHHHHHHHHHHT--HHHHHHHHHHHH-S-TTSHHHHHHHHHHHHHHHHHS--SSSGGGG---HHHHHHHHHH-SSHHHHHHHHHH-TTHHHHTT--HHHHHHHHHHHHHHH-S--------------HHHHHHHHHHHHHHHTT-